Protein AF-A0A4U0XX79-F1 (afdb_monomer_lite)

Radius of gyration: 30.81 Å; chains: 1; bounding box: 113×76×66 Å

InterPro domains:
  IPR000383 Xaa-Pro dipeptidyl-peptidase-like domain [PF02129] (170-433)
  IPR029058 Alpha/Beta hydrolase fold [G3DSA:3.40.50.1820] (163-440)
  IPR029058 Alpha/Beta hydrolase fold [SSF53474] (156-456)
  IPR050261 FrsA esterase [PTHR22946] (62-454)

Foldseek 3Di:
DPDDDPPVVVVVVVVVVVLVVVLVVLVVVLVVLVVVLVVLVVVLVVLVVVLVVLVVCCVPDPPDRPVVNVVSVVVNVVSVVVNVVSVVVSVVSVVVSVVSDPDDCVVVVVVVVVVVVVVVVVCVVVVVVVVVDDDDDDDPDPQDPDPLSNLCVLQPPFPFCWDWFAFPVGWIWIWGKGAGPPLPPDAFQEEEEEEAQLDAQVLQVVVLQSLQRSQFRHMYTYIYFDLHDPTHHPPHQAAALVVSLSVSVRSLVVQLPDPNHPQQQYAYAYAEDVLLSQLQNLLPPPSHFAGEREAYQQALQVLVPLLDDPVCVVVLVVVLVVQVVCVVVVDDFDKDFCEDCQLVDDHLQRDNVVVVSVVVCVVPGPRDRIHGSNRSVNSSHDRSLPRNQSSPPREYEYEHEPCESNRDPVSVVVSLVNHDPPYHYHYFYDYRCQCSDDPNVVVNSVVVSVVCVVTRRD

Organism: NCBI:txid329884

Structure (mmCIF, N/CA/C/O backbone):
data_AF-A0A4U0XX79-F1
#
_entry.id   AF-A0A4U0XX79-F1
#
loop_
_atom_site.group_PDB
_atom_site.id
_atom_site.type_symbol
_atom_site.label_atom_id
_atom_site.label_alt_id
_atom_site.label_comp_id
_atom_site.label_asym_id
_atom_site.label_entity_id
_atom_site.label_seq_id
_atom_site.pdbx_PDB_ins_code
_atom_site.Cartn_x
_atom_site.Cartn_y
_atom_site.Cartn_z
_atom_site.occupancy
_atom_site.B_iso_or_equiv
_atom_site.auth_seq_id
_atom_site.auth_comp_id
_atom_site.auth_asym_id
_atom_site.auth_atom_id
_atom_site.pdbx_PDB_model_num
ATOM 1 N N . MET A 1 1 ? 89.637 -1.857 27.196 1.00 42.72 1 MET A N 1
ATOM 2 C CA . MET A 1 1 ? 89.325 -0.663 26.389 1.00 42.72 1 MET A CA 1
ATOM 3 C C . MET A 1 1 ? 87.896 -0.270 26.715 1.00 42.72 1 MET A C 1
ATOM 5 O O . MET A 1 1 ? 86.976 -0.623 25.997 1.00 42.72 1 MET A O 1
ATOM 9 N N . GLU A 1 2 ? 87.724 0.367 27.872 1.00 45.16 2 GLU A N 1
ATOM 10 C CA . GLU A 1 2 ? 86.622 1.298 28.105 1.00 45.16 2 GLU A CA 1
ATOM 11 C C . GLU A 1 2 ? 87.071 2.633 27.515 1.00 45.16 2 GLU A C 1
ATOM 13 O O . GLU A 1 2 ? 88.152 3.092 27.875 1.00 45.16 2 GLU A O 1
ATOM 18 N N . HIS A 1 3 ? 86.287 3.177 26.586 1.00 44.75 3 HIS A N 1
ATOM 19 C CA . HIS A 1 3 ? 86.171 4.586 26.185 1.00 44.75 3 HIS A CA 1
ATOM 20 C C . HIS A 1 3 ? 85.733 4.615 24.721 1.00 44.75 3 HIS A C 1
ATOM 22 O O . HIS A 1 3 ? 86.596 4.566 23.856 1.00 44.75 3 HIS A O 1
ATOM 28 N N . ASP A 1 4 ? 84.420 4.626 24.462 1.00 46.06 4 ASP A N 1
ATOM 29 C CA . ASP A 1 4 ? 83.775 5.598 23.559 1.00 46.06 4 ASP A CA 1
ATOM 30 C C . ASP A 1 4 ? 82.254 5.338 23.500 1.00 46.06 4 ASP A C 1
ATOM 32 O O . ASP A 1 4 ? 81.765 4.585 22.664 1.00 46.06 4 ASP A O 1
ATOM 36 N N . SER A 1 5 ? 81.474 5.875 24.443 1.00 47.12 5 SER A N 1
ATOM 37 C CA . SER A 1 5 ? 80.000 5.857 24.320 1.00 47.12 5 SER A CA 1
ATOM 38 C C . SER A 1 5 ? 79.300 7.040 24.994 1.00 47.12 5 SER A C 1
ATOM 40 O O . SER A 1 5 ? 78.092 7.004 25.186 1.00 47.12 5 SER A O 1
ATOM 42 N N . ARG A 1 6 ? 80.039 8.087 25.390 1.00 46.75 6 ARG A N 1
ATOM 43 C CA . ARG A 1 6 ? 79.469 9.273 26.063 1.00 46.75 6 ARG A CA 1
ATOM 44 C C . ARG A 1 6 ? 79.328 10.499 25.156 1.00 46.75 6 ARG A C 1
ATOM 46 O O . ARG A 1 6 ? 79.044 11.572 25.659 1.00 46.75 6 ARG A O 1
ATOM 53 N N . LEU A 1 7 ? 79.542 10.361 23.846 1.00 46.12 7 LEU A N 1
ATOM 54 C CA . LEU A 1 7 ? 79.434 11.478 22.891 1.00 46.12 7 LEU A CA 1
ATOM 55 C C . LEU A 1 7 ? 78.238 11.367 21.930 1.00 46.12 7 LEU A C 1
ATOM 57 O O . LEU A 1 7 ? 78.037 12.264 21.118 1.00 46.12 7 LEU A O 1
ATOM 61 N N . THR A 1 8 ? 77.429 10.308 22.021 1.00 48.78 8 THR A N 1
ATOM 62 C CA . THR A 1 8 ? 76.193 10.154 21.229 1.00 48.78 8 THR A CA 1
ATOM 63 C C . THR A 1 8 ? 74.926 10.508 22.011 1.00 48.78 8 THR A C 1
ATOM 65 O O . THR A 1 8 ? 73.933 10.881 21.399 1.00 48.78 8 THR A O 1
ATOM 68 N N . ASP A 1 9 ? 74.975 10.453 23.345 1.00 49.53 9 ASP A N 1
ATOM 69 C CA . ASP A 1 9 ? 73.795 10.598 24.214 1.00 49.53 9 ASP A CA 1
ATOM 70 C C . ASP A 1 9 ? 73.337 12.067 24.345 1.00 49.53 9 ASP A C 1
ATOM 72 O O . ASP A 1 9 ? 72.148 12.366 24.269 1.00 49.53 9 ASP A O 1
ATOM 76 N N . ASP A 1 10 ? 74.280 13.019 24.419 1.00 50.06 10 ASP A N 1
ATOM 77 C CA . ASP A 1 10 ? 73.950 14.452 24.523 1.00 50.06 10 ASP A CA 1
ATOM 78 C C . ASP A 1 10 ? 73.308 15.002 23.230 1.00 50.06 10 ASP A C 1
ATOM 80 O O . ASP A 1 10 ? 72.409 15.842 23.283 1.00 50.06 10 ASP A O 1
ATOM 84 N N . GLY A 1 11 ? 73.707 14.489 22.058 1.00 49.06 11 GLY A N 1
ATOM 85 C CA . GLY A 1 11 ? 73.143 14.893 20.762 1.00 49.06 11 GLY A CA 1
ATOM 86 C C . GLY A 1 11 ? 71.767 14.284 20.460 1.00 49.06 11 GLY A C 1
ATOM 87 O O . GLY A 1 11 ? 70.966 14.894 19.747 1.00 49.06 11 GLY A O 1
ATOM 88 N N . GLU A 1 12 ? 71.471 13.101 21.006 1.00 51.56 12 GLU A N 1
ATOM 89 C CA . GLU A 1 12 ? 70.141 12.480 20.936 1.00 51.56 12 GLU A CA 1
ATOM 90 C C . GLU A 1 12 ? 69.171 13.119 21.938 1.00 51.56 12 GLU A C 1
ATOM 92 O O . GLU A 1 12 ? 68.012 13.367 21.592 1.00 51.56 12 GLU A O 1
ATOM 97 N N . ALA A 1 13 ? 69.651 13.494 23.128 1.00 53.81 13 ALA A N 1
ATOM 98 C CA . ALA A 1 13 ? 68.869 14.237 24.110 1.00 53.81 13 ALA A CA 1
ATOM 99 C C . ALA A 1 13 ? 68.494 15.645 23.610 1.00 53.81 13 ALA A C 1
ATOM 101 O O . ALA A 1 13 ? 67.325 16.028 23.694 1.00 53.81 13 ALA A O 1
ATOM 102 N N . GLU A 1 14 ? 69.425 16.404 23.015 1.00 53.22 14 GLU A N 1
ATOM 103 C CA . GLU A 1 14 ? 69.106 17.713 22.416 1.00 53.22 14 GLU A CA 1
ATOM 104 C C . GLU A 1 14 ? 68.103 17.593 21.256 1.00 53.22 14 GLU A C 1
ATOM 106 O O . GLU A 1 14 ? 67.136 18.356 21.208 1.00 53.22 14 GLU A O 1
ATOM 111 N N . ARG A 1 15 ? 68.253 16.602 20.362 1.00 53.62 15 ARG A N 1
ATOM 112 C CA . ARG A 1 15 ? 67.290 16.366 19.265 1.00 53.62 15 ARG A CA 1
ATOM 113 C C . ARG A 1 15 ? 65.903 15.971 19.764 1.00 53.62 15 ARG A C 1
ATOM 115 O O . ARG A 1 15 ? 64.919 16.520 19.279 1.00 53.62 15 ARG A O 1
ATOM 122 N N . SER A 1 16 ? 65.822 15.088 20.759 1.00 57.09 16 SER A N 1
ATOM 123 C CA . SER A 1 16 ? 64.556 14.689 21.387 1.00 57.09 16 SER A CA 1
ATOM 124 C C . SER A 1 16 ? 63.842 15.878 22.034 1.00 57.09 16 SER A C 1
ATOM 126 O O . SER A 1 16 ? 62.617 15.972 21.989 1.00 57.09 16 SER A O 1
ATOM 128 N N . THR A 1 17 ? 64.597 16.792 22.645 1.00 57.66 17 THR A N 1
ATOM 129 C CA . THR A 1 17 ? 64.024 17.971 23.309 1.00 57.66 17 THR A CA 1
ATOM 130 C C . THR A 1 17 ? 63.487 18.973 22.279 1.00 57.66 17 THR A C 1
ATOM 132 O O . THR A 1 17 ? 62.382 19.487 22.439 1.00 57.66 17 THR A O 1
ATOM 135 N N . ILE A 1 18 ? 64.214 19.177 21.173 1.00 57.94 18 ILE A N 1
ATOM 136 C CA . ILE A 1 18 ? 63.794 20.041 20.058 1.00 57.94 18 ILE A CA 1
ATOM 137 C C . ILE A 1 18 ? 62.544 19.480 19.354 1.00 57.94 18 ILE A C 1
ATOM 139 O O . ILE A 1 18 ? 61.601 20.228 19.103 1.00 57.94 18 ILE A O 1
ATOM 143 N N . GLU A 1 19 ? 62.480 18.170 19.091 1.00 58.22 19 GLU A N 1
ATOM 144 C CA . GLU A 1 19 ? 61.308 17.534 18.463 1.00 58.22 19 GLU A CA 1
ATOM 145 C C . GLU A 1 19 ? 60.054 17.583 19.357 1.00 58.22 19 GLU A C 1
ATOM 147 O O . GLU A 1 19 ? 58.933 17.764 18.865 1.00 58.22 19 GLU A O 1
ATOM 152 N N . GLN A 1 20 ? 60.222 17.473 20.680 1.00 59.50 20 GLN A N 1
ATOM 153 C CA . GLN A 1 20 ? 59.120 17.620 21.636 1.00 59.50 20 GLN A CA 1
ATOM 154 C C . GLN A 1 20 ? 58.596 19.062 21.706 1.00 59.50 20 GLN A C 1
ATOM 156 O O . GLN A 1 20 ? 57.375 19.260 21.718 1.00 59.50 20 GLN A O 1
ATOM 161 N N . ASP A 1 21 ? 59.483 20.060 21.694 1.00 62.47 21 ASP A N 1
ATOM 162 C CA . ASP A 1 21 ? 59.095 21.475 21.675 1.00 62.47 21 ASP A CA 1
ATOM 163 C C . ASP A 1 21 ? 58.414 21.867 20.353 1.00 62.47 21 ASP A C 1
ATOM 165 O O . ASP A 1 21 ? 57.392 22.562 20.367 1.00 62.47 21 ASP A O 1
ATOM 169 N N . GLU A 1 22 ? 58.882 21.354 19.209 1.00 65.06 22 GLU A N 1
ATOM 170 C CA . GLU A 1 22 ? 58.216 21.556 17.916 1.00 65.06 22 GLU A CA 1
ATOM 171 C C . GLU A 1 22 ? 56.828 20.897 17.869 1.00 65.06 22 GLU A C 1
ATOM 173 O O . GLU A 1 22 ? 55.858 21.519 17.421 1.00 65.06 22 GLU A O 1
ATOM 178 N N . SER A 1 23 ? 56.684 19.670 18.385 1.00 67.19 23 SER A N 1
ATOM 179 C CA . SER A 1 23 ? 55.386 18.985 18.459 1.00 67.19 23 SER A CA 1
ATOM 180 C C . SER A 1 23 ? 54.396 19.724 19.366 1.00 67.19 23 SER A C 1
ATOM 182 O O . SER A 1 23 ? 53.194 19.757 19.072 1.00 67.19 23 SER A O 1
ATOM 184 N N . LYS A 1 24 ? 54.868 20.310 20.471 1.00 70.62 24 LYS A N 1
ATOM 185 C CA . LYS A 1 24 ? 54.036 21.114 21.374 1.00 70.62 24 LYS A CA 1
ATOM 186 C C . LYS A 1 24 ? 53.617 22.427 20.714 1.00 70.62 24 LYS A C 1
ATOM 188 O O . LYS A 1 24 ? 52.435 22.768 20.733 1.00 70.62 24 LYS A O 1
ATOM 193 N N . HIS A 1 25 ? 54.547 23.101 20.042 1.00 71.88 25 HIS A N 1
ATOM 194 C CA . HIS A 1 25 ? 54.269 24.330 19.305 1.00 71.88 25 HIS A CA 1
ATOM 195 C C . HIS A 1 25 ? 53.250 24.116 18.168 1.00 71.88 25 HIS A C 1
ATOM 197 O O . HIS A 1 25 ? 52.348 24.933 17.967 1.00 71.88 25 HIS A O 1
ATOM 203 N N . LEU A 1 26 ? 53.333 22.991 17.448 1.00 69.88 26 LEU A N 1
ATOM 204 C CA . LEU A 1 26 ? 52.363 22.626 16.408 1.00 69.88 26 LEU A CA 1
ATOM 205 C C . LEU A 1 26 ? 50.966 22.336 16.979 1.00 69.88 26 LEU A C 1
ATOM 207 O O . LEU A 1 26 ? 49.972 22.724 16.365 1.00 69.88 26 LEU A O 1
ATOM 211 N N . ALA A 1 27 ? 50.880 21.701 18.152 1.00 70.50 27 ALA A N 1
ATOM 212 C CA . ALA A 1 27 ? 49.609 21.438 18.827 1.00 70.50 27 ALA A CA 1
ATOM 213 C C . ALA A 1 27 ? 48.922 22.732 19.302 1.00 70.50 27 ALA A C 1
ATOM 215 O O . ALA A 1 27 ? 47.723 22.907 19.088 1.00 70.50 27 ALA A O 1
ATOM 216 N N . GLU A 1 28 ? 49.681 23.669 19.878 1.00 74.62 28 GLU A N 1
ATOM 217 C CA . GLU A 1 28 ? 49.169 24.988 20.278 1.00 74.62 28 GLU A CA 1
ATOM 218 C C . GLU A 1 28 ? 48.695 25.800 19.063 1.00 74.62 28 GLU A C 1
ATOM 220 O O . GLU A 1 28 ? 47.636 26.432 19.093 1.00 74.62 28 GLU A O 1
ATOM 225 N N . LYS A 1 29 ? 49.433 25.727 17.948 1.00 75.25 29 LYS A N 1
ATOM 226 C CA . LYS A 1 29 ? 49.058 26.391 16.695 1.00 75.25 29 LYS A CA 1
ATOM 227 C C . LYS A 1 29 ? 47.794 25.800 16.064 1.00 75.25 29 LYS A C 1
ATOM 229 O O . LYS A 1 29 ? 47.001 26.557 15.507 1.00 75.25 29 LYS A O 1
ATOM 234 N N . LEU A 1 30 ? 47.587 24.483 16.160 1.00 72.06 30 LEU A N 1
ATOM 235 C CA . LEU A 1 30 ? 46.347 23.829 15.723 1.00 72.06 30 LEU A CA 1
ATOM 236 C C . LEU A 1 30 ? 45.150 24.297 16.542 1.00 72.06 30 LEU A C 1
ATOM 238 O O . LEU A 1 30 ? 44.179 24.761 15.954 1.00 72.06 30 LEU A O 1
ATOM 242 N N . ALA A 1 31 ? 45.256 24.275 17.872 1.00 73.50 31 ALA A N 1
ATOM 243 C CA . ALA A 1 31 ? 44.182 24.737 18.750 1.00 73.50 31 ALA A CA 1
ATOM 244 C C . ALA A 1 31 ? 43.800 26.202 18.467 1.00 73.50 31 ALA A C 1
ATOM 246 O O . ALA A 1 31 ? 42.620 26.550 18.414 1.00 73.50 31 ALA A O 1
ATOM 247 N N . MET A 1 32 ? 44.792 27.064 18.209 1.00 78.69 32 MET A N 1
ATOM 248 C CA . MET A 1 32 ? 44.542 28.460 17.845 1.00 78.69 32 MET A CA 1
ATOM 249 C C . MET A 1 32 ? 43.825 28.596 16.490 1.00 78.69 32 MET A C 1
ATOM 251 O O . MET A 1 32 ? 42.912 29.410 16.362 1.00 78.69 32 MET A O 1
ATOM 255 N N . LEU A 1 33 ? 44.213 27.810 15.478 1.00 71.06 33 LEU A N 1
ATOM 256 C CA . LEU A 1 33 ? 43.571 27.823 14.157 1.00 71.06 33 LEU A CA 1
ATOM 257 C C . LEU A 1 33 ? 42.140 27.270 14.201 1.00 71.06 33 LEU A C 1
ATOM 259 O O . LEU A 1 33 ? 41.263 27.818 13.535 1.00 71.06 33 LEU A O 1
ATOM 263 N N . GLU A 1 34 ? 41.877 26.238 15.006 1.00 71.56 34 GLU A N 1
ATOM 264 C CA . GLU A 1 34 ? 40.524 25.710 15.233 1.00 71.56 34 GLU A CA 1
ATOM 265 C C . GLU A 1 34 ? 39.624 26.761 15.889 1.00 71.56 34 GLU A C 1
ATOM 267 O O . GLU A 1 34 ? 38.515 27.009 15.415 1.00 71.56 34 GLU A O 1
ATOM 272 N N . GLN A 1 35 ? 40.134 27.466 16.904 1.00 79.88 35 GLN A N 1
ATOM 273 C CA . GLN A 1 35 ? 39.406 28.554 17.557 1.00 79.88 35 GLN A CA 1
ATOM 274 C C . GLN A 1 35 ? 39.123 29.724 16.595 1.00 79.88 35 GLN A C 1
ATOM 276 O O . GLN A 1 35 ? 38.047 30.327 16.626 1.00 79.88 35 GLN A O 1
ATOM 281 N N . GLN A 1 36 ? 40.072 30.053 15.714 1.00 75.94 36 GLN A N 1
ATOM 282 C CA . GLN A 1 36 ? 39.880 31.078 14.684 1.00 75.94 36 GLN A CA 1
ATOM 283 C C . GLN A 1 36 ? 38.848 30.656 13.632 1.00 75.94 36 GLN A C 1
ATOM 285 O O . GLN A 1 36 ? 38.045 31.490 13.206 1.00 75.94 36 GLN A O 1
ATOM 290 N N . LEU A 1 37 ? 38.836 29.379 13.243 1.00 70.12 37 LEU A N 1
ATOM 291 C CA . LEU A 1 37 ? 37.857 28.824 12.311 1.00 70.12 37 LEU A CA 1
ATOM 292 C C . LEU A 1 37 ? 36.443 28.860 12.904 1.00 70.12 37 LEU A C 1
ATOM 294 O O . LEU A 1 37 ? 35.517 29.322 12.242 1.00 70.12 37 LEU A O 1
ATOM 298 N N . GLU A 1 38 ? 36.286 28.473 14.169 1.00 76.44 38 GLU A N 1
ATOM 299 C CA . GLU A 1 38 ? 34.999 28.521 14.871 1.00 76.44 38 GLU A CA 1
ATOM 300 C C . GLU A 1 38 ? 34.467 29.961 15.002 1.00 76.44 38 GLU A C 1
ATOM 302 O O . GLU A 1 38 ? 33.285 30.240 14.758 1.00 76.44 38 GLU A O 1
ATOM 307 N N . ALA A 1 39 ? 35.351 30.915 15.308 1.00 79.25 39 ALA A N 1
ATOM 308 C CA . ALA A 1 39 ? 34.998 32.331 15.345 1.00 79.25 39 ALA A CA 1
ATOM 309 C C . ALA A 1 39 ? 34.596 32.872 13.957 1.00 79.25 39 ALA A C 1
ATOM 311 O O . ALA A 1 39 ? 33.679 33.694 13.859 1.00 79.25 39 ALA A O 1
ATOM 312 N N . ALA A 1 40 ? 35.252 32.419 12.883 1.00 72.56 40 ALA A N 1
ATOM 313 C CA . ALA A 1 40 ? 34.928 32.806 11.511 1.00 72.56 40 ALA A CA 1
ATOM 314 C C . ALA A 1 40 ? 33.586 32.214 11.040 1.00 72.56 40 ALA A C 1
ATOM 316 O O . ALA A 1 40 ? 32.755 32.954 10.507 1.00 72.56 40 ALA A O 1
ATOM 317 N N . ASP A 1 41 ? 33.323 30.934 11.320 1.00 67.75 41 ASP A N 1
ATOM 318 C CA . ASP A 1 41 ? 32.043 30.271 11.029 1.00 67.75 41 ASP A CA 1
ATOM 319 C C . ASP A 1 41 ? 30.880 30.954 11.772 1.00 67.75 41 ASP A C 1
ATOM 321 O O . ASP A 1 41 ? 29.798 31.157 11.212 1.00 67.75 41 ASP A O 1
ATOM 325 N N . THR A 1 42 ? 31.109 31.397 13.012 1.00 79.25 42 THR A N 1
ATOM 326 C CA . THR A 1 42 ? 30.118 32.157 13.791 1.00 79.25 42 THR A CA 1
ATOM 327 C C . THR A 1 42 ? 29.782 33.501 13.133 1.00 79.25 42 THR A C 1
ATOM 329 O O . THR A 1 42 ? 28.609 33.862 13.017 1.00 79.25 42 THR A O 1
ATOM 332 N N . ARG A 1 43 ? 30.790 34.237 12.643 1.00 79.50 43 ARG A N 1
ATOM 333 C CA . ARG A 1 43 ? 30.586 35.515 11.932 1.00 79.50 43 ARG A CA 1
ATOM 334 C C . ARG A 1 43 ? 29.875 35.335 10.591 1.00 79.50 43 ARG A C 1
ATOM 336 O O . ARG A 1 43 ? 29.053 36.178 10.225 1.00 79.50 43 ARG A O 1
ATOM 343 N N . LEU A 1 44 ? 30.147 34.239 9.878 1.00 73.19 44 LEU A N 1
ATOM 344 C CA . LEU A 1 44 ? 29.445 33.903 8.639 1.00 73.19 44 LEU A CA 1
ATOM 345 C C . LEU A 1 44 ? 27.955 33.655 8.907 1.00 73.19 44 LEU A C 1
ATOM 347 O O . LEU A 1 44 ? 27.113 34.224 8.214 1.00 73.19 44 LEU A O 1
ATOM 351 N N . ARG A 1 45 ? 27.621 32.885 9.954 1.00 75.69 45 ARG A N 1
ATOM 352 C CA . ARG A 1 45 ? 26.226 32.624 10.352 1.00 75.69 45 ARG A CA 1
ATOM 353 C C . ARG A 1 45 ? 25.477 33.906 10.708 1.00 75.69 45 ARG A C 1
ATOM 355 O O . ARG A 1 45 ? 24.405 34.143 10.164 1.00 75.69 45 ARG A O 1
ATOM 362 N N . GLN A 1 46 ? 26.072 34.773 11.527 1.00 79.25 46 GLN A N 1
ATOM 363 C CA . GLN A 1 46 ? 25.469 36.062 11.895 1.00 79.25 46 GLN A CA 1
ATOM 364 C C . GLN A 1 46 ? 25.239 36.970 10.674 1.00 79.25 46 GLN A C 1
ATOM 366 O O . GLN A 1 46 ? 24.211 37.639 10.564 1.00 79.25 46 GLN A O 1
ATOM 371 N N . THR A 1 47 ? 26.181 36.984 9.725 1.00 74.12 47 THR A N 1
ATOM 372 C CA . THR A 1 47 ? 26.051 37.763 8.483 1.00 74.12 47 THR A CA 1
ATOM 373 C C . THR A 1 47 ? 24.986 37.168 7.547 1.00 74.12 47 THR A C 1
ATOM 375 O O . THR A 1 47 ? 24.234 37.919 6.924 1.00 74.12 47 THR A O 1
ATOM 378 N N . ALA A 1 48 ? 24.856 35.839 7.486 1.00 70.94 48 ALA A N 1
ATOM 379 C CA . ALA A 1 48 ? 23.822 35.148 6.712 1.00 70.94 48 ALA A CA 1
ATOM 380 C C . ALA A 1 48 ? 22.412 35.355 7.295 1.00 70.94 48 ALA A C 1
ATOM 382 O O . ALA A 1 48 ? 21.472 35.615 6.545 1.00 70.94 48 ALA A O 1
ATOM 383 N N . GLU A 1 49 ? 22.267 35.331 8.621 1.00 74.38 49 GLU A N 1
ATOM 384 C CA . GLU A 1 49 ? 21.017 35.686 9.307 1.00 74.38 49 GLU A CA 1
ATOM 385 C C . GLU A 1 49 ? 20.617 37.133 9.002 1.00 74.38 49 GLU A C 1
ATOM 387 O O . GLU A 1 49 ? 19.469 37.399 8.648 1.00 74.38 49 GLU A O 1
ATOM 392 N N . ARG A 1 50 ? 21.582 38.062 9.025 1.00 75.19 50 ARG A N 1
ATOM 393 C CA . ARG A 1 50 ? 21.352 39.464 8.651 1.00 75.19 50 ARG A CA 1
ATOM 394 C C . ARG A 1 50 ? 20.960 39.634 7.176 1.00 75.19 50 ARG A C 1
ATOM 396 O O . ARG A 1 50 ? 20.159 40.513 6.856 1.00 75.19 50 ARG A O 1
ATOM 403 N N . LYS A 1 51 ? 21.485 38.795 6.273 1.00 74.38 51 LYS A N 1
ATOM 404 C CA . LYS A 1 51 ? 21.051 38.736 4.864 1.00 74.38 51 LYS A CA 1
ATOM 405 C C . LYS A 1 51 ? 19.595 38.275 4.761 1.00 74.38 51 LYS A C 1
ATOM 407 O O . LYS A 1 51 ? 18.815 38.919 4.067 1.00 74.38 51 LYS A O 1
ATOM 412 N N . ALA A 1 52 ? 19.220 37.221 5.486 1.00 72.56 52 ALA A N 1
ATOM 413 C CA . ALA A 1 52 ? 17.860 36.685 5.483 1.00 72.56 52 ALA A CA 1
ATOM 414 C C . ALA A 1 52 ? 16.833 37.706 6.005 1.00 72.56 52 ALA A C 1
ATOM 416 O O . ALA A 1 52 ? 15.785 37.886 5.387 1.00 72.56 52 ALA A O 1
ATOM 417 N N . THR A 1 53 ? 17.158 38.449 7.070 1.00 74.81 53 THR A N 1
ATOM 418 C CA . THR A 1 53 ? 16.283 39.519 7.583 1.00 74.81 53 THR A CA 1
ATOM 419 C C . THR A 1 53 ? 16.090 40.656 6.575 1.00 74.81 53 THR A C 1
ATOM 421 O O . THR A 1 53 ? 14.967 41.112 6.382 1.00 74.81 53 THR A O 1
ATOM 424 N N . LEU A 1 54 ? 17.149 41.063 5.861 1.00 66.44 54 LEU A N 1
ATOM 425 C CA . LEU A 1 54 ? 17.058 42.085 4.804 1.00 66.44 54 LEU A CA 1
ATOM 426 C C . LEU A 1 54 ? 16.264 41.590 3.577 1.00 66.44 54 LEU A C 1
ATOM 428 O O . LEU A 1 54 ? 15.605 42.370 2.886 1.00 66.44 54 LEU A O 1
ATOM 432 N N . GLU A 1 55 ? 16.304 40.287 3.283 1.00 65.81 55 GLU A N 1
ATOM 433 C CA . GLU A 1 55 ? 15.476 39.669 2.239 1.00 65.81 55 GLU A CA 1
ATOM 434 C C . GLU A 1 55 ? 14.000 39.539 2.636 1.00 65.81 55 GLU A C 1
ATOM 436 O O . GLU A 1 55 ? 13.134 39.569 1.761 1.00 65.81 55 GLU A O 1
ATOM 441 N N . GLU A 1 56 ? 13.689 39.439 3.926 1.00 64.00 56 GLU A N 1
ATOM 442 C CA . GLU A 1 56 ? 12.313 39.429 4.426 1.00 64.00 56 GLU A CA 1
ATOM 443 C C . GLU A 1 56 ? 11.712 40.849 4.449 1.00 64.00 56 GLU A C 1
ATOM 445 O O . GLU A 1 56 ? 10.581 41.048 3.997 1.00 64.00 56 GLU A O 1
ATOM 450 N N . GLU A 1 57 ? 12.505 41.866 4.810 1.00 63.00 57 GLU A N 1
ATOM 451 C CA . GLU A 1 57 ? 12.147 43.296 4.708 1.00 63.00 57 GLU A CA 1
ATOM 452 C C . GLU A 1 57 ? 11.925 43.763 3.249 1.00 63.00 57 GLU A C 1
ATOM 454 O O . GLU A 1 57 ? 11.123 44.661 2.980 1.00 63.00 57 GLU A O 1
ATOM 459 N N . LYS A 1 58 ? 12.525 43.084 2.257 1.00 61.69 58 LYS A N 1
ATOM 460 C CA . LYS A 1 58 ? 12.262 43.271 0.809 1.00 61.69 58 LYS A CA 1
ATOM 461 C C . LYS A 1 58 ? 10.789 43.106 0.433 1.00 61.69 58 LYS A C 1
ATOM 463 O O . LYS A 1 58 ? 10.358 43.663 -0.577 1.00 61.69 58 LYS A O 1
ATOM 468 N N . ARG A 1 59 ? 10.020 42.326 1.200 1.00 57.56 59 ARG A N 1
ATOM 469 C CA . ARG A 1 59 ? 8.588 42.124 0.945 1.00 57.56 59 ARG A CA 1
ATOM 470 C C . ARG A 1 59 ? 7.736 43.331 1.366 1.00 57.56 59 ARG A C 1
ATOM 472 O O . ARG A 1 59 ? 6.544 43.315 1.075 1.00 57.56 59 ARG A O 1
ATOM 479 N N . SER A 1 60 ? 8.316 44.375 1.983 1.00 58.53 60 SER A N 1
ATOM 480 C CA . SER A 1 60 ? 7.567 45.528 2.510 1.00 58.53 60 SER A CA 1
ATOM 481 C C . SER A 1 60 ? 8.007 46.937 2.048 1.00 58.53 60 SER A C 1
ATOM 483 O O . SER A 1 60 ? 7.203 47.855 2.189 1.00 58.53 60 SER A O 1
ATOM 485 N N . SER A 1 61 ? 9.189 47.169 1.445 1.00 56.91 61 SER A N 1
ATOM 486 C CA . SER A 1 61 ? 9.560 48.491 0.871 1.00 56.91 61 SER A CA 1
ATOM 487 C C . SER A 1 61 ? 10.715 48.424 -0.148 1.00 56.91 61 SER A C 1
ATOM 489 O O . SER A 1 61 ? 11.678 47.686 0.045 1.00 56.91 61 SER A O 1
ATOM 491 N N . ALA A 1 62 ? 10.639 49.182 -1.255 1.00 59.41 62 ALA A N 1
ATOM 492 C CA . ALA A 1 62 ? 11.385 48.878 -2.488 1.00 59.41 62 ALA A CA 1
ATOM 493 C C . ALA A 1 62 ? 12.596 49.769 -2.852 1.00 59.41 62 ALA A C 1
ATOM 495 O O . ALA A 1 62 ? 13.214 49.498 -3.877 1.00 59.41 62 ALA A O 1
ATOM 496 N N . ALA A 1 63 ? 12.983 50.799 -2.087 1.00 55.00 63 ALA A N 1
ATOM 497 C CA . ALA A 1 63 ? 13.938 51.792 -2.626 1.00 55.00 63 ALA A CA 1
ATOM 498 C C . ALA A 1 63 ? 15.215 52.097 -1.814 1.00 55.00 63 ALA A C 1
ATOM 500 O O . ALA A 1 63 ? 16.121 52.704 -2.376 1.00 55.00 63 ALA A O 1
ATOM 501 N N . ALA A 1 64 ? 15.367 51.662 -0.557 1.00 54.59 64 ALA A N 1
ATOM 502 C CA . ALA A 1 64 ? 16.544 52.034 0.257 1.00 54.59 64 ALA A CA 1
ATOM 503 C C . ALA A 1 64 ? 17.677 50.981 0.315 1.00 54.59 64 ALA A C 1
ATOM 505 O O . ALA A 1 64 ? 18.699 51.211 0.953 1.00 54.59 64 ALA A O 1
ATOM 506 N N . ASP A 1 65 ? 17.533 49.831 -0.349 1.00 62.84 65 ASP A N 1
ATOM 507 C CA . ASP A 1 65 ? 18.111 48.596 0.203 1.00 62.84 65 ASP A CA 1
ATOM 508 C C . ASP A 1 65 ? 19.112 47.849 -0.703 1.00 62.84 65 ASP A C 1
ATOM 510 O O . ASP A 1 65 ? 19.635 46.795 -0.350 1.00 62.84 65 ASP A O 1
ATOM 514 N N . ALA A 1 66 ? 19.430 48.379 -1.888 1.00 63.97 66 ALA A N 1
ATOM 515 C CA . ALA A 1 66 ? 20.325 47.700 -2.834 1.00 63.97 66 ALA A CA 1
ATOM 516 C C . ALA A 1 66 ? 21.816 47.774 -2.437 1.00 63.97 66 ALA A C 1
ATOM 518 O O . ALA A 1 66 ? 22.562 46.816 -2.647 1.00 63.97 66 ALA A O 1
ATOM 519 N N . GLU A 1 67 ? 22.264 48.889 -1.850 1.00 68.12 67 GLU A N 1
ATOM 520 C CA . GLU A 1 67 ? 23.673 49.071 -1.471 1.00 68.12 67 GLU A CA 1
ATOM 521 C C . GLU A 1 67 ? 24.038 48.298 -0.194 1.00 68.12 67 GLU A C 1
ATOM 523 O O . GLU A 1 67 ? 25.100 47.677 -0.131 1.00 68.12 67 GLU A O 1
ATOM 528 N N . ALA A 1 68 ? 23.139 48.262 0.796 1.00 67.25 68 ALA A N 1
ATOM 529 C CA . ALA A 1 68 ? 23.321 47.472 2.014 1.00 67.25 68 ALA A CA 1
ATOM 530 C C . ALA A 1 68 ? 23.445 45.971 1.700 1.00 67.25 68 ALA A C 1
ATOM 532 O O . ALA A 1 68 ? 24.322 45.295 2.236 1.00 67.25 68 ALA A O 1
ATOM 533 N N . ARG A 1 69 ? 22.645 45.468 0.752 1.00 68.44 69 ARG A N 1
ATOM 534 C CA . ARG A 1 69 ? 22.693 44.070 0.296 1.00 68.44 69 ARG A CA 1
ATOM 535 C C . ARG A 1 69 ? 23.995 43.727 -0.414 1.00 68.44 69 ARG A C 1
ATOM 537 O O . ARG A 1 69 ? 24.592 42.704 -0.099 1.00 68.44 69 ARG A O 1
ATOM 544 N N . ARG A 1 70 ? 24.483 44.603 -1.301 1.00 77.31 70 ARG A N 1
ATOM 545 C CA . ARG A 1 70 ? 25.795 44.413 -1.947 1.00 77.31 70 ARG A CA 1
ATOM 546 C C . ARG A 1 70 ? 26.929 44.354 -0.923 1.00 77.31 70 ARG A C 1
ATOM 548 O O . ARG A 1 70 ? 27.819 43.525 -1.071 1.00 77.31 70 ARG A O 1
ATOM 555 N N . LYS A 1 71 ? 26.875 45.174 0.133 1.00 77.75 71 LYS A N 1
ATOM 556 C CA . LYS A 1 71 ? 27.868 45.140 1.222 1.00 77.75 71 LYS A CA 1
ATOM 557 C C . LYS A 1 71 ? 27.802 43.839 2.027 1.00 77.75 71 LYS A C 1
ATOM 559 O O . LYS A 1 71 ? 28.845 43.257 2.299 1.00 77.75 71 LYS A O 1
ATOM 564 N N . VAL A 1 72 ? 26.604 43.353 2.358 1.00 77.00 72 VAL A N 1
ATOM 565 C CA . VAL A 1 72 ? 26.430 42.077 3.079 1.00 77.00 72 VAL A CA 1
ATOM 566 C C . VAL A 1 72 ? 26.868 40.887 2.220 1.00 77.00 72 VAL A C 1
ATOM 568 O O . VAL A 1 72 ? 27.535 39.987 2.713 1.00 77.00 72 VAL A O 1
ATOM 571 N N . GLU A 1 73 ? 26.572 40.893 0.922 1.00 75.50 73 GLU A N 1
ATOM 572 C CA . GLU A 1 73 ? 26.978 39.822 0.005 1.00 75.50 73 GLU A CA 1
ATOM 573 C C . GLU A 1 73 ? 28.499 39.785 -0.215 1.00 75.50 73 GLU A C 1
ATOM 575 O O . GLU A 1 73 ? 29.100 38.712 -0.207 1.00 75.50 73 GLU A O 1
ATOM 580 N N . GLN A 1 74 ? 29.145 40.954 -0.289 1.00 78.75 74 GLN A N 1
ATOM 581 C CA . GLN A 1 74 ? 30.607 41.058 -0.270 1.00 78.75 74 GLN A CA 1
ATOM 582 C C . GLN A 1 74 ? 31.209 40.558 1.054 1.00 78.75 74 GLN A C 1
ATOM 584 O O . GLN A 1 74 ? 32.255 39.914 1.034 1.00 78.75 74 GLN A O 1
ATOM 589 N N . GLN A 1 75 ? 30.554 40.803 2.195 1.00 73.94 75 GLN A N 1
ATOM 590 C CA . GLN A 1 75 ? 30.999 40.297 3.501 1.00 73.94 75 GLN A CA 1
ATOM 591 C C . GLN A 1 75 ? 30.868 38.774 3.618 1.00 73.94 75 GLN A C 1
ATOM 593 O O . GLN A 1 75 ? 31.793 38.133 4.110 1.00 73.94 75 GLN A O 1
ATOM 598 N N . VAL A 1 76 ? 29.772 38.187 3.125 1.00 72.06 76 VAL A N 1
ATOM 599 C CA . VAL A 1 76 ? 29.594 36.724 3.070 1.00 72.06 76 VAL A CA 1
ATOM 600 C C . VAL A 1 76 ? 30.702 36.091 2.230 1.00 72.06 76 VAL A C 1
ATOM 602 O O . VAL A 1 76 ? 31.407 35.213 2.720 1.00 72.06 76 VAL A O 1
ATOM 605 N N . SER A 1 77 ? 30.933 36.606 1.019 1.00 77.19 77 SER A N 1
ATOM 606 C CA . SER A 1 77 ? 31.979 36.089 0.130 1.00 77.19 77 SER A CA 1
ATOM 607 C C . SER A 1 77 ? 33.390 36.232 0.730 1.00 77.19 77 SER A C 1
ATOM 609 O O . SER A 1 77 ? 34.200 35.308 0.642 1.00 77.19 77 SER A O 1
ATOM 611 N N . ALA A 1 78 ? 33.683 37.344 1.416 1.00 78.75 78 ALA A N 1
ATOM 612 C CA . ALA A 1 78 ? 34.960 37.537 2.107 1.00 78.75 78 ALA A CA 1
ATOM 613 C C . ALA A 1 78 ? 35.154 36.565 3.291 1.00 78.75 78 ALA A C 1
ATOM 615 O O . ALA A 1 78 ? 36.258 36.057 3.512 1.00 78.75 78 ALA A O 1
ATOM 616 N N . HIS A 1 79 ? 34.092 36.284 4.053 1.00 72.19 79 HIS A N 1
ATOM 617 C CA . HIS A 1 79 ? 34.133 35.334 5.168 1.00 72.19 79 HIS A CA 1
ATOM 618 C C . HIS A 1 79 ? 34.286 33.886 4.696 1.00 72.19 79 HIS A C 1
ATOM 620 O O . HIS A 1 79 ? 35.093 33.156 5.269 1.00 72.19 79 HIS A O 1
ATOM 626 N N . GLU A 1 80 ? 33.609 33.492 3.617 1.00 70.12 80 GLU A N 1
ATOM 627 C CA . GLU A 1 80 ? 33.800 32.182 2.984 1.00 70.12 80 GLU A CA 1
ATOM 628 C C . GLU A 1 80 ? 35.246 31.989 2.499 1.00 70.12 80 GLU A C 1
ATOM 630 O O . GLU A 1 80 ? 35.833 30.930 2.728 1.00 70.12 80 GLU A O 1
ATOM 635 N N . GLY A 1 81 ? 35.858 33.031 1.921 1.00 78.25 81 GLY A N 1
ATOM 636 C CA . GLY A 1 81 ? 37.276 33.020 1.542 1.00 78.25 81 GLY A CA 1
ATOM 637 C C . GLY A 1 81 ? 38.216 32.823 2.736 1.00 78.25 81 GLY A C 1
ATOM 638 O O . GLY A 1 81 ? 39.124 31.995 2.683 1.00 78.25 81 GLY A O 1
ATOM 639 N N . THR A 1 82 ? 37.952 33.514 3.850 1.00 75.38 82 THR A N 1
ATOM 640 C CA . THR A 1 82 ? 38.748 33.385 5.086 1.00 75.38 82 THR A CA 1
ATOM 641 C C . THR A 1 82 ? 38.626 31.979 5.688 1.00 75.38 82 THR A C 1
ATOM 643 O O . THR A 1 82 ? 39.616 31.399 6.128 1.00 75.38 82 THR A O 1
ATOM 646 N N . ILE A 1 83 ? 37.423 31.393 5.677 1.00 68.25 83 ILE A N 1
ATOM 647 C CA . ILE A 1 83 ? 37.174 30.022 6.151 1.00 68.25 83 ILE A CA 1
ATOM 648 C C . ILE A 1 83 ? 37.908 28.998 5.278 1.00 68.25 83 ILE A C 1
ATOM 650 O O . ILE A 1 83 ? 38.496 28.050 5.802 1.00 68.25 83 ILE A O 1
ATOM 654 N N . ALA A 1 84 ? 37.912 29.185 3.956 1.00 75.31 84 ALA A N 1
ATOM 655 C CA . ALA A 1 84 ? 38.646 28.315 3.043 1.00 75.31 84 ALA A CA 1
ATOM 656 C C . ALA A 1 84 ? 40.163 28.361 3.303 1.00 75.31 84 ALA A C 1
ATOM 658 O O . ALA A 1 84 ? 40.806 27.311 3.374 1.00 75.31 84 ALA A O 1
ATOM 659 N N . GLU A 1 85 ? 40.720 29.555 3.521 1.00 80.06 85 GLU A N 1
ATOM 660 C CA . GLU A 1 85 ? 42.143 29.742 3.818 1.00 80.06 85 GLU A CA 1
ATOM 661 C C . GLU A 1 85 ? 42.534 29.135 5.176 1.00 80.06 85 GLU A C 1
ATOM 663 O O . GLU A 1 85 ? 43.520 28.398 5.268 1.00 80.06 85 GLU A O 1
ATOM 668 N N . LEU A 1 86 ? 41.718 29.339 6.217 1.00 72.12 86 LEU A N 1
ATOM 669 C CA . LEU A 1 86 ? 41.930 28.731 7.535 1.00 72.12 86 LEU A CA 1
ATOM 670 C C . LEU A 1 86 ? 41.864 27.200 7.481 1.00 72.12 86 LEU A C 1
ATOM 672 O O . LEU A 1 86 ? 42.702 26.532 8.084 1.00 72.12 86 LEU A O 1
ATOM 676 N N . ARG A 1 87 ? 40.934 26.619 6.710 1.00 70.75 87 ARG A N 1
ATOM 677 C CA . ARG A 1 87 ? 40.862 25.159 6.503 1.00 70.75 87 ARG A CA 1
ATOM 678 C C . ARG A 1 87 ? 42.089 24.617 5.775 1.00 70.75 87 ARG A C 1
ATOM 680 O O . ARG A 1 87 ? 42.578 23.542 6.123 1.00 70.75 87 ARG A O 1
ATOM 687 N N . GLN A 1 88 ? 42.614 25.356 4.797 1.00 80.06 88 GLN A N 1
ATOM 688 C CA . GLN A 1 88 ? 43.845 24.977 4.106 1.00 80.06 88 GLN A CA 1
ATOM 689 C C . GLN A 1 88 ? 45.047 25.002 5.061 1.00 80.06 88 GLN A C 1
ATOM 691 O O . GLN A 1 88 ? 45.830 24.051 5.084 1.00 80.06 88 GLN A O 1
ATOM 696 N N . GLN A 1 89 ? 45.170 26.044 5.888 1.00 74.38 89 GLN A N 1
ATOM 697 C CA . GLN A 1 89 ? 46.229 26.144 6.895 1.00 74.38 89 GLN A CA 1
ATOM 698 C C . GLN A 1 89 ? 46.117 25.036 7.950 1.00 74.38 89 GLN A C 1
ATOM 700 O O . GLN A 1 89 ? 47.122 24.391 8.257 1.00 74.38 89 GLN A O 1
ATOM 705 N N . LEU A 1 90 ? 44.904 24.744 8.433 1.00 70.25 90 LEU A N 1
ATOM 706 C CA . LEU A 1 90 ? 44.639 23.649 9.368 1.00 70.25 90 LEU A CA 1
ATOM 707 C C . LEU A 1 90 ? 45.082 22.299 8.787 1.00 70.25 90 LEU A C 1
ATOM 709 O O . LEU A 1 90 ? 45.784 21.538 9.448 1.00 70.25 90 LEU A O 1
ATOM 713 N N . GLY A 1 91 ? 44.753 22.032 7.519 1.00 69.06 91 GLY A N 1
ATOM 714 C CA . GLY A 1 91 ? 45.151 20.802 6.833 1.00 69.06 91 GLY A CA 1
ATOM 715 C C . GLY A 1 91 ? 46.669 20.647 6.683 1.00 69.06 91 GLY A C 1
ATOM 716 O O . GLY A 1 91 ? 47.188 19.537 6.796 1.00 69.06 91 GLY A O 1
ATOM 717 N N . VAL A 1 92 ? 47.405 21.742 6.466 1.00 76.06 92 VAL A N 1
ATOM 718 C CA . VAL A 1 92 ? 48.876 21.713 6.371 1.00 76.06 92 VAL A CA 1
ATOM 719 C C . VAL A 1 92 ? 49.519 21.458 7.736 1.00 76.06 92 VAL A C 1
ATOM 721 O O . VAL A 1 92 ? 50.458 20.665 7.824 1.00 76.06 92 VAL A O 1
ATOM 724 N N . VAL A 1 93 ? 49.029 22.101 8.801 1.00 71.31 93 VAL A N 1
ATOM 725 C CA . VAL A 1 93 ? 49.585 21.934 10.155 1.00 71.31 93 VAL A CA 1
ATOM 726 C C . VAL A 1 93 ? 49.222 20.562 10.734 1.00 71.31 93 VAL A C 1
ATOM 728 O O . VAL A 1 93 ? 50.082 19.914 11.324 1.00 71.31 93 VAL A O 1
ATOM 731 N N . SER A 1 94 ? 48.009 20.068 10.477 1.00 67.62 94 SER A N 1
ATOM 732 C CA . SER A 1 94 ? 47.561 18.732 10.890 1.00 67.62 94 SER A CA 1
ATOM 733 C C . SER A 1 94 ? 48.402 17.629 10.237 1.00 67.62 94 SER A C 1
ATOM 735 O O . SER A 1 94 ? 48.939 16.775 10.939 1.00 67.62 94 SER A O 1
ATOM 737 N N . LYS A 1 95 ? 48.666 17.721 8.925 1.00 70.19 95 LYS A N 1
ATOM 738 C CA . LYS A 1 95 ? 49.564 16.778 8.234 1.00 70.19 95 LYS A CA 1
ATOM 739 C C . LYS A 1 95 ? 50.997 16.814 8.766 1.00 70.19 95 LYS A C 1
ATOM 741 O O . LYS A 1 95 ? 51.645 15.773 8.825 1.00 70.19 95 LYS A O 1
ATOM 746 N N . ARG A 1 96 ? 51.513 17.988 9.152 1.00 66.00 96 ARG A N 1
ATOM 747 C CA . ARG A 1 96 ? 52.850 18.110 9.765 1.00 66.00 96 ARG A CA 1
ATOM 748 C C . ARG A 1 96 ? 52.905 17.508 11.170 1.00 66.00 96 ARG A C 1
ATOM 750 O O . ARG A 1 96 ? 53.913 16.900 11.505 1.00 66.00 96 ARG A O 1
ATOM 757 N N . GLN A 1 97 ? 51.829 17.623 11.949 1.00 63.16 97 GLN A N 1
ATOM 758 C CA . GLN A 1 97 ? 51.718 16.986 13.265 1.00 63.16 97 GLN A CA 1
ATOM 759 C C . GLN A 1 97 ? 51.656 15.452 13.162 1.00 63.16 97 GLN A C 1
ATOM 761 O O . GLN A 1 97 ? 52.236 14.756 13.989 1.00 63.16 97 GLN A O 1
ATOM 766 N N . GLU A 1 98 ? 50.996 14.914 12.133 1.00 57.19 98 GLU A N 1
ATOM 767 C CA . GLU A 1 98 ? 50.968 13.467 11.871 1.00 57.19 98 GLU A CA 1
ATOM 768 C C . GLU A 1 98 ? 52.350 12.921 11.477 1.00 57.19 98 GLU A C 1
ATOM 770 O O . GLU A 1 98 ? 52.738 11.847 11.929 1.00 57.19 98 GLU A O 1
ATOM 775 N N . HIS A 1 99 ? 53.134 13.678 10.699 1.00 55.25 99 HIS A N 1
ATOM 776 C CA . HIS A 1 99 ? 54.490 13.272 10.307 1.00 55.25 99 HIS A CA 1
ATOM 777 C C . HIS A 1 99 ? 55.507 13.317 11.462 1.00 55.25 99 HIS A C 1
ATOM 779 O O . HIS A 1 99 ? 56.527 12.641 11.372 1.00 55.25 99 HIS A O 1
ATOM 785 N N . SER A 1 100 ? 55.244 14.060 12.549 1.00 53.81 100 SER A N 1
ATOM 786 C CA . SER A 1 100 ? 56.131 14.104 13.726 1.00 53.81 100 SER A CA 1
ATOM 787 C C . SER A 1 100 ? 55.868 12.979 14.741 1.00 53.81 100 SER A C 1
ATOM 789 O O . SER A 1 100 ? 56.576 12.881 15.739 1.00 53.81 100 SER A O 1
ATOM 791 N N . LYS A 1 101 ? 54.856 12.126 14.522 1.00 49.53 101 LYS A N 1
ATOM 792 C CA . LYS A 1 101 ? 54.485 11.014 15.417 1.00 49.53 101 LYS A CA 1
ATOM 793 C C . LYS A 1 101 ? 54.583 9.659 14.708 1.00 49.53 101 LYS A C 1
ATOM 795 O O . LYS A 1 101 ? 53.589 8.965 14.524 1.00 49.53 101 LYS A O 1
ATOM 800 N N . GLY A 1 102 ? 55.788 9.259 14.309 1.00 46.69 102 GLY A N 1
ATOM 801 C CA . GLY A 1 102 ? 56.042 7.906 13.805 1.00 46.69 102 GLY A CA 1
ATOM 802 C C . GLY A 1 102 ? 56.204 6.886 14.940 1.00 46.69 102 GLY A C 1
ATOM 803 O O . GLY A 1 102 ? 57.293 6.756 15.485 1.00 46.69 102 GLY A O 1
ATOM 804 N N . GLY A 1 103 ? 55.144 6.148 15.290 1.00 44.47 103 GLY A N 1
ATOM 805 C CA . GLY A 1 103 ? 55.186 5.009 16.225 1.00 44.47 103 GLY A CA 1
ATOM 806 C C . GLY A 1 103 ? 53.790 4.431 16.534 1.00 44.47 103 GLY A C 1
ATOM 807 O O . GLY A 1 103 ? 52.803 5.144 16.360 1.00 44.47 103 GLY A O 1
ATOM 808 N N . PRO A 1 104 ? 53.670 3.167 17.000 1.00 44.47 104 PRO A N 1
ATOM 809 C CA . PRO A 1 104 ? 52.446 2.340 16.971 1.00 44.47 104 PRO A CA 1
ATOM 810 C C . PRO A 1 104 ? 51.313 2.773 17.930 1.00 44.47 104 PRO A C 1
ATOM 812 O O . PRO A 1 104 ? 50.403 2.003 18.202 1.00 44.47 104 PRO A O 1
ATOM 815 N N . ALA A 1 105 ? 51.328 4.014 18.419 1.00 50.59 105 ALA A N 1
ATOM 816 C CA . ALA A 1 105 ? 50.287 4.604 19.264 1.00 50.59 105 ALA A CA 1
ATOM 817 C C . ALA A 1 105 ? 49.153 5.291 18.466 1.00 50.59 105 ALA A C 1
ATOM 819 O O . ALA A 1 105 ? 48.192 5.791 19.053 1.00 50.59 105 ALA A O 1
ATOM 820 N N . ALA A 1 106 ? 49.254 5.357 17.132 1.00 50.00 106 ALA A N 1
ATOM 821 C CA . ALA A 1 106 ? 48.292 6.070 16.286 1.00 50.00 106 ALA A CA 1
ATOM 822 C C . ALA A 1 106 ? 46.943 5.339 16.128 1.00 50.00 106 ALA A C 1
ATOM 824 O O . ALA A 1 106 ? 45.902 5.994 16.052 1.00 50.00 106 ALA A O 1
ATOM 825 N N . GLU A 1 107 ? 46.929 4.001 16.123 1.00 47.31 107 GLU A N 1
ATOM 826 C CA . GLU A 1 107 ? 45.684 3.225 16.004 1.00 47.31 107 GLU A CA 1
ATOM 827 C C . GLU A 1 107 ? 44.855 3.260 17.295 1.00 47.31 107 GLU A C 1
ATOM 829 O O . GLU A 1 107 ? 43.640 3.476 17.232 1.00 47.31 107 GLU A O 1
ATOM 834 N N . ASP A 1 108 ? 45.508 3.185 18.458 1.00 48.28 108 ASP A N 1
ATOM 835 C CA . ASP A 1 108 ? 44.849 3.283 19.766 1.00 48.28 108 ASP A CA 1
ATOM 836 C C . ASP A 1 108 ? 44.342 4.701 20.051 1.00 48.28 108 ASP A C 1
ATOM 838 O O . ASP A 1 108 ? 43.248 4.878 20.591 1.00 48.28 108 ASP A O 1
ATOM 842 N N . LEU A 1 109 ? 45.069 5.738 19.618 1.00 49.38 109 LEU A N 1
ATOM 843 C CA . LEU A 1 109 ? 44.601 7.119 19.740 1.00 49.38 109 LEU A CA 1
ATOM 844 C C . LEU A 1 109 ? 43.402 7.393 18.820 1.00 49.38 109 LEU A C 1
ATOM 846 O O . LEU A 1 109 ? 42.463 8.070 19.232 1.00 49.38 109 LEU A O 1
ATOM 850 N N . ALA A 1 110 ? 43.383 6.833 17.606 1.00 50.84 110 ALA A N 1
ATOM 851 C CA . ALA A 1 110 ? 42.239 6.936 16.701 1.00 50.84 110 ALA A CA 1
ATOM 852 C C . ALA A 1 110 ? 41.015 6.158 17.220 1.00 50.84 110 ALA A C 1
ATOM 854 O O . ALA A 1 110 ? 39.877 6.594 17.027 1.00 50.84 110 ALA A O 1
ATOM 855 N N . ALA A 1 111 ? 41.225 5.028 17.901 1.00 48.66 111 ALA A N 1
ATOM 856 C CA . ALA A 1 111 ? 40.169 4.289 18.588 1.00 48.66 111 ALA A CA 1
ATOM 857 C C . ALA A 1 111 ? 39.612 5.077 19.787 1.00 48.66 111 ALA A C 1
ATOM 859 O O . ALA A 1 111 ? 38.405 5.302 19.849 1.00 48.66 111 ALA A O 1
ATOM 860 N N . LEU A 1 112 ? 40.479 5.618 20.648 1.00 48.78 112 LEU A N 1
ATOM 861 C CA . LEU A 1 112 ? 40.091 6.448 21.795 1.00 48.78 112 LEU A CA 1
ATOM 862 C C . LEU A 1 112 ? 39.457 7.785 21.386 1.00 48.78 112 LEU A C 1
ATOM 864 O O . LEU A 1 112 ? 38.593 8.297 22.092 1.00 48.78 112 LEU A O 1
ATOM 868 N N . GLN A 1 113 ? 39.834 8.361 20.242 1.00 51.97 113 GLN A N 1
ATOM 869 C CA . GLN A 1 113 ? 39.187 9.553 19.682 1.00 51.97 113 GLN A CA 1
ATOM 870 C C . GLN A 1 113 ? 37.827 9.232 19.051 1.00 51.97 113 GLN A C 1
ATOM 872 O O . GLN A 1 113 ? 36.921 10.064 19.120 1.00 51.97 113 GLN A O 1
ATOM 877 N N . ARG A 1 114 ? 37.647 8.037 18.470 1.00 54.38 114 ARG A N 1
ATOM 878 C CA . ARG A 1 114 ? 36.330 7.553 18.021 1.00 54.38 114 ARG A CA 1
ATOM 879 C C . ARG A 1 114 ? 35.409 7.283 19.204 1.00 54.38 114 ARG A C 1
ATOM 881 O O . ARG A 1 114 ? 34.278 7.755 19.179 1.00 54.38 114 ARG A O 1
ATOM 888 N N . GLU A 1 115 ? 35.897 6.629 20.255 1.00 49.97 115 GLU A N 1
ATOM 889 C CA . GLU A 1 115 ? 35.135 6.433 21.492 1.00 49.97 115 GLU A CA 1
ATOM 890 C C . GLU A 1 115 ? 34.840 7.756 22.201 1.00 49.97 115 GLU A C 1
ATOM 892 O O . GLU A 1 115 ? 33.706 7.965 22.609 1.00 49.97 115 GLU A O 1
ATOM 897 N N . ASN A 1 116 ? 35.781 8.705 22.272 1.00 46.53 116 ASN A N 1
ATOM 898 C CA . ASN A 1 116 ? 35.493 10.030 22.832 1.00 46.53 116 ASN A CA 1
ATOM 899 C C . ASN A 1 116 ? 34.509 10.833 21.979 1.00 46.53 116 ASN A C 1
ATOM 901 O O . ASN A 1 116 ? 33.678 11.543 22.537 1.00 46.53 116 ASN A O 1
ATOM 905 N N . ARG A 1 117 ? 34.540 10.730 20.644 1.00 47.44 117 ARG A N 1
ATOM 906 C CA . ARG A 1 117 ? 33.510 11.344 19.784 1.00 47.44 117 ARG A CA 1
ATOM 907 C C . ARG A 1 117 ? 32.152 10.685 19.984 1.00 47.44 117 ARG A C 1
ATOM 909 O O . ARG A 1 117 ? 31.161 11.402 20.067 1.00 47.44 117 ARG A O 1
ATOM 916 N N . LEU A 1 118 ? 32.109 9.362 20.133 1.00 46.88 118 LEU A N 1
ATOM 917 C CA . LEU A 1 118 ? 30.884 8.628 20.444 1.00 46.88 118 LEU A CA 1
ATOM 918 C C . LEU A 1 118 ? 30.352 9.014 21.826 1.00 46.88 118 LEU A C 1
ATOM 920 O O . LEU A 1 118 ? 29.187 9.374 21.927 1.00 46.88 118 LEU A O 1
ATOM 924 N N . MET A 1 119 ? 31.204 9.087 22.849 1.00 43.69 119 MET A N 1
ATOM 925 C CA . MET A 1 119 ? 30.851 9.533 24.199 1.00 43.69 119 MET A CA 1
ATOM 926 C C . MET A 1 119 ? 30.455 11.007 24.245 1.00 43.69 119 MET A C 1
ATOM 928 O O . MET A 1 119 ? 29.528 11.352 24.961 1.00 43.69 119 MET A O 1
ATOM 932 N N . THR A 1 120 ? 31.079 11.880 23.451 1.00 40.34 120 THR A N 1
ATOM 933 C CA . THR A 1 120 ? 30.701 13.300 23.360 1.00 40.34 120 THR A CA 1
ATOM 934 C C . THR A 1 120 ? 29.378 13.459 22.619 1.00 40.34 120 THR A C 1
ATOM 936 O O . THR A 1 120 ? 28.556 14.263 23.033 1.00 40.34 120 THR A O 1
ATOM 939 N N . SER A 1 121 ? 29.118 12.663 21.576 1.00 43.97 121 SER A N 1
ATOM 940 C CA . SER A 1 121 ? 27.833 12.656 20.863 1.00 43.97 121 SER A CA 1
ATOM 941 C C . SER A 1 121 ? 26.708 12.043 21.698 1.00 43.97 121 SER A C 1
ATOM 943 O O . SER A 1 121 ? 25.626 12.615 21.757 1.00 43.97 121 SER A O 1
ATOM 945 N N . ALA A 1 122 ? 26.988 10.964 22.435 1.00 42.88 122 ALA A N 1
ATOM 946 C CA . ALA A 1 122 ? 26.067 10.337 23.372 1.00 42.88 122 ALA A CA 1
ATOM 947 C C . ALA A 1 122 ? 25.836 11.233 24.589 1.00 42.88 122 ALA A C 1
ATOM 949 O O . ALA A 1 122 ? 24.721 11.298 25.090 1.00 42.88 122 ALA A O 1
ATOM 950 N N . TRP A 1 123 ? 26.846 11.986 25.036 1.00 38.12 123 TRP A N 1
ATOM 951 C CA . TRP A 1 123 ? 26.685 12.974 26.096 1.00 38.12 123 TRP A CA 1
ATOM 952 C C . TRP A 1 123 ? 25.960 14.225 25.585 1.00 38.12 123 TRP A C 1
ATOM 954 O O . TRP A 1 123 ? 25.156 14.792 26.308 1.00 38.12 123 TRP A O 1
ATOM 964 N N . TYR A 1 124 ? 26.126 14.628 24.325 1.00 40.75 124 TYR A N 1
ATOM 965 C CA . TYR A 1 124 ? 25.329 15.701 23.725 1.00 40.75 124 TYR A CA 1
ATOM 966 C C . TYR A 1 124 ? 23.870 15.267 23.525 1.00 40.75 124 TYR A C 1
ATOM 968 O O . TYR A 1 124 ? 22.958 16.032 23.824 1.00 40.75 124 TYR A O 1
ATOM 976 N N . GLU A 1 125 ? 23.623 14.019 23.115 1.00 44.44 125 GLU A N 1
ATOM 977 C CA . GLU A 1 125 ? 22.282 13.431 23.037 1.00 44.44 125 GLU A CA 1
ATOM 978 C C . GLU A 1 125 ? 21.650 13.260 24.416 1.00 44.44 125 GLU A C 1
ATOM 980 O O . GLU A 1 125 ? 20.492 13.617 24.598 1.00 44.44 125 GLU A O 1
ATOM 985 N N . LEU A 1 126 ? 22.387 12.752 25.403 1.00 38.41 126 LEU A N 1
ATOM 986 C CA . LEU A 1 126 ? 21.887 12.536 26.757 1.00 38.41 126 LEU A CA 1
ATOM 987 C C . LEU A 1 126 ? 21.730 13.869 27.504 1.00 38.41 126 LEU A C 1
ATOM 989 O O . LEU A 1 126 ? 20.747 14.029 28.214 1.00 38.41 126 LEU A O 1
ATOM 993 N N . SER A 1 127 ? 22.608 14.857 27.286 1.00 39.31 127 SER A N 1
ATOM 994 C CA . SER A 1 127 ? 22.449 16.241 27.764 1.00 39.31 127 SER A CA 1
ATOM 995 C C . SER A 1 127 ? 21.256 16.910 27.104 1.00 39.31 127 SER A C 1
ATOM 997 O O . SER A 1 127 ? 20.482 17.565 27.788 1.00 39.31 127 SER A O 1
ATOM 999 N N . SER A 1 128 ? 21.063 16.719 25.796 1.00 41.91 128 SER A N 1
ATOM 1000 C CA . SER A 1 128 ? 19.889 17.218 25.083 1.00 41.91 128 SER A CA 1
ATOM 1001 C C . SER A 1 128 ? 18.618 16.552 25.620 1.00 41.91 128 SER A C 1
ATOM 1003 O O . SER A 1 128 ? 17.664 17.244 25.957 1.00 41.91 128 SER A O 1
ATOM 1005 N N . ARG A 1 129 ? 18.615 15.233 25.846 1.00 44.16 129 ARG A N 1
ATOM 1006 C CA . ARG A 1 129 ? 17.482 14.491 26.431 1.00 44.16 129 ARG A CA 1
ATOM 1007 C C . ARG A 1 129 ? 17.221 14.857 27.901 1.00 44.16 129 ARG A C 1
ATOM 1009 O O . ARG A 1 129 ? 16.061 14.962 28.286 1.00 44.16 129 ARG A O 1
ATOM 1016 N N . LEU A 1 130 ? 18.259 15.122 28.700 1.00 37.47 130 LEU A N 1
ATOM 1017 C CA . LEU A 1 130 ? 18.153 15.592 30.091 1.00 37.47 130 LEU A CA 1
ATOM 1018 C C . LEU A 1 130 ? 17.717 17.063 30.175 1.00 37.47 130 LEU A C 1
ATOM 1020 O O . LEU A 1 130 ? 16.941 17.412 31.057 1.00 37.47 130 LEU A O 1
ATOM 1024 N N . GLN A 1 131 ? 18.128 17.916 29.232 1.00 44.19 131 GLN A N 1
ATOM 1025 C CA . GLN A 1 131 ? 17.630 19.294 29.112 1.00 44.19 131 GLN A CA 1
ATOM 1026 C C . GLN A 1 131 ? 16.182 19.355 28.602 1.00 44.19 131 GLN A C 1
ATOM 1028 O O . GLN A 1 131 ? 15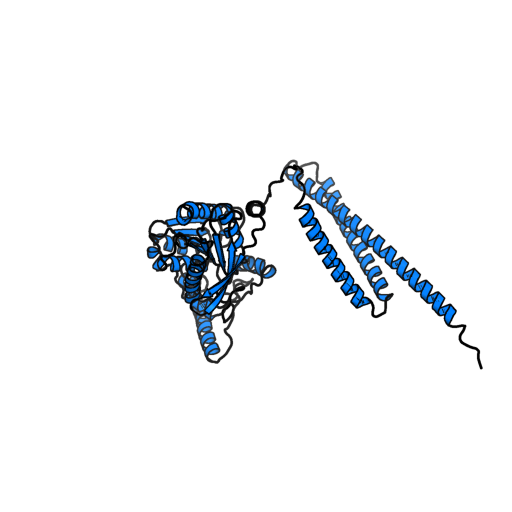.476 20.317 28.901 1.00 44.19 131 GLN A O 1
ATOM 1033 N N . HIS A 1 132 ? 15.716 18.334 27.877 1.00 43.62 132 HIS A N 1
ATOM 1034 C CA . HIS A 1 132 ? 14.322 18.225 27.441 1.00 43.62 132 HIS A CA 1
ATOM 1035 C C . HIS A 1 132 ? 13.399 17.571 28.484 1.00 43.62 132 HIS A C 1
ATOM 1037 O O . HIS A 1 132 ? 12.191 17.782 28.415 1.00 43.62 132 HIS A O 1
ATOM 1043 N N . ASN A 1 133 ? 13.934 16.865 29.487 1.00 44.41 133 ASN A N 1
ATOM 1044 C CA . ASN A 1 133 ? 13.155 16.238 30.557 1.00 44.41 133 ASN A CA 1
ATOM 1045 C C . ASN A 1 133 ? 13.744 16.543 31.947 1.00 44.41 133 ASN A C 1
ATOM 1047 O O . ASN A 1 133 ? 14.430 15.712 32.536 1.00 44.41 133 ASN A O 1
ATOM 1051 N N . GLY A 1 134 ? 13.413 17.715 32.503 1.00 34.91 134 GLY A N 1
ATOM 1052 C CA . GLY A 1 134 ? 13.564 17.962 33.942 1.00 34.91 134 GLY A CA 1
ATOM 1053 C C . GLY A 1 134 ? 13.835 19.409 34.348 1.00 34.91 134 GLY A C 1
ATOM 1054 O O . GLY A 1 134 ? 14.966 19.746 34.657 1.00 34.91 134 GLY A O 1
ATOM 1055 N N . VAL A 1 135 ? 12.793 20.249 34.366 1.00 31.81 135 VAL A N 1
ATOM 1056 C CA . VAL A 1 135 ? 12.384 21.163 35.463 1.00 31.81 135 VAL A CA 1
ATOM 1057 C C . VAL A 1 135 ? 11.300 22.098 34.916 1.00 31.81 135 VAL A C 1
ATOM 1059 O O . VAL A 1 135 ? 11.478 22.811 33.930 1.00 31.81 135 VAL A O 1
ATOM 1062 N N . SER A 1 136 ? 10.151 22.094 35.588 1.00 45.97 136 SER A N 1
ATOM 1063 C CA . SER A 1 136 ? 9.025 22.995 35.373 1.00 45.97 136 SER A CA 1
ATOM 1064 C C . SER A 1 136 ? 9.424 24.458 35.605 1.00 45.97 136 SER A C 1
ATOM 1066 O O . SER A 1 136 ? 9.417 24.941 36.736 1.00 45.97 136 SER A O 1
ATOM 1068 N N . LEU A 1 137 ? 9.717 25.187 34.532 1.00 33.25 137 LEU A N 1
ATOM 1069 C CA . LEU A 1 137 ? 9.708 26.648 34.515 1.00 33.25 137 LEU A CA 1
ATOM 1070 C C . LEU A 1 137 ? 8.910 27.094 33.294 1.00 33.25 137 LEU A C 1
ATOM 1072 O O . LEU A 1 137 ? 9.279 26.809 32.156 1.00 33.25 137 LEU A O 1
ATOM 1076 N N . GLY A 1 138 ? 7.778 27.755 33.545 1.00 38.66 138 GLY A N 1
ATOM 1077 C CA . GLY A 1 138 ? 6.855 28.223 32.518 1.00 38.66 138 GLY A CA 1
ATOM 1078 C C . GLY A 1 138 ? 7.543 29.143 31.512 1.00 38.66 138 GLY A C 1
ATOM 1079 O O . GLY A 1 138 ? 7.668 30.343 31.737 1.00 38.66 138 GLY A O 1
ATOM 1080 N N . ARG A 1 139 ? 7.965 28.586 30.376 1.00 32.16 139 ARG A N 1
ATOM 1081 C CA . ARG A 1 139 ? 8.311 29.333 29.166 1.00 32.16 139 ARG A CA 1
ATOM 1082 C C . ARG A 1 139 ? 7.232 29.059 28.129 1.00 32.16 139 ARG A C 1
ATOM 1084 O O . ARG A 1 139 ? 6.857 27.909 27.911 1.00 32.16 139 ARG A O 1
ATOM 1091 N N . ARG A 1 140 ? 6.701 30.133 27.534 1.00 32.72 140 ARG A N 1
ATOM 1092 C CA . ARG A 1 140 ? 5.701 30.086 26.456 1.00 32.72 140 ARG A CA 1
ATOM 1093 C C . ARG A 1 140 ? 6.115 29.029 25.430 1.00 32.72 140 ARG A C 1
ATOM 1095 O O . ARG A 1 140 ? 7.168 29.165 24.812 1.00 32.72 140 ARG A O 1
ATOM 1102 N N . ARG A 1 141 ? 5.296 27.983 25.277 1.00 31.48 141 ARG A N 1
ATOM 1103 C CA . ARG A 1 141 ? 5.475 26.963 24.240 1.00 31.48 141 ARG A CA 1
ATOM 1104 C C . ARG A 1 141 ? 5.450 27.670 22.888 1.00 31.48 141 ARG A C 1
ATOM 1106 O O . ARG A 1 141 ? 4.442 28.280 22.542 1.00 31.48 141 ARG A O 1
ATOM 1113 N N . HIS A 1 142 ? 6.549 27.608 22.142 1.00 33.31 142 HIS A N 1
ATOM 1114 C CA . HIS A 1 142 ? 6.481 27.880 20.715 1.00 33.31 142 HIS A CA 1
ATOM 1115 C C . HIS A 1 142 ? 5.740 26.698 20.091 1.00 33.31 142 HIS A C 1
ATOM 1117 O O . HIS A 1 142 ? 6.219 25.567 20.163 1.00 33.31 142 HIS A O 1
ATOM 1123 N N . GLU A 1 143 ? 4.546 26.940 19.554 1.00 32.78 143 GLU A N 1
ATOM 1124 C CA . GLU A 1 143 ? 3.817 25.915 18.811 1.00 32.78 143 GLU A CA 1
ATOM 1125 C C . GLU A 1 143 ? 4.691 25.399 17.656 1.00 32.78 143 GLU A C 1
ATOM 1127 O O . GLU A 1 143 ? 5.313 26.211 16.956 1.00 32.78 143 GLU A O 1
ATOM 1132 N N . PRO A 1 144 ? 4.767 24.073 17.437 1.00 40.97 144 PRO A N 1
ATOM 1133 C CA . PRO A 1 144 ? 5.466 23.532 16.282 1.00 40.97 144 PRO A CA 1
ATOM 1134 C C . PRO A 1 144 ? 4.864 24.126 15.002 1.00 40.97 144 PRO A C 1
ATOM 1136 O O . PRO A 1 144 ? 3.654 24.055 14.787 1.00 40.97 144 PRO A O 1
ATOM 1139 N N . LYS A 1 145 ? 5.697 24.742 14.155 1.00 39.38 145 LYS A N 1
ATOM 1140 C CA . LYS A 1 145 ? 5.229 25.388 12.915 1.00 39.38 145 LYS A CA 1
ATOM 1141 C C . LYS A 1 145 ? 4.876 24.376 11.820 1.00 39.38 145 LYS A C 1
ATOM 1143 O O . LYS A 1 145 ? 4.024 24.667 10.986 1.00 39.38 145 LYS A O 1
ATOM 1148 N N . SER A 1 146 ? 5.513 23.201 11.809 1.00 51.53 146 SER A N 1
ATOM 1149 C CA . SER A 1 146 ? 5.205 22.135 10.851 1.00 51.53 146 SER A CA 1
ATOM 1150 C C . SER A 1 146 ? 4.079 21.244 11.368 1.00 51.53 146 SER A C 1
ATOM 1152 O O . SER A 1 146 ? 3.993 20.937 12.558 1.00 51.53 146 SER A O 1
ATOM 1154 N N . TRP A 1 147 ? 3.215 20.801 10.457 1.00 58.97 147 TRP A N 1
ATOM 1155 C CA . TRP A 1 147 ? 2.136 19.865 10.767 1.00 58.97 147 TRP A CA 1
ATOM 1156 C C . TRP A 1 147 ? 2.654 18.568 11.412 1.00 58.97 147 TRP A C 1
ATOM 1158 O O . TRP A 1 147 ? 2.159 18.184 12.468 1.00 58.97 147 TRP A O 1
ATOM 1168 N N . ILE A 1 148 ? 3.727 17.984 10.864 1.00 56.16 148 ILE A N 1
ATOM 1169 C CA . ILE A 1 148 ? 4.385 16.779 11.403 1.00 56.16 148 ILE A CA 1
ATOM 1170 C C . ILE A 1 148 ? 4.881 17.024 12.838 1.00 56.16 148 ILE A C 1
ATOM 1172 O O . ILE A 1 148 ? 4.698 16.191 13.722 1.00 56.16 148 ILE A O 1
ATOM 1176 N N . GLY A 1 149 ? 5.456 18.202 13.106 1.00 53.56 149 GLY A N 1
ATOM 1177 C CA . GLY A 1 149 ? 5.911 18.576 14.446 1.00 53.56 149 GLY A CA 1
ATOM 1178 C C . GLY A 1 149 ? 4.762 18.726 15.447 1.00 53.56 149 GLY A C 1
ATOM 1179 O O . GLY A 1 149 ? 4.905 18.336 16.604 1.00 53.56 149 GLY A O 1
ATOM 1180 N N . ARG A 1 150 ? 3.606 19.246 15.009 1.00 59.16 150 ARG A N 1
ATOM 1181 C CA . ARG A 1 150 ? 2.390 19.312 15.842 1.00 59.16 150 ARG A CA 1
ATOM 1182 C C . ARG A 1 150 ? 1.851 17.920 16.141 1.00 59.16 150 ARG A C 1
ATOM 1184 O O . ARG A 1 150 ? 1.425 17.677 17.264 1.00 59.16 150 ARG A O 1
ATOM 1191 N N . GLN A 1 151 ? 1.917 17.017 15.169 1.00 56.62 151 GLN A N 1
ATOM 1192 C CA . GLN A 1 151 ? 1.480 15.638 15.328 1.00 56.62 151 GLN A CA 1
ATOM 1193 C C . GLN A 1 151 ? 2.328 14.878 16.346 1.00 56.62 151 GLN A C 1
ATOM 1195 O O . GLN A 1 151 ? 1.791 14.395 17.337 1.00 56.62 151 GLN A O 1
ATOM 1200 N N . ARG A 1 152 ? 3.654 14.868 16.169 1.00 58.88 152 ARG A N 1
ATOM 1201 C CA . ARG A 1 152 ? 4.591 14.183 17.076 1.00 58.88 152 ARG A CA 1
ATOM 1202 C C . ARG A 1 152 ? 4.532 14.717 18.510 1.00 58.88 152 ARG A C 1
ATOM 1204 O O . ARG A 1 152 ? 4.703 13.968 19.464 1.00 58.88 152 ARG A O 1
ATOM 1211 N N . ALA A 1 153 ? 4.228 16.005 18.685 1.00 53.00 153 ALA A N 1
ATOM 1212 C CA . ALA A 1 153 ? 4.028 16.595 20.009 1.00 53.00 153 ALA A CA 1
ATOM 1213 C C . ALA A 1 153 ? 2.734 16.127 20.712 1.00 53.00 153 ALA A C 1
ATOM 1215 O O . ALA A 1 153 ? 2.673 16.183 21.939 1.00 53.00 153 ALA A O 1
ATOM 1216 N N . LEU A 1 154 ? 1.710 15.689 19.964 1.00 52.34 154 LEU A N 1
ATOM 1217 C CA . LEU A 1 154 ? 0.434 15.204 20.511 1.00 52.34 154 LEU A CA 1
ATOM 1218 C C . LEU A 1 154 ? 0.496 13.738 20.959 1.00 52.34 154 LEU A C 1
ATOM 1220 O O . LEU A 1 154 ? -0.178 13.384 21.923 1.00 52.34 154 LEU A O 1
ATOM 1224 N N . VAL A 1 155 ? 1.293 12.904 20.284 1.00 51.34 155 VAL A N 1
ATOM 1225 C CA . VAL A 1 155 ? 1.404 11.457 20.571 1.00 51.34 155 VAL A CA 1
ATOM 1226 C C . VAL A 1 155 ? 2.568 11.090 21.496 1.00 51.34 155 VAL A C 1
ATOM 1228 O O . VAL A 1 155 ? 2.644 9.956 21.957 1.00 51.34 155 VAL A O 1
ATOM 1231 N N . GLY A 1 156 ? 3.454 12.040 21.819 1.00 45.47 156 GLY A N 1
ATOM 1232 C CA . GLY A 1 156 ? 4.726 11.727 22.477 1.00 45.47 156 GLY A CA 1
ATOM 1233 C C . GLY A 1 156 ? 5.647 10.922 21.545 1.00 45.47 156 GLY A C 1
ATOM 1234 O O . GLY A 1 156 ? 5.329 10.743 20.372 1.00 45.47 156 GLY A O 1
ATOM 1235 N N . PRO A 1 157 ? 6.811 10.441 22.010 1.00 48.12 157 PRO A N 1
ATOM 1236 C CA . PRO A 1 157 ? 7.620 9.499 21.242 1.00 48.12 157 PRO A CA 1
ATOM 1237 C C . PRO A 1 157 ? 6.912 8.133 21.196 1.00 48.12 157 PRO A C 1
ATOM 1239 O O . PRO A 1 157 ? 7.273 7.215 21.925 1.00 48.12 157 PRO A O 1
ATOM 1242 N N . SER A 1 158 ? 5.868 7.998 20.379 1.00 52.06 158 SER A N 1
ATOM 1243 C CA . SER A 1 158 ? 5.245 6.710 20.084 1.00 52.06 158 SER A CA 1
ATOM 1244 C C . SER A 1 158 ? 6.091 5.991 19.037 1.00 52.06 158 SER A C 1
ATOM 1246 O O . SER A 1 158 ? 5.814 6.057 17.842 1.00 52.06 158 SER A O 1
ATOM 1248 N N . THR A 1 159 ? 7.161 5.327 19.468 1.00 61.19 159 THR A N 1
ATOM 1249 C CA . THR A 1 159 ? 7.782 4.293 18.637 1.00 61.19 159 THR A CA 1
ATOM 1250 C C . THR A 1 159 ? 6.788 3.141 18.581 1.00 61.19 159 THR A C 1
ATOM 1252 O O . THR A 1 159 ? 6.505 2.548 19.624 1.00 61.19 159 THR A O 1
ATOM 1255 N N . GLY A 1 160 ? 6.197 2.878 17.412 1.00 72.56 160 GLY A N 1
ATOM 1256 C CA . GLY A 1 160 ? 5.335 1.710 17.230 1.00 72.56 160 GLY A CA 1
ATOM 1257 C C . GLY A 1 160 ? 6.041 0.456 17.751 1.00 72.56 160 GLY A C 1
ATOM 1258 O O . GLY A 1 160 ? 7.251 0.311 17.581 1.00 72.56 160 GLY A O 1
ATOM 1259 N N . LEU A 1 161 ? 5.310 -0.413 18.447 1.00 88.00 161 LEU A N 1
ATOM 1260 C CA . LEU A 1 161 ? 5.875 -1.656 18.966 1.00 88.00 161 LEU A CA 1
ATOM 1261 C C . LEU A 1 161 ? 6.168 -2.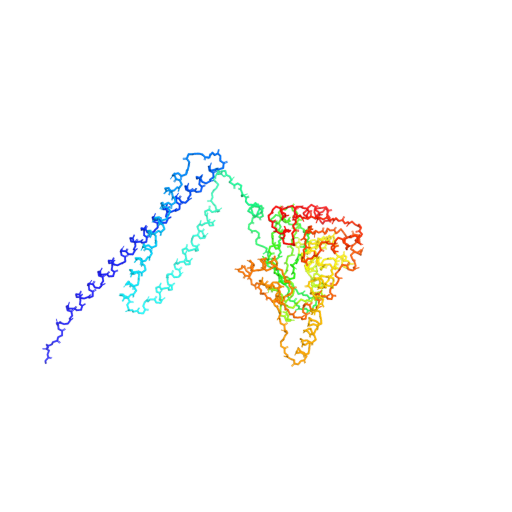586 17.793 1.00 88.00 161 LEU A C 1
ATOM 1263 O O . LEU A 1 161 ? 5.264 -2.848 16.999 1.00 88.00 161 LEU A O 1
ATOM 1267 N N . ASP A 1 162 ? 7.394 -3.095 17.695 1.00 95.25 162 ASP A N 1
ATOM 1268 C CA . ASP A 1 162 ? 7.727 -4.110 16.698 1.00 95.25 162 ASP A CA 1
ATOM 1269 C C . ASP A 1 162 ? 6.833 -5.339 16.887 1.00 95.25 162 ASP A C 1
ATOM 1271 O O . ASP A 1 162 ? 6.678 -5.867 17.993 1.00 95.25 162 ASP A O 1
ATOM 1275 N N . ILE A 1 163 ? 6.238 -5.790 15.789 1.00 96.44 163 ILE A N 1
ATOM 1276 C CA . ILE A 1 163 ? 5.422 -6.997 15.741 1.00 96.44 163 ILE A CA 1
ATOM 1277 C C . ILE A 1 163 ? 5.924 -7.935 14.656 1.00 96.44 163 ILE A C 1
ATOM 1279 O O . ILE A 1 163 ? 6.452 -7.517 13.622 1.00 96.44 163 ILE A O 1
ATOM 1283 N N . GLU A 1 164 ? 5.661 -9.216 14.864 1.00 98.25 164 GLU A N 1
ATOM 1284 C CA . GLU A 1 164 ? 5.764 -10.222 13.824 1.00 98.25 164 GLU A CA 1
ATOM 1285 C C . GLU A 1 164 ? 4.619 -11.225 13.931 1.00 98.25 164 GLU A C 1
ATOM 1287 O O . GLU A 1 164 ? 4.124 -11.522 15.021 1.00 98.25 164 GLU A O 1
ATOM 1292 N N . PHE A 1 165 ? 4.179 -11.735 12.787 1.00 98.50 165 PHE A N 1
ATOM 1293 C CA . PHE A 1 165 ? 3.143 -12.754 12.720 1.00 98.50 165 PHE A CA 1
ATOM 1294 C C . PHE A 1 165 ? 3.380 -13.691 11.547 1.00 98.50 165 PHE A C 1
ATOM 1296 O O . PHE A 1 165 ? 3.954 -13.311 10.529 1.00 98.50 165 PHE A O 1
ATOM 1303 N N . LYS A 1 166 ? 2.937 -14.936 11.702 1.00 98.25 166 LYS A N 1
ATOM 1304 C CA . LYS A 1 166 ? 3.034 -15.947 10.655 1.00 98.25 166 LYS A CA 1
ATOM 1305 C C . LYS A 1 166 ? 1.786 -15.937 9.789 1.00 98.25 166 LYS A C 1
ATOM 1307 O O . LYS A 1 166 ? 0.670 -15.894 10.308 1.00 98.25 166 LYS A O 1
ATOM 1312 N N . THR A 1 167 ? 1.987 -16.013 8.483 1.00 98.56 167 THR A N 1
ATOM 1313 C CA . THR A 1 167 ? 0.928 -16.292 7.518 1.00 98.56 167 THR A CA 1
ATOM 1314 C C . THR A 1 167 ? 0.515 -17.759 7.594 1.00 98.56 167 THR A C 1
ATOM 1316 O O . THR A 1 167 ? 1.220 -18.614 8.140 1.00 98.56 167 THR A O 1
ATOM 1319 N N . SER A 1 168 ? -0.632 -18.068 7.002 1.00 96.69 168 SER A N 1
ATOM 1320 C CA . SER A 1 168 ? -1.153 -19.433 6.868 1.00 96.69 168 SER A CA 1
ATOM 1321 C C . SER A 1 168 ? -0.213 -20.398 6.125 1.00 96.69 168 SER A C 1
ATOM 1323 O O . SER A 1 168 ? -0.308 -21.608 6.325 1.00 96.69 168 SER A O 1
ATOM 1325 N N . ASP A 1 169 ? 0.710 -19.880 5.309 1.00 97.69 169 ASP A N 1
ATOM 1326 C CA . ASP A 1 169 ? 1.767 -20.620 4.605 1.00 97.69 169 ASP A CA 1
ATOM 1327 C C . ASP A 1 169 ? 3.172 -20.459 5.231 1.00 97.69 169 ASP A C 1
ATOM 1329 O O . ASP A 1 169 ? 4.173 -20.708 4.564 1.00 97.69 169 ASP A O 1
ATOM 1333 N N . ASP A 1 170 ? 3.244 -20.093 6.517 1.00 97.62 170 ASP A N 1
ATOM 1334 C CA . ASP A 1 170 ? 4.460 -20.053 7.353 1.00 97.62 170 ASP A CA 1
ATOM 1335 C C . ASP A 1 170 ? 5.515 -18.998 6.956 1.00 97.62 170 ASP A C 1
ATOM 1337 O O . ASP A 1 170 ? 6.699 -19.128 7.269 1.00 97.62 170 ASP A O 1
ATOM 1341 N N . VAL A 1 171 ? 5.095 -17.909 6.305 1.00 98.56 171 VAL A N 1
ATOM 1342 C CA . VAL A 1 171 ? 5.932 -16.721 6.081 1.00 98.56 171 VAL A CA 1
ATOM 1343 C C . VAL A 1 171 ? 5.777 -15.767 7.264 1.00 98.56 171 VAL A C 1
ATOM 1345 O O . VAL A 1 171 ? 4.661 -15.424 7.648 1.00 98.56 171 VAL A O 1
ATOM 1348 N N . THR A 1 172 ? 6.883 -15.301 7.847 1.00 98.88 172 THR A N 1
ATOM 1349 C CA . THR A 1 172 ? 6.827 -14.293 8.917 1.00 98.88 172 THR A CA 1
ATOM 1350 C C . THR A 1 172 ? 6.751 -12.894 8.323 1.00 98.88 172 THR A C 1
ATOM 1352 O O . THR A 1 172 ? 7.664 -12.465 7.616 1.00 98.88 172 THR A O 1
ATOM 1355 N N . LEU A 1 173 ? 5.692 -12.156 8.635 1.00 98.88 173 LEU A N 1
ATOM 1356 C CA . LEU A 1 173 ? 5.555 -10.746 8.287 1.00 98.88 173 LEU A CA 1
ATOM 1357 C C . LEU A 1 173 ? 5.858 -9.878 9.497 1.00 98.88 173 LEU A C 1
ATOM 1359 O O . LEU A 1 173 ? 5.515 -10.242 10.621 1.00 98.88 173 LEU A O 1
ATOM 1363 N N . ARG A 1 174 ? 6.513 -8.741 9.264 1.00 98.69 174 ARG A N 1
ATOM 1364 C CA . ARG A 1 174 ? 7.016 -7.846 10.309 1.00 98.69 174 ARG A CA 1
ATOM 1365 C C . ARG A 1 174 ? 6.505 -6.432 10.115 1.00 98.69 174 ARG A C 1
ATOM 1367 O O . ARG A 1 174 ? 6.260 -5.982 8.993 1.00 98.69 174 ARG A O 1
ATOM 1374 N N . GLY A 1 175 ? 6.329 -5.735 11.225 1.00 97.69 175 GLY A N 1
ATOM 1375 C CA . GLY A 1 175 ? 5.635 -4.463 11.227 1.00 97.69 175 GLY A CA 1
ATOM 1376 C C . GLY A 1 175 ? 5.668 -3.752 12.565 1.00 97.69 175 GLY A C 1
ATOM 1377 O O . GLY A 1 175 ? 6.453 -4.096 13.444 1.00 97.69 175 GLY A O 1
ATOM 1378 N N . TRP A 1 176 ? 4.764 -2.792 12.709 1.00 97.38 176 TRP A N 1
ATOM 1379 C CA . TRP A 1 176 ? 4.601 -1.981 13.903 1.00 97.38 176 TRP A CA 1
ATOM 1380 C C . TRP A 1 176 ? 3.147 -1.946 14.357 1.00 97.38 176 TRP A C 1
ATOM 1382 O O . TRP A 1 176 ? 2.226 -1.844 13.543 1.00 97.38 176 TRP A O 1
ATOM 1392 N N . LEU A 1 177 ? 2.946 -1.961 15.671 1.00 95.38 177 LEU A N 1
ATOM 1393 C CA . LEU A 1 177 ? 1.670 -1.692 16.314 1.00 95.38 177 LEU A CA 1
ATOM 1394 C C . LEU A 1 177 ? 1.725 -0.335 17.022 1.00 95.38 177 LEU A C 1
ATOM 1396 O O . LEU A 1 177 ? 2.465 -0.140 17.984 1.00 95.38 177 LEU A O 1
ATOM 1400 N N . TYR A 1 178 ? 0.906 0.595 16.548 1.00 93.88 178 TYR A N 1
ATOM 1401 C CA . TYR A 1 178 ? 0.718 1.913 17.139 1.00 93.88 178 TYR A CA 1
ATOM 1402 C C . TYR A 1 178 ? -0.524 1.904 18.021 1.00 93.88 178 TYR A C 1
ATOM 1404 O O . TYR A 1 178 ? -1.621 1.595 17.548 1.00 93.88 178 TYR A O 1
ATOM 1412 N N . THR A 1 179 ? -0.366 2.291 19.284 1.00 90.94 179 THR A N 1
ATOM 1413 C CA . THR A 1 179 ? -1.462 2.446 20.246 1.00 90.94 179 THR A CA 1
ATOM 1414 C C . THR A 1 179 ? -1.415 3.831 20.904 1.00 90.94 179 THR A C 1
ATOM 1416 O O . THR A 1 179 ? -0.342 4.427 21.026 1.00 90.94 179 THR A O 1
ATOM 1419 N N . PRO A 1 180 ? -2.563 4.400 21.318 1.00 87.88 180 PRO A N 1
ATOM 1420 C CA . PRO A 1 180 ? -2.587 5.658 22.055 1.00 87.88 180 PRO A CA 1
ATOM 1421 C C . PRO A 1 180 ? -1.966 5.491 23.451 1.00 87.88 180 PRO A C 1
ATOM 1423 O O . PRO A 1 180 ? -2.240 4.509 24.137 1.00 87.88 180 PRO A O 1
ATOM 1426 N N . VAL A 1 181 ? -1.223 6.501 23.919 1.00 74.94 181 VAL A N 1
ATOM 1427 C CA . VAL A 1 181 ? -0.459 6.481 25.190 1.00 74.94 181 VAL A CA 1
ATOM 1428 C C . VAL A 1 181 ? -1.313 6.167 26.436 1.00 74.94 181 VAL A C 1
ATOM 1430 O O . VAL A 1 181 ? -0.797 5.634 27.408 1.00 74.94 181 VAL A O 1
ATOM 1433 N N . ASN A 1 182 ? -2.624 6.441 26.409 1.00 67.12 182 ASN A N 1
ATOM 1434 C CA . ASN A 1 182 ? -3.533 6.290 27.558 1.00 67.12 182 ASN A CA 1
ATOM 1435 C C . ASN A 1 182 ? -4.657 5.258 27.320 1.00 67.12 182 ASN A C 1
ATOM 1437 O O . ASN A 1 182 ? -5.809 5.492 27.690 1.00 67.12 182 ASN A O 1
ATOM 1441 N N . ALA A 1 183 ? -4.363 4.129 26.669 1.00 68.19 183 ALA A N 1
ATOM 1442 C CA . ALA A 1 183 ? -5.360 3.097 26.348 1.00 68.19 183 ALA A CA 1
ATOM 1443 C C . ALA A 1 183 ? -5.727 2.145 27.517 1.00 68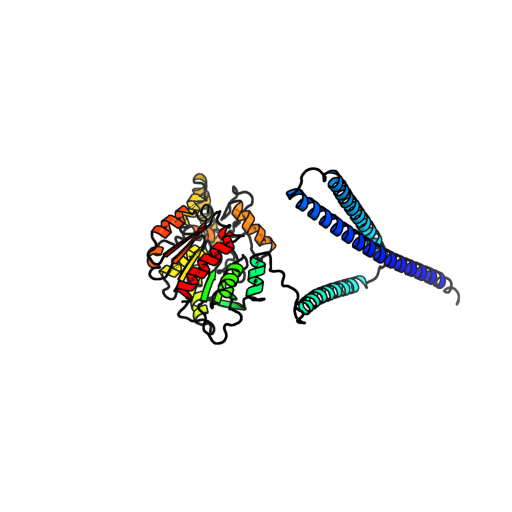.19 183 ALA A C 1
ATOM 1445 O O . ALA A 1 183 ? -6.393 1.131 27.296 1.00 68.19 183 ALA A O 1
ATOM 1446 N N . GLU A 1 184 ? -5.315 2.447 28.754 1.00 66.00 184 GLU A N 1
ATOM 1447 C CA . GLU A 1 184 ? -5.343 1.505 29.883 1.00 66.00 184 GLU A CA 1
ATOM 1448 C C . GLU A 1 184 ? -6.706 0.809 30.087 1.00 66.00 184 GLU A C 1
ATOM 1450 O O . GLU A 1 184 ? -7.748 1.433 30.312 1.00 66.00 184 GLU A O 1
ATOM 1455 N N . GLY A 1 185 ? -6.682 -0.528 30.008 1.00 66.88 185 GLY A N 1
ATOM 1456 C CA . GLY A 1 185 ? -7.802 -1.418 30.325 1.00 66.88 185 GLY A CA 1
ATOM 1457 C C . GLY A 1 185 ? -8.887 -1.565 29.251 1.00 66.88 185 GLY A C 1
ATOM 1458 O O . GLY A 1 185 ? -9.834 -2.323 29.469 1.00 66.88 185 GLY A O 1
ATOM 1459 N N . LYS A 1 186 ? -8.787 -0.885 28.098 1.00 80.69 186 LYS A N 1
ATOM 1460 C CA . LYS A 1 186 ? -9.794 -0.970 27.024 1.00 80.69 186 LYS A CA 1
ATOM 1461 C C . LYS A 1 186 ? -9.237 -1.630 25.771 1.00 80.69 186 LYS A C 1
ATOM 1463 O O . LYS A 1 186 ? -8.220 -1.210 25.238 1.00 80.69 186 LYS A O 1
ATOM 1468 N N . LYS A 1 187 ? -9.980 -2.608 25.248 1.00 92.06 187 LYS A N 1
ATOM 1469 C CA . LYS A 1 187 ? -9.721 -3.186 23.927 1.00 92.06 187 LYS A CA 1
ATOM 1470 C C . LYS A 1 187 ? -10.037 -2.170 22.825 1.00 92.06 187 LYS A C 1
ATOM 1472 O O . LYS A 1 187 ? -11.169 -1.687 22.742 1.00 92.06 187 LYS A O 1
ATOM 1477 N N . LEU A 1 188 ? -9.053 -1.866 21.985 1.00 95.62 188 LEU A N 1
ATOM 1478 C CA . LEU A 1 188 ? -9.120 -0.843 20.943 1.00 95.62 188 LEU A CA 1
ATOM 1479 C C . LEU A 1 188 ? -9.646 -1.417 19.616 1.00 95.62 188 LEU A C 1
ATOM 1481 O O . LEU A 1 188 ? -9.278 -2.533 19.251 1.00 95.62 188 LEU A O 1
ATOM 1485 N N . PRO A 1 189 ? -10.448 -0.670 18.838 1.00 97.94 189 PRO A N 1
ATOM 1486 C CA . PRO A 1 189 ? -10.557 -0.912 17.404 1.00 97.94 189 PRO A CA 1
ATOM 1487 C C . PRO A 1 189 ? -9.168 -0.911 16.756 1.00 97.94 189 PRO A C 1
ATOM 1489 O O . PRO A 1 189 ? -8.308 -0.138 17.175 1.00 97.94 189 PRO A O 1
ATOM 1492 N N . CYS A 1 190 ? -8.947 -1.727 15.729 1.00 98.50 190 CYS A N 1
ATOM 1493 C CA . CYS A 1 190 ? -7.660 -1.804 15.035 1.00 98.50 190 CYS A CA 1
ATOM 1494 C C . CYS A 1 190 ? -7.823 -1.544 13.541 1.00 98.50 190 CYS A C 1
ATOM 1496 O O . CYS A 1 190 ? -8.736 -2.082 12.918 1.00 98.50 190 CYS A O 1
ATOM 1498 N N . LEU A 1 191 ? -6.926 -0.750 12.962 1.00 98.81 191 LEU A N 1
ATOM 1499 C CA . LEU A 1 191 ? -6.807 -0.556 11.522 1.00 98.81 191 LEU A CA 1
ATOM 1500 C C . LEU A 1 191 ? -5.552 -1.262 11.010 1.00 98.81 191 LEU A C 1
ATOM 1502 O O . LEU A 1 191 ? -4.444 -0.889 11.384 1.00 98.81 191 LEU A O 1
ATOM 1506 N N . VAL A 1 192 ? -5.726 -2.268 10.154 1.00 98.88 192 VAL A N 1
ATOM 1507 C CA . VAL A 1 192 ? -4.618 -2.976 9.493 1.00 98.88 192 VAL A CA 1
ATOM 1508 C C . VAL A 1 192 ? -4.222 -2.227 8.220 1.00 98.88 192 VAL A C 1
ATOM 1510 O O . VAL A 1 192 ? -5.068 -1.993 7.358 1.00 98.88 192 VAL A O 1
ATOM 1513 N N . MET A 1 193 ? -2.950 -1.859 8.096 1.00 98.81 193 MET A N 1
ATOM 1514 C CA . MET A 1 193 ? -2.401 -0.949 7.091 1.00 98.81 193 MET A CA 1
ATOM 1515 C C . MET A 1 193 ? -1.233 -1.602 6.336 1.00 98.81 193 MET A C 1
ATOM 1517 O O . MET A 1 193 ? -0.372 -2.220 6.959 1.00 98.81 193 MET A O 1
ATOM 1521 N N . ALA A 1 194 ? -1.161 -1.427 5.013 1.00 98.62 194 ALA A N 1
ATOM 1522 C CA . ALA A 1 194 ? -0.011 -1.872 4.217 1.00 98.62 194 ALA A CA 1
ATOM 1523 C C . ALA A 1 194 ? 0.309 -0.926 3.050 1.00 98.62 194 ALA A C 1
ATOM 1525 O O . ALA A 1 194 ? -0.528 -0.135 2.596 1.00 98.62 194 ALA A O 1
ATOM 1526 N N . HIS A 1 195 ? 1.561 -0.998 2.597 1.00 98.44 195 HIS A N 1
ATOM 1527 C CA . HIS A 1 195 ? 2.184 -0.056 1.666 1.00 98.44 195 HIS A CA 1
ATOM 1528 C C . HIS A 1 195 ? 1.877 -0.354 0.187 1.00 98.44 195 HIS A C 1
ATOM 1530 O O . HIS A 1 195 ? 1.328 -1.400 -0.162 1.00 98.44 195 HIS A O 1
ATOM 1536 N N . GLY A 1 196 ? 2.250 0.573 -0.700 1.00 97.88 196 GLY A N 1
ATOM 1537 C CA . GLY A 1 196 ? 2.082 0.456 -2.152 1.00 97.88 196 GLY A CA 1
ATOM 1538 C C . GLY A 1 196 ? 3.035 -0.531 -2.837 1.00 97.88 196 GLY A C 1
ATOM 1539 O O . GLY A 1 196 ? 3.795 -1.249 -2.185 1.00 97.88 196 GLY A O 1
ATOM 1540 N N . LEU A 1 197 ? 2.997 -0.561 -4.173 1.00 98.31 197 LEU A N 1
ATOM 1541 C CA . LEU A 1 197 ? 3.830 -1.452 -4.987 1.00 98.31 197 LEU A CA 1
ATOM 1542 C C . LEU A 1 197 ? 5.312 -1.177 -4.707 1.00 98.31 197 LEU A C 1
ATOM 1544 O O . LEU A 1 197 ? 5.728 -0.028 -4.773 1.00 98.31 197 LEU A O 1
ATOM 1548 N N . THR A 1 198 ? 6.076 -2.224 -4.386 1.00 97.88 198 THR A N 1
ATOM 1549 C CA . THR A 1 198 ? 7.507 -2.199 -4.006 1.00 97.88 198 THR A CA 1
ATOM 1550 C C . THR A 1 198 ? 7.910 -1.338 -2.804 1.00 97.88 198 THR A C 1
ATOM 1552 O O . THR A 1 198 ? 9.064 -1.424 -2.391 1.00 97.88 198 THR A O 1
ATOM 1555 N N . CYS A 1 199 ? 7.008 -0.532 -2.237 1.00 97.62 199 CYS A N 1
ATOM 1556 C CA . CYS A 1 199 ? 7.276 0.313 -1.073 1.00 97.62 199 CYS A CA 1
ATOM 1557 C C . CYS A 1 199 ? 7.635 -0.503 0.180 1.00 97.62 199 CYS A C 1
ATOM 1559 O O . CYS A 1 199 ? 7.570 -1.729 0.178 1.00 97.62 199 CYS A O 1
ATOM 1561 N N . LEU A 1 200 ? 7.986 0.208 1.251 1.00 97.81 200 LEU A N 1
ATOM 1562 C CA . LEU A 1 200 ? 8.190 -0.334 2.594 1.00 97.81 200 LEU A CA 1
ATOM 1563 C C . LEU A 1 200 ? 7.283 0.393 3.597 1.00 97.81 200 LEU A C 1
ATOM 1565 O O . LEU A 1 200 ? 6.802 1.493 3.307 1.00 97.81 200 LEU A O 1
ATOM 1569 N N . LYS A 1 201 ? 7.070 -0.180 4.784 1.00 95.38 201 LYS A N 1
ATOM 1570 C CA . LYS A 1 201 ? 6.314 0.456 5.878 1.00 95.38 201 LYS A CA 1
ATOM 1571 C C . LYS A 1 201 ? 6.927 1.776 6.362 1.00 95.38 201 LYS A C 1
ATOM 1573 O O . LYS A 1 201 ? 6.182 2.659 6.772 1.00 95.38 201 LYS A O 1
ATOM 1578 N N . GLU A 1 202 ? 8.246 1.935 6.246 1.00 93.69 202 GLU A N 1
ATOM 1579 C CA . GLU A 1 202 ? 8.997 3.155 6.580 1.00 93.69 202 GLU A CA 1
ATOM 1580 C C . GLU A 1 202 ? 8.641 4.344 5.667 1.00 93.69 202 GLU A C 1
ATOM 1582 O O . GLU A 1 202 ? 8.982 5.482 5.977 1.00 93.69 202 GLU A O 1
ATOM 1587 N N . MET A 1 203 ? 7.982 4.106 4.525 1.00 93.75 203 MET A N 1
ATOM 1588 C CA . MET A 1 203 ? 7.644 5.147 3.550 1.00 93.75 203 MET A CA 1
ATOM 1589 C C . MET A 1 203 ? 6.351 5.883 3.929 1.00 93.75 203 MET A C 1
ATOM 1591 O O . MET A 1 203 ? 5.338 5.782 3.236 1.00 93.75 203 MET A O 1
ATOM 1595 N N . ASP A 1 204 ? 6.395 6.611 5.046 1.00 89.19 204 ASP A N 1
ATOM 1596 C CA . ASP A 1 204 ? 5.355 7.523 5.556 1.00 89.19 204 ASP A CA 1
ATOM 1597 C C . ASP A 1 204 ? 4.015 6.894 5.988 1.00 89.19 204 ASP A C 1
ATOM 1599 O O . ASP A 1 204 ? 3.077 7.618 6.339 1.00 89.19 204 ASP A O 1
ATOM 1603 N N . LEU A 1 205 ? 3.891 5.562 6.059 1.00 91.75 205 LEU A N 1
ATOM 1604 C CA . LEU A 1 205 ? 2.674 4.942 6.612 1.00 91.75 205 LEU A CA 1
ATOM 1605 C C . LEU A 1 205 ? 2.469 5.318 8.086 1.00 91.75 205 LEU A C 1
ATOM 1607 O O . LEU A 1 205 ? 1.335 5.536 8.524 1.00 91.75 205 LEU A O 1
ATOM 1611 N N . GLU A 1 206 ? 3.567 5.448 8.830 1.00 91.12 206 GLU A N 1
ATOM 1612 C CA . GLU A 1 206 ? 3.585 5.906 10.220 1.00 91.12 206 GLU A CA 1
ATOM 1613 C C . GLU A 1 206 ? 2.902 7.267 10.406 1.00 91.12 206 GLU A C 1
ATOM 1615 O O . GLU A 1 206 ? 2.212 7.461 11.403 1.00 91.12 206 GLU A O 1
ATOM 1620 N N . LEU A 1 207 ? 2.986 8.183 9.431 1.00 92.25 207 LEU A N 1
ATOM 1621 C CA . LEU A 1 207 ? 2.371 9.510 9.540 1.00 92.25 207 LEU A CA 1
ATOM 1622 C C . LEU A 1 207 ? 0.843 9.424 9.629 1.00 92.25 207 LEU A C 1
ATOM 1624 O O . LEU A 1 207 ? 0.223 10.183 10.381 1.00 92.25 207 LEU A O 1
ATOM 1628 N N . PHE A 1 208 ? 0.232 8.494 8.888 1.00 95.31 208 PHE A N 1
ATOM 1629 C CA . PHE A 1 208 ? -1.205 8.227 8.962 1.00 95.31 208 PHE A CA 1
ATOM 1630 C C . PHE A 1 208 ? -1.569 7.516 10.266 1.00 95.31 208 PHE A C 1
ATOM 1632 O O . PHE A 1 208 ? -2.520 7.931 10.930 1.00 95.31 208 PHE A O 1
ATOM 1639 N N . ALA A 1 209 ? -0.802 6.498 10.672 1.00 95.25 209 ALA A N 1
ATOM 1640 C CA . ALA A 1 209 ? -1.037 5.805 11.939 1.00 95.25 209 ALA A CA 1
ATOM 1641 C C . ALA A 1 209 ? -0.972 6.771 13.130 1.00 95.25 209 ALA A C 1
ATOM 1643 O O . ALA A 1 209 ? -1.936 6.854 13.892 1.00 95.25 209 ALA A O 1
ATOM 1644 N N . GLU A 1 210 ? 0.095 7.570 13.236 1.00 92.88 210 GLU A N 1
ATOM 1645 C CA . GLU A 1 210 ? 0.243 8.632 14.236 1.00 92.88 210 GLU A CA 1
ATOM 1646 C C . GLU A 1 210 ? -0.931 9.619 14.180 1.00 92.88 210 GLU A C 1
ATOM 1648 O O . GLU A 1 210 ? -1.465 9.998 15.224 1.00 92.88 210 GLU A O 1
ATOM 1653 N N . TYR A 1 211 ? -1.388 10.007 12.979 1.00 93.69 211 TYR A N 1
ATOM 1654 C CA . TYR A 1 211 ? -2.539 10.908 12.830 1.00 93.69 211 TYR A CA 1
ATOM 1655 C C . TYR A 1 211 ? -3.797 10.341 13.476 1.00 93.69 211 TYR A C 1
ATOM 1657 O O . TYR A 1 211 ? -4.514 11.066 14.178 1.00 93.69 211 TYR A O 1
ATOM 1665 N N . PHE A 1 212 ? -4.075 9.065 13.203 1.00 95.56 212 PHE A N 1
ATOM 1666 C CA . PHE A 1 212 ? -5.273 8.382 13.661 1.00 95.56 212 PHE A CA 1
ATOM 1667 C C . PHE A 1 212 ? -5.225 8.142 15.168 1.00 95.56 212 PHE A C 1
ATOM 1669 O O . PHE A 1 212 ? -6.161 8.544 15.860 1.00 95.56 212 PHE A O 1
ATOM 1676 N N . ILE A 1 213 ? -4.129 7.587 15.699 1.00 93.94 213 ILE A N 1
ATOM 1677 C CA . ILE A 1 213 ? -4.018 7.288 17.136 1.00 93.94 213 ILE A CA 1
ATOM 1678 C C . ILE A 1 213 ? -3.970 8.554 18.007 1.00 93.94 213 ILE A C 1
ATOM 1680 O O . ILE A 1 213 ? -4.388 8.522 19.162 1.00 93.94 213 ILE A O 1
ATOM 1684 N N . ALA A 1 214 ? -3.534 9.694 17.454 1.00 91.75 214 ALA A N 1
ATOM 1685 C CA . ALA A 1 214 ? -3.575 10.988 18.141 1.00 91.75 214 ALA A CA 1
ATOM 1686 C C . ALA A 1 214 ? -5.004 11.503 18.380 1.00 91.75 214 ALA A C 1
ATOM 1688 O O . ALA A 1 214 ? -5.226 12.350 19.245 1.00 91.75 214 ALA A O 1
ATOM 1689 N N . ARG A 1 215 ? -5.966 11.069 17.557 1.00 92.56 215 ARG A N 1
ATOM 1690 C CA . ARG A 1 215 ? -7.314 11.663 17.475 1.00 92.56 215 ARG A CA 1
ATOM 1691 C C . ARG A 1 215 ? -8.428 10.690 17.816 1.00 92.56 215 ARG A C 1
ATOM 1693 O O . ARG A 1 215 ? -9.531 11.126 18.141 1.00 92.56 215 ARG A O 1
ATOM 1700 N N . LEU A 1 216 ? -8.161 9.394 17.721 1.00 94.06 216 LEU A N 1
ATOM 1701 C CA . LEU A 1 216 ? -9.144 8.337 17.873 1.00 94.06 216 LEU A CA 1
ATOM 1702 C C . LEU A 1 216 ? -8.634 7.294 18.874 1.00 94.06 216 LEU A C 1
ATOM 1704 O O . LEU A 1 216 ? -7.449 6.964 18.863 1.00 94.06 216 LEU A O 1
ATOM 1708 N N . PRO A 1 217 ? -9.517 6.727 19.716 1.00 93.50 217 PRO A N 1
ATOM 1709 C CA . PRO A 1 217 ? -9.158 5.655 20.636 1.00 93.50 217 PRO A CA 1
ATOM 1710 C C . PRO A 1 217 ? -9.068 4.325 19.875 1.00 93.50 217 PRO A C 1
ATOM 1712 O O . PRO A 1 217 ? -9.910 3.450 20.055 1.00 93.50 217 PRO A O 1
ATOM 1715 N N . MET A 1 218 ? -8.086 4.198 18.985 1.00 95.69 218 MET A N 1
ATOM 1716 C CA . MET A 1 218 ? -7.869 3.037 18.121 1.00 95.69 218 MET A CA 1
ATOM 1717 C C . MET A 1 218 ? -6.383 2.709 18.006 1.00 95.69 218 MET A C 1
ATOM 1719 O O . MET A 1 218 ? -5.543 3.565 18.262 1.00 95.69 218 MET A O 1
ATOM 1723 N N . ALA A 1 219 ? -6.076 1.490 17.580 1.00 96.69 219 ALA A N 1
ATOM 1724 C CA . ALA A 1 219 ? -4.740 1.049 17.221 1.00 96.69 219 ALA A CA 1
ATOM 1725 C C . ALA A 1 219 ? -4.562 1.012 15.698 1.00 96.69 219 ALA A C 1
ATOM 1727 O O . ALA A 1 219 ? -5.528 0.808 14.956 1.00 96.69 219 ALA A O 1
ATOM 1728 N N . CYS A 1 220 ? -3.324 1.149 15.234 1.00 98.19 220 CYS A N 1
ATOM 1729 C CA . CYS A 1 220 ? -2.955 0.934 13.837 1.00 98.19 220 CYS A CA 1
ATOM 1730 C C . CYS A 1 220 ? -1.858 -0.126 13.760 1.00 98.19 220 CYS A C 1
ATOM 1732 O O . CYS A 1 220 ? -0.814 0.019 14.390 1.00 98.19 220 CYS A O 1
ATOM 1734 N N . LEU A 1 221 ? -2.100 -1.182 12.993 1.00 98.38 221 LEU A N 1
ATOM 1735 C CA . LEU A 1 221 ? -1.113 -2.205 12.680 1.00 98.38 221 LEU A CA 1
ATOM 1736 C C . LEU A 1 221 ? -0.600 -1.941 11.270 1.00 98.38 221 LEU A C 1
ATOM 1738 O O . LEU A 1 221 ? -1.374 -2.028 10.323 1.00 98.38 221 LEU A O 1
ATOM 1742 N N . ILE A 1 222 ? 0.685 -1.645 11.124 1.00 98.25 222 ILE A N 1
ATOM 1743 C CA . ILE A 1 222 ? 1.351 -1.489 9.827 1.00 98.25 222 ILE A CA 1
ATOM 1744 C C . ILE A 1 222 ? 2.296 -2.672 9.627 1.00 98.25 222 ILE A C 1
ATOM 1746 O O . ILE A 1 222 ? 2.968 -3.063 10.574 1.00 98.25 222 ILE A O 1
ATOM 1750 N N . TYR A 1 223 ? 2.393 -3.228 8.419 1.00 98.62 223 TYR A N 1
ATOM 1751 C CA . TYR A 1 223 ? 3.365 -4.284 8.117 1.00 98.62 223 TYR A CA 1
ATOM 1752 C C . TYR A 1 223 ? 3.967 -4.150 6.713 1.00 98.62 223 TYR A C 1
ATOM 1754 O O . TYR A 1 223 ? 3.379 -3.529 5.822 1.00 98.62 223 TYR A O 1
ATOM 1762 N N . ASP A 1 224 ? 5.149 -4.743 6.526 1.00 98.69 224 ASP A N 1
ATOM 1763 C CA . ASP A 1 224 ? 5.733 -4.952 5.201 1.00 98.69 224 ASP A CA 1
ATOM 1764 C C . ASP A 1 224 ? 5.079 -6.157 4.529 1.00 98.69 224 ASP A C 1
ATOM 1766 O O . ASP A 1 224 ? 4.992 -7.240 5.112 1.00 98.69 224 ASP A O 1
ATOM 1770 N N . ASN A 1 225 ? 4.675 -6.015 3.271 1.00 98.62 225 ASN A N 1
ATOM 1771 C CA . ASN A 1 225 ? 4.208 -7.155 2.491 1.00 98.62 225 ASN A CA 1
ATOM 1772 C C . ASN A 1 225 ? 5.310 -8.224 2.368 1.00 98.62 225 ASN A C 1
ATOM 1774 O O . ASN A 1 225 ? 6.503 -7.905 2.343 1.00 98.62 225 ASN A O 1
ATOM 1778 N N . ARG A 1 226 ? 4.920 -9.501 2.223 1.00 98.69 226 ARG A N 1
ATOM 1779 C CA . ARG A 1 226 ? 5.878 -10.592 1.971 1.00 98.69 226 ARG A CA 1
ATOM 1780 C C . ARG A 1 226 ? 6.845 -10.244 0.840 1.00 98.69 226 ARG A C 1
ATOM 1782 O O . ARG A 1 226 ? 6.447 -9.619 -0.144 1.00 98.69 226 ARG A O 1
ATOM 1789 N N . CYS A 1 227 ? 8.087 -10.700 0.970 1.00 98.50 227 CYS A N 1
ATOM 1790 C CA . CYS A 1 227 ? 9.203 -10.440 0.056 1.00 98.50 227 CYS A CA 1
ATOM 1791 C C . CYS A 1 227 ? 9.752 -8.996 0.058 1.00 98.50 227 CYS A C 1
ATOM 1793 O O . CYS A 1 227 ? 10.705 -8.736 -0.685 1.00 98.50 227 CYS A O 1
ATOM 1795 N N . PHE A 1 228 ? 9.219 -8.090 0.888 1.00 98.44 228 PHE A N 1
ATOM 1796 C CA . PHE A 1 228 ? 9.664 -6.696 1.020 1.00 98.44 228 PHE A CA 1
ATOM 1797 C C . PHE A 1 228 ? 10.072 -6.356 2.455 1.00 98.44 228 PHE A C 1
ATOM 1799 O O . PHE A 1 228 ? 9.710 -7.054 3.401 1.00 98.44 228 PHE A O 1
ATOM 1806 N N . GLY A 1 229 ? 10.882 -5.302 2.589 1.00 96.75 229 GLY A N 1
ATOM 1807 C CA . GLY A 1 229 ? 11.319 -4.748 3.871 1.00 96.75 229 GLY A CA 1
ATOM 1808 C C . GLY A 1 229 ? 11.830 -5.800 4.845 1.00 96.75 229 GLY A C 1
ATOM 1809 O O . GLY A 1 229 ? 12.645 -6.653 4.480 1.00 96.75 229 GLY A O 1
ATOM 1810 N N . ALA A 1 230 ? 11.313 -5.745 6.069 1.00 97.50 230 ALA A N 1
ATOM 1811 C CA . ALA A 1 230 ? 11.670 -6.659 7.146 1.00 97.50 230 ALA A CA 1
ATOM 1812 C C . ALA A 1 230 ? 10.908 -7.995 7.099 1.00 97.50 230 ALA A C 1
ATOM 1814 O O . ALA A 1 230 ? 11.271 -8.917 7.826 1.00 97.50 230 ALA A O 1
ATOM 1815 N N . SER A 1 231 ? 9.860 -8.123 6.283 1.00 98.69 231 SER A N 1
ATOM 1816 C CA . SER A 1 231 ? 9.079 -9.359 6.163 1.00 98.69 231 SER A CA 1
ATOM 1817 C C . SER A 1 231 ? 9.830 -10.432 5.381 1.00 98.69 231 SER A C 1
ATOM 1819 O O . SER A 1 231 ? 10.555 -10.133 4.430 1.00 98.69 231 SER A O 1
ATOM 1821 N N . ASP A 1 232 ? 9.626 -11.695 5.749 1.00 98.81 232 ASP A N 1
ATOM 1822 C CA . ASP A 1 232 ? 10.185 -12.856 5.058 1.00 98.81 232 ASP A CA 1
ATOM 1823 C C . ASP A 1 232 ? 9.531 -13.062 3.678 1.00 98.81 232 ASP A C 1
ATOM 1825 O O . ASP A 1 232 ? 8.652 -12.316 3.239 1.00 98.81 232 ASP A O 1
ATOM 1829 N N . GLY A 1 233 ? 9.995 -14.083 2.959 1.00 97.81 233 GLY A N 1
ATOM 1830 C CA . GLY A 1 233 ? 9.480 -14.476 1.651 1.00 97.81 233 GLY A CA 1
ATOM 1831 C C . GLY A 1 233 ? 10.567 -14.478 0.584 1.00 97.81 233 GLY A C 1
ATOM 1832 O O . GLY A 1 233 ? 11.474 -13.638 0.592 1.00 97.81 233 GLY A O 1
ATOM 1833 N N . GLN A 1 234 ? 10.472 -15.455 -0.318 1.00 96.56 234 GLN A N 1
ATOM 1834 C CA . GLN A 1 234 ? 11.365 -15.621 -1.456 1.00 96.56 234 GLN A CA 1
ATOM 1835 C C . GLN A 1 234 ? 10.569 -15.930 -2.732 1.00 96.56 234 GLN A C 1
ATOM 1837 O O . GLN A 1 234 ? 9.560 -16.636 -2.660 1.00 96.56 234 GLN A O 1
ATOM 1842 N N . PRO A 1 235 ? 11.034 -15.454 -3.898 1.00 97.25 235 PRO A N 1
ATOM 1843 C CA . PRO A 1 235 ? 12.197 -14.577 -4.073 1.00 97.25 235 PRO A CA 1
ATOM 1844 C C . PRO A 1 235 ? 11.939 -13.150 -3.546 1.00 97.25 235 PRO A C 1
ATOM 1846 O O . PRO A 1 235 ? 10.809 -12.666 -3.587 1.00 97.25 235 PRO A O 1
ATOM 1849 N N . ARG A 1 236 ? 12.980 -12.459 -3.045 1.00 97.81 236 ARG A N 1
ATOM 1850 C CA . ARG A 1 236 ? 12.874 -11.039 -2.626 1.00 97.81 236 ARG A CA 1
ATOM 1851 C C . ARG A 1 236 ? 12.312 -10.172 -3.750 1.00 97.81 236 ARG A C 1
ATOM 1853 O O . ARG A 1 236 ? 12.516 -10.493 -4.917 1.00 97.81 236 ARG A O 1
ATOM 1860 N N . ALA A 1 237 ? 11.643 -9.074 -3.417 1.00 97.38 237 ALA A N 1
ATOM 1861 C CA . ALA A 1 237 ? 11.025 -8.146 -4.368 1.00 97.38 237 ALA A CA 1
ATOM 1862 C C . ALA A 1 237 ? 10.078 -8.790 -5.409 1.00 97.38 237 ALA A C 1
ATOM 1864 O O . ALA A 1 237 ? 9.845 -8.238 -6.486 1.00 97.38 237 ALA A O 1
ATOM 1865 N N . GLU A 1 238 ? 9.523 -9.968 -5.115 1.00 98.38 238 GLU A N 1
ATOM 1866 C CA . GLU A 1 238 ? 8.441 -10.549 -5.905 1.00 98.38 238 GLU A CA 1
ATOM 1867 C C . GLU A 1 238 ? 7.091 -10.154 -5.317 1.00 98.38 238 GLU A C 1
ATOM 1869 O O . GLU A 1 238 ? 6.774 -10.442 -4.165 1.00 98.38 238 GLU A O 1
ATOM 1874 N N . VAL A 1 239 ? 6.274 -9.517 -6.148 1.00 98.12 239 VAL A N 1
ATOM 1875 C CA . VAL A 1 239 ? 4.893 -9.185 -5.814 1.00 98.12 239 VAL A CA 1
ATOM 1876 C C . VAL A 1 239 ? 3.994 -10.347 -6.212 1.00 98.12 239 VAL A C 1
ATOM 1878 O O . VAL A 1 239 ? 3.987 -10.769 -7.365 1.00 98.12 239 VAL A O 1
ATOM 1881 N N . ASN A 1 240 ? 3.185 -10.839 -5.276 1.00 98.25 240 ASN A N 1
ATOM 1882 C CA . ASN A 1 240 ? 2.130 -11.799 -5.579 1.00 98.25 240 ASN A CA 1
ATOM 1883 C C . ASN A 1 240 ? 0.808 -11.340 -4.938 1.00 98.25 240 ASN A C 1
ATOM 1885 O O . ASN A 1 240 ? 0.635 -11.505 -3.729 1.00 98.25 240 ASN A O 1
ATOM 1889 N N . PRO A 1 241 ? -0.146 -10.805 -5.725 1.00 97.81 241 PRO A N 1
ATOM 1890 C CA . PRO A 1 241 ? -1.397 -10.265 -5.197 1.00 97.81 241 PRO A CA 1
ATOM 1891 C C . PRO A 1 241 ? -2.261 -11.318 -4.505 1.00 97.81 241 PRO A C 1
ATOM 1893 O O . PRO A 1 241 ? -3.041 -10.987 -3.619 1.00 97.81 241 PRO A O 1
ATOM 1896 N N . PHE A 1 242 ? -2.191 -12.586 -4.915 1.00 96.56 242 PHE A N 1
ATOM 1897 C CA . PHE A 1 242 ? -2.983 -13.651 -4.295 1.00 96.56 242 PHE A CA 1
ATOM 1898 C C . PHE A 1 242 ? -2.513 -13.917 -2.871 1.00 96.56 242 PHE A C 1
ATOM 1900 O O . PHE A 1 242 ? -3.335 -13.986 -1.962 1.00 96.56 242 PHE A O 1
ATOM 1907 N N . LEU A 1 243 ? -1.198 -13.974 -2.689 1.00 98.50 243 LEU A N 1
ATOM 1908 C CA . LEU A 1 243 ? -0.588 -14.195 -1.389 1.00 98.50 243 LEU A CA 1
ATOM 1909 C C . LEU A 1 243 ? -0.706 -12.952 -0.496 1.00 98.50 243 LEU A C 1
ATOM 1911 O O . LEU A 1 243 ? -1.216 -13.064 0.606 1.00 98.50 243 LEU A O 1
ATOM 1915 N N . GLN A 1 244 ? -0.392 -11.755 -1.000 1.00 98.62 244 GLN A N 1
ATOM 1916 C CA . GLN A 1 244 ? -0.473 -10.511 -0.212 1.00 98.62 244 GLN A CA 1
ATOM 1917 C C . GLN A 1 244 ? -1.901 -10.168 0.261 1.00 98.62 244 GLN A C 1
ATOM 1919 O O . GLN A 1 244 ? -2.097 -9.592 1.327 1.00 98.62 244 GLN A O 1
ATOM 1924 N N . ARG A 1 245 ? -2.948 -10.569 -0.473 1.00 97.75 245 ARG A N 1
ATOM 1925 C CA . ARG A 1 245 ? -4.335 -10.449 0.025 1.00 97.75 245 ARG A CA 1
ATOM 1926 C C . ARG A 1 245 ? -4.683 -11.489 1.088 1.00 97.75 245 ARG A C 1
ATOM 1928 O O . ARG A 1 245 ? -5.488 -11.200 1.974 1.00 97.75 245 ARG A O 1
ATOM 1935 N N . SER A 1 246 ? -4.110 -12.688 0.988 1.00 98.44 246 SER A N 1
ATOM 1936 C CA . SER A 1 246 ? -4.205 -13.685 2.056 1.00 98.44 246 SER A CA 1
ATOM 1937 C C . SER A 1 246 ? -3.510 -13.166 3.316 1.00 98.44 246 SER A C 1
ATOM 1939 O O . SER A 1 246 ? -4.095 -13.217 4.392 1.00 98.44 246 SER A O 1
ATOM 1941 N N . ASP A 1 247 ? -2.346 -12.531 3.161 1.00 98.81 247 ASP A N 1
ATOM 1942 C CA . ASP A 1 247 ? -1.576 -11.917 4.249 1.00 98.81 247 ASP A CA 1
ATOM 1943 C C . ASP A 1 247 ? -2.361 -10.849 4.992 1.00 98.81 247 ASP A C 1
ATOM 1945 O O . ASP A 1 247 ? -2.334 -10.811 6.215 1.00 98.81 247 ASP A O 1
ATOM 1949 N N . TYR A 1 248 ? -3.123 -10.018 4.279 1.00 98.69 248 TYR A N 1
ATOM 1950 C CA . TYR A 1 248 ? -4.045 -9.075 4.912 1.00 98.69 248 TYR A CA 1
ATOM 1951 C C . TYR A 1 248 ? -5.053 -9.780 5.833 1.00 98.69 248 TYR A C 1
ATOM 1953 O O . TYR A 1 248 ? -5.365 -9.275 6.911 1.00 98.69 248 TYR A O 1
ATOM 1961 N N . SER A 1 249 ? -5.558 -10.949 5.428 1.00 98.56 249 SER A N 1
ATOM 1962 C CA . SER A 1 249 ? -6.489 -11.745 6.239 1.00 98.56 249 SER A CA 1
ATOM 1963 C C . SER A 1 249 ? -5.790 -12.383 7.445 1.00 98.56 249 SER A C 1
ATOM 1965 O O . SER A 1 249 ? -6.396 -12.487 8.515 1.00 98.56 249 SER A O 1
ATOM 1967 N N . ASP A 1 250 ? -4.517 -12.754 7.304 1.00 98.81 250 ASP A N 1
ATOM 1968 C CA . ASP A 1 250 ? -3.675 -13.261 8.392 1.00 98.81 250 ASP A CA 1
ATOM 1969 C C . ASP A 1 250 ? -3.289 -12.141 9.378 1.00 98.81 250 ASP A C 1
ATOM 1971 O O . ASP A 1 250 ? -3.370 -12.335 10.591 1.00 98.81 250 ASP A O 1
ATOM 1975 N N . ALA A 1 251 ? -3.010 -10.929 8.891 1.00 98.81 251 ALA A N 1
ATOM 1976 C CA . ALA A 1 251 ? -2.786 -9.732 9.702 1.00 98.81 251 ALA A CA 1
ATOM 1977 C C . ALA A 1 251 ? -4.035 -9.353 10.515 1.00 98.81 251 ALA A C 1
ATOM 1979 O O . ALA A 1 251 ? -3.933 -9.001 11.691 1.00 98.81 251 ALA A O 1
ATOM 1980 N N . ILE A 1 252 ? -5.230 -9.482 9.921 1.00 98.75 252 ILE A N 1
ATOM 1981 C CA . ILE A 1 252 ? -6.509 -9.341 10.636 1.00 98.75 252 ILE A CA 1
ATOM 1982 C C . ILE A 1 252 ? -6.612 -10.388 11.749 1.00 98.75 252 ILE A C 1
ATOM 1984 O O . ILE A 1 252 ? -6.959 -10.040 12.876 1.00 98.75 252 ILE A O 1
ATOM 1988 N N . THR A 1 253 ? -6.293 -11.655 11.465 1.00 98.69 253 THR A N 1
ATOM 1989 C CA . THR A 1 253 ? -6.299 -12.723 12.478 1.00 98.69 253 THR A CA 1
ATOM 1990 C C . THR A 1 253 ? -5.344 -12.403 13.626 1.00 98.69 253 THR A C 1
ATOM 1992 O O . THR A 1 253 ? -5.742 -12.477 14.786 1.00 98.69 253 THR A O 1
ATOM 1995 N N . PHE A 1 254 ? -4.113 -11.993 13.320 1.00 98.62 254 PHE A N 1
ATOM 1996 C CA . PHE A 1 254 ? -3.136 -11.587 14.325 1.00 98.62 254 PHE A CA 1
ATOM 1997 C C . PHE A 1 254 ? -3.649 -10.419 15.180 1.00 98.62 254 PHE A C 1
ATOM 1999 O O . PHE A 1 254 ? -3.612 -10.496 16.408 1.00 98.62 254 PHE A O 1
ATOM 2006 N N . ALA A 1 255 ? -4.217 -9.383 14.553 1.00 98.06 255 ALA A N 1
ATOM 2007 C CA . ALA A 1 255 ? -4.803 -8.254 15.268 1.00 98.06 255 ALA A CA 1
ATOM 2008 C C . ALA A 1 255 ? -5.933 -8.697 16.214 1.00 98.06 255 ALA A C 1
ATOM 2010 O O . ALA A 1 255 ? -5.956 -8.275 17.365 1.00 98.06 255 ALA A O 1
ATOM 2011 N N . GLN A 1 256 ? -6.837 -9.585 15.781 1.00 97.75 256 GLN A N 1
ATOM 2012 C CA . GLN A 1 256 ? -7.935 -10.091 16.619 1.00 97.75 256 GLN A CA 1
ATOM 2013 C C . GLN A 1 256 ? -7.462 -10.889 17.843 1.00 97.75 256 GLN A C 1
ATOM 2015 O O . GLN A 1 256 ? -8.167 -10.936 18.853 1.00 97.75 256 GLN A O 1
ATOM 2020 N N . LEU A 1 257 ? -6.295 -11.529 17.754 1.00 96.00 257 LEU A N 1
ATOM 2021 C CA . LEU A 1 257 ? -5.710 -12.309 18.845 1.00 96.00 257 LEU A CA 1
ATOM 2022 C C . LEU A 1 257 ? -4.920 -11.449 19.840 1.00 96.00 257 LEU A C 1
ATOM 2024 O O . LEU A 1 257 ? -4.619 -11.918 20.938 1.00 96.00 257 LEU A O 1
ATOM 2028 N N . SER A 1 258 ? -4.609 -10.197 19.494 1.00 92.81 258 SER A N 1
ATOM 2029 C CA . SER A 1 258 ? -3.912 -9.289 20.400 1.00 92.81 258 SER A CA 1
ATOM 2030 C C . SER A 1 258 ? -4.793 -8.928 21.609 1.00 92.81 258 SER A C 1
ATOM 2032 O O . SER A 1 258 ? -5.961 -8.555 21.442 1.00 92.81 258 SER A O 1
ATOM 2034 N N . PRO A 1 259 ? -4.266 -9.001 22.847 1.00 90.38 259 PRO A N 1
ATOM 2035 C CA . PRO A 1 259 ? -5.040 -8.717 24.057 1.00 90.38 259 PRO A CA 1
ATOM 2036 C C . PRO A 1 259 ? -5.529 -7.264 24.130 1.00 90.38 259 PRO A C 1
ATOM 2038 O O . PRO A 1 259 ? -6.566 -7.003 24.743 1.00 90.38 259 PRO A O 1
ATOM 2041 N N . GLU A 1 260 ? -4.819 -6.340 23.481 1.00 90.06 260 GLU A N 1
ATOM 2042 C CA . GLU A 1 260 ? -5.129 -4.905 23.441 1.00 90.06 260 GLU A CA 1
ATOM 2043 C C . GLU A 1 260 ? -6.200 -4.552 22.401 1.00 90.06 260 GLU A C 1
ATOM 2045 O O . GLU A 1 260 ? -6.744 -3.448 22.418 1.00 90.06 260 GLU A O 1
ATOM 2050 N N . ILE A 1 261 ? -6.537 -5.479 21.502 1.00 96.38 261 ILE A N 1
ATOM 2051 C CA . ILE A 1 261 ? -7.426 -5.228 20.371 1.00 96.38 261 ILE A CA 1
ATOM 2052 C C . ILE A 1 261 ? -8.808 -5.832 20.611 1.00 96.38 261 ILE A C 1
ATOM 2054 O O . ILE A 1 261 ? -8.982 -6.919 21.170 1.00 96.38 261 ILE A O 1
ATOM 2058 N N . ASN A 1 262 ? -9.831 -5.096 20.182 1.00 97.06 262 ASN A N 1
ATOM 2059 C CA . ASN A 1 262 ? -11.198 -5.574 20.112 1.00 97.06 262 ASN A CA 1
ATOM 2060 C C . ASN A 1 262 ? -11.380 -6.378 18.813 1.00 97.06 262 ASN A C 1
ATOM 2062 O O . ASN A 1 262 ? -11.389 -5.777 17.734 1.00 97.06 262 ASN A O 1
ATOM 2066 N N . PRO A 1 263 ? -11.571 -7.709 18.889 1.00 97.50 263 PRO A N 1
ATOM 2067 C CA . PRO A 1 263 ? -11.642 -8.551 17.700 1.00 97.50 263 PRO A CA 1
ATOM 2068 C C . PRO A 1 263 ? -12.855 -8.256 16.806 1.00 97.50 263 PRO A C 1
ATOM 2070 O O . PRO A 1 263 ? -12.829 -8.599 15.624 1.00 97.50 263 PRO A O 1
ATOM 2073 N N . ASP A 1 264 ? -13.893 -7.600 17.330 1.00 97.44 264 ASP A N 1
ATOM 2074 C CA . ASP A 1 264 ? -15.109 -7.265 16.581 1.00 97.44 264 ASP A CA 1
ATOM 2075 C C . ASP A 1 264 ? -15.022 -5.914 15.857 1.00 97.44 264 ASP A C 1
ATOM 2077 O O . ASP A 1 264 ? -15.921 -5.569 15.085 1.00 97.44 264 ASP A O 1
ATOM 2081 N N . LYS A 1 265 ? -13.947 -5.145 16.081 1.00 98.06 265 LYS A N 1
ATOM 2082 C CA . LYS A 1 265 ? -13.744 -3.801 15.524 1.00 98.06 265 LYS A CA 1
ATOM 2083 C C . LYS A 1 265 ? -12.432 -3.704 14.743 1.00 98.06 265 LYS A C 1
ATOM 2085 O O . LYS A 1 265 ? -11.544 -2.928 15.092 1.00 98.06 265 LYS A O 1
ATOM 2090 N N . ILE A 1 266 ? -12.330 -4.474 13.661 1.00 98.75 266 ILE A N 1
ATOM 2091 C CA . ILE A 1 266 ? -11.185 -4.433 12.743 1.00 98.75 266 ILE A CA 1
ATOM 2092 C C . ILE A 1 266 ? -11.555 -3.684 11.464 1.00 98.75 266 ILE A C 1
ATOM 2094 O O . ILE A 1 266 ? -12.525 -4.030 10.795 1.00 98.75 266 ILE A O 1
ATOM 2098 N N . GLY A 1 267 ? -10.783 -2.665 11.108 1.00 98.75 267 GLY A N 1
ATOM 2099 C CA . GLY A 1 267 ? -10.811 -2.009 9.806 1.00 98.75 267 GLY A CA 1
ATOM 2100 C C . GLY A 1 267 ? -9.562 -2.340 8.997 1.00 98.75 267 GLY A C 1
ATOM 2101 O O . GLY A 1 267 ? -8.578 -2.862 9.523 1.00 98.75 267 GLY A O 1
ATOM 2102 N N . MET A 1 268 ? -9.578 -1.979 7.719 1.00 98.56 268 MET A N 1
ATOM 2103 C CA . MET A 1 268 ? -8.402 -2.051 6.856 1.00 98.56 268 MET A CA 1
ATOM 2104 C C . MET A 1 268 ? -8.169 -0.741 6.120 1.00 98.56 268 MET A C 1
ATOM 2106 O O . MET A 1 268 ? -9.107 -0.041 5.733 1.00 98.56 268 MET A O 1
ATOM 2110 N N . TRP A 1 269 ? -6.898 -0.457 5.896 1.00 98.88 269 TRP A N 1
ATOM 2111 C CA . TRP A 1 269 ? -6.418 0.652 5.105 1.00 98.88 269 TRP A CA 1
ATOM 2112 C C . TRP A 1 269 ? -5.332 0.154 4.164 1.00 98.88 269 TRP A C 1
ATOM 2114 O O . TRP A 1 269 ? -4.501 -0.687 4.516 1.00 98.88 269 TRP A O 1
ATOM 2124 N N . GLY A 1 270 ? -5.343 0.657 2.945 1.00 98.69 270 GLY A N 1
ATOM 2125 C CA . GLY A 1 270 ? -4.325 0.334 1.968 1.00 98.69 270 GLY A CA 1
ATOM 2126 C C . GLY A 1 270 ? -4.128 1.505 1.038 1.00 98.69 270 GLY A C 1
ATOM 2127 O O . GLY A 1 270 ? -5.090 2.185 0.668 1.00 98.69 270 GLY A O 1
ATOM 2128 N N . THR A 1 271 ? -2.878 1.718 0.649 1.00 98.38 271 THR A N 1
ATOM 2129 C CA . THR A 1 271 ? -2.525 2.771 -0.294 1.00 98.38 271 THR A CA 1
ATOM 2130 C C . THR A 1 271 ? -1.934 2.202 -1.571 1.00 98.38 271 THR A C 1
ATOM 2132 O O . THR A 1 271 ? -1.250 1.174 -1.544 1.00 98.38 271 THR A O 1
ATOM 2135 N N . SER A 1 272 ? -2.201 2.852 -2.701 1.00 97.62 272 SER A N 1
ATOM 2136 C CA . SER A 1 272 ? -1.705 2.439 -4.011 1.00 97.62 272 SER A CA 1
ATOM 2137 C C . SER A 1 272 ? -2.084 0.982 -4.321 1.00 97.62 272 SER A C 1
ATOM 2139 O O . SER A 1 272 ? -3.261 0.610 -4.326 1.00 97.62 272 SER A O 1
ATOM 2141 N N . TYR A 1 273 ? -1.097 0.114 -4.515 1.00 98.44 273 TYR A N 1
ATOM 2142 C CA . TYR A 1 273 ? -1.293 -1.319 -4.720 1.00 98.44 273 TYR A CA 1
ATOM 2143 C C . TYR A 1 273 ? -2.097 -2.010 -3.605 1.00 98.44 273 TYR A C 1
ATOM 2145 O O . TYR A 1 273 ? -3.041 -2.754 -3.889 1.00 98.44 273 TYR A O 1
ATOM 2153 N N . SER A 1 274 ? -1.807 -1.689 -2.339 1.00 98.75 274 SER A N 1
ATOM 2154 C CA . SER A 1 274 ? -2.582 -2.192 -1.199 1.00 98.75 274 SER A CA 1
ATOM 2155 C C . SER A 1 274 ? -3.956 -1.536 -1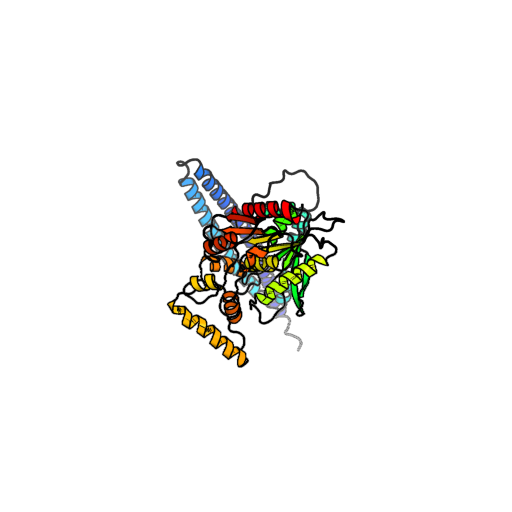.081 1.00 98.75 274 SER A C 1
ATOM 2157 O O . SER A 1 274 ? -4.868 -2.144 -0.527 1.00 98.75 274 SER A O 1
ATOM 2159 N N . GLY A 1 275 ? -4.158 -0.356 -1.680 1.00 98.62 275 GLY A N 1
ATOM 2160 C CA . GLY A 1 275 ? -5.491 0.211 -1.910 1.00 98.62 275 GLY A CA 1
ATOM 2161 C C . GLY A 1 275 ? -6.360 -0.746 -2.731 1.00 98.62 275 GLY A C 1
ATOM 2162 O O . GLY A 1 275 ? -7.506 -1.012 -2.388 1.00 98.62 275 GLY A O 1
ATOM 2163 N N . GLY A 1 276 ? -5.775 -1.389 -3.744 1.00 98.62 276 GLY A N 1
ATOM 2164 C CA . GLY A 1 276 ? -6.410 -2.506 -4.439 1.00 98.62 276 GLY A CA 1
ATOM 2165 C C . GLY A 1 276 ? -6.650 -3.721 -3.532 1.00 98.62 276 GLY A C 1
ATOM 2166 O O . GLY A 1 276 ? -7.736 -4.300 -3.547 1.00 98.62 276 GLY A O 1
ATOM 2167 N N . HIS A 1 277 ? -5.664 -4.125 -2.718 1.00 98.88 277 HIS A N 1
ATOM 2168 C CA . HIS A 1 277 ? -5.820 -5.263 -1.793 1.00 98.88 277 HIS A CA 1
ATOM 2169 C C . HIS A 1 277 ? -7.030 -5.110 -0.875 1.00 98.88 277 HIS A C 1
ATOM 2171 O O . HIS A 1 277 ? -7.833 -6.040 -0.785 1.00 98.88 277 HIS A O 1
ATOM 2177 N N . VAL A 1 278 ? -7.214 -3.942 -0.262 1.00 98.88 278 VAL A N 1
ATOM 2178 C CA . VAL A 1 278 ? -8.334 -3.720 0.660 1.00 98.88 278 VAL A CA 1
ATOM 2179 C C . VAL A 1 278 ? -9.698 -3.726 -0.036 1.00 98.88 278 VAL A C 1
ATOM 2181 O O . VAL A 1 278 ? -10.673 -4.183 0.559 1.00 98.88 278 VAL A O 1
ATOM 2184 N N . LEU A 1 279 ? -9.785 -3.333 -1.315 1.00 98.88 279 LEU A N 1
ATOM 2185 C CA . LEU A 1 279 ? -11.022 -3.490 -2.095 1.00 98.88 279 LEU A CA 1
ATOM 2186 C C . LEU A 1 279 ? -11.392 -4.966 -2.272 1.00 98.88 279 LEU A C 1
ATOM 2188 O O . LEU A 1 279 ? -12.557 -5.339 -2.119 1.00 98.88 279 LEU A O 1
ATOM 2192 N N . TRP A 1 280 ? -10.406 -5.822 -2.550 1.00 98.75 280 TRP A N 1
ATOM 2193 C CA . TRP A 1 280 ? -10.667 -7.253 -2.648 1.00 98.75 280 TRP A CA 1
ATOM 2194 C C . TRP A 1 280 ? -10.996 -7.864 -1.288 1.00 98.75 280 TRP A C 1
ATOM 2196 O O . TRP A 1 280 ? -12.023 -8.529 -1.158 1.00 98.75 280 TRP A O 1
ATOM 2206 N N . VAL A 1 281 ? -10.139 -7.672 -0.280 1.00 98.81 281 VAL A N 1
ATOM 2207 C CA . VAL A 1 281 ? -10.298 -8.323 1.031 1.00 98.81 281 VAL A CA 1
ATOM 2208 C C . VAL A 1 281 ? -11.601 -7.867 1.685 1.00 98.81 281 VAL A C 1
ATOM 2210 O O . VAL A 1 281 ? -12.366 -8.710 2.144 1.00 98.81 281 VAL A O 1
ATOM 2213 N N . GLY A 1 282 ? -11.944 -6.578 1.605 1.00 98.69 282 GLY A N 1
ATOM 2214 C CA . GLY A 1 282 ? -13.225 -6.056 2.087 1.00 98.69 282 GLY A CA 1
ATOM 2215 C C . GLY A 1 282 ? -14.457 -6.666 1.405 1.00 98.69 282 GLY A C 1
ATOM 2216 O O . GLY A 1 282 ? -15.545 -6.655 1.976 1.00 98.69 282 GLY A O 1
ATOM 2217 N N . SER A 1 283 ? -14.308 -7.233 0.202 1.00 98.50 283 SER A N 1
ATOM 2218 C CA . SER A 1 283 ? -15.402 -7.897 -0.520 1.00 98.50 283 SER A CA 1
ATOM 2219 C C . SER A 1 283 ? -15.643 -9.350 -0.081 1.00 98.50 283 SER A C 1
ATOM 2221 O O . SER A 1 283 ? -16.717 -9.897 -0.355 1.00 98.50 283 SER A O 1
ATOM 2223 N N . VAL A 1 284 ? -14.672 -9.978 0.601 1.00 98.00 284 VAL A N 1
ATOM 2224 C CA . VAL A 1 284 ? -14.706 -11.410 0.959 1.00 98.00 284 VAL A CA 1
ATOM 2225 C C . VAL A 1 284 ? -14.550 -11.695 2.456 1.00 98.00 284 VAL A C 1
ATOM 2227 O O . VAL A 1 284 ? -15.129 -12.669 2.931 1.00 98.00 284 VAL A O 1
ATOM 2230 N N . ASP A 1 285 ? -13.842 -10.859 3.220 1.00 98.44 285 ASP A N 1
ATOM 2231 C CA . ASP A 1 285 ? -13.618 -11.049 4.657 1.00 98.44 285 ASP A CA 1
ATOM 2232 C C . ASP A 1 285 ? -14.573 -10.184 5.497 1.00 98.44 285 ASP A C 1
ATOM 2234 O O . ASP A 1 285 ? -14.419 -8.969 5.633 1.00 98.44 285 ASP A O 1
ATOM 2238 N N . ARG A 1 286 ? -15.578 -10.825 6.105 1.00 97.94 286 ARG A N 1
ATOM 2239 C CA . ARG A 1 286 ? -16.643 -10.152 6.878 1.00 97.94 286 ARG A CA 1
ATOM 2240 C C . ARG A 1 286 ? -16.249 -9.765 8.305 1.00 97.94 286 ARG A C 1
ATOM 2242 O O . ARG A 1 286 ? -17.043 -9.142 9.023 1.00 97.94 286 ARG A O 1
ATOM 2249 N N . ARG A 1 287 ? -15.025 -10.085 8.729 1.00 98.56 287 ARG A N 1
ATOM 2250 C CA . ARG A 1 287 ? -14.465 -9.583 9.995 1.00 98.56 287 ARG A CA 1
ATOM 2251 C C . ARG A 1 287 ? -14.209 -8.076 9.926 1.00 98.56 287 ARG A C 1
ATOM 2253 O O . ARG A 1 287 ? -14.241 -7.403 10.950 1.00 98.56 287 ARG A O 1
ATOM 2260 N N . VAL A 1 288 ? -14.060 -7.546 8.715 1.00 98.62 288 VAL A N 1
ATOM 2261 C CA . VAL A 1 288 ? -13.719 -6.156 8.419 1.00 98.62 288 VAL A CA 1
ATOM 2262 C C . VAL A 1 288 ? -14.945 -5.252 8.514 1.00 98.62 288 VAL A C 1
ATOM 2264 O O . VAL A 1 288 ? -15.979 -5.510 7.893 1.00 98.62 288 VAL A O 1
ATOM 2267 N N . LYS A 1 289 ? -14.823 -4.175 9.293 1.00 98.75 289 LYS A N 1
ATOM 2268 C CA . LYS A 1 289 ? -15.904 -3.240 9.643 1.00 98.75 289 LYS A CA 1
ATOM 2269 C C . LYS A 1 289 ? -15.778 -1.866 8.992 1.00 98.75 289 LYS A C 1
ATOM 2271 O O . LYS A 1 289 ? -16.745 -1.118 9.000 1.00 98.75 289 LYS A O 1
ATOM 2276 N N . ALA A 1 290 ? -14.629 -1.549 8.403 1.00 98.81 290 ALA A N 1
ATOM 2277 C CA . ALA A 1 290 ? -14.415 -0.346 7.604 1.00 98.81 290 ALA A CA 1
ATOM 2278 C C . ALA A 1 290 ? -13.284 -0.590 6.595 1.00 98.81 290 ALA A C 1
ATOM 2280 O O . ALA A 1 290 ? -12.279 -1.214 6.944 1.00 98.81 290 ALA A O 1
ATOM 2281 N N . VAL A 1 291 ? -13.442 -0.098 5.365 1.00 98.94 291 VAL A N 1
ATOM 2282 C CA . VAL A 1 291 ? -12.457 -0.224 4.279 1.00 98.94 291 VAL A CA 1
ATOM 2283 C C . VAL A 1 291 ? -12.037 1.168 3.819 1.00 98.94 291 VAL A C 1
ATOM 2285 O O . VAL A 1 291 ? -12.881 1.955 3.396 1.00 98.94 291 VAL A O 1
ATOM 2288 N N . LEU A 1 292 ? -10.741 1.473 3.893 1.00 98.88 292 LEU A N 1
ATOM 2289 C CA . LEU A 1 292 ? -10.157 2.728 3.421 1.00 98.88 292 LEU A CA 1
ATOM 2290 C C . LEU A 1 292 ? -9.159 2.435 2.298 1.00 98.88 292 LEU A C 1
ATOM 2292 O O . LEU A 1 292 ? -8.095 1.869 2.528 1.00 98.88 292 LEU A O 1
ATOM 2296 N N . SER A 1 293 ? -9.513 2.819 1.078 1.00 98.81 293 SER A N 1
ATOM 2297 C CA . SER A 1 293 ? -8.756 2.533 -0.139 1.00 98.81 293 SER A CA 1
ATOM 2298 C C . SER A 1 293 ? -8.208 3.829 -0.735 1.00 98.81 293 SER A C 1
ATOM 2300 O O . SER A 1 293 ? -8.954 4.574 -1.372 1.00 98.81 293 SER A O 1
ATOM 2302 N N . GLN A 1 294 ? -6.919 4.104 -0.546 1.00 98.38 294 GLN A N 1
ATOM 2303 C CA . GLN A 1 294 ? -6.262 5.334 -0.996 1.00 98.38 294 GLN A CA 1
ATOM 2304 C C . GLN A 1 294 ? -5.460 5.120 -2.287 1.00 98.38 294 GLN A C 1
ATOM 2306 O O . GLN A 1 294 ? -4.669 4.187 -2.373 1.00 98.38 294 GLN A O 1
ATOM 2311 N N . GLY A 1 295 ? -5.658 5.989 -3.282 1.00 97.44 295 GLY A N 1
ATOM 2312 C CA . GLY A 1 295 ? -5.012 5.943 -4.600 1.00 97.44 295 GLY A CA 1
ATOM 2313 C C . GLY A 1 295 ? -4.986 4.545 -5.226 1.00 97.44 295 GLY A C 1
ATOM 2314 O O . GLY A 1 295 ? -3.910 4.098 -5.597 1.00 97.44 295 GLY A O 1
ATOM 2315 N N . PRO A 1 296 ? -6.090 3.774 -5.243 1.00 98.19 296 PRO A N 1
ATOM 2316 C CA . PRO A 1 296 ? -6.000 2.337 -5.474 1.00 98.19 296 PRO A CA 1
ATOM 2317 C C . PRO A 1 296 ? -5.602 1.965 -6.903 1.00 98.19 296 PRO A C 1
ATOM 2319 O O . PRO A 1 296 ? -6.189 2.453 -7.869 1.00 98.19 296 PRO A O 1
ATOM 2322 N N . LEU A 1 297 ? -4.729 0.961 -7.040 1.00 98.06 297 LEU A N 1
ATOM 2323 C CA . LEU A 1 297 ? -4.696 0.155 -8.262 1.00 98.06 297 LEU A CA 1
ATOM 2324 C C . LEU A 1 297 ? -6.001 -0.650 -8.333 1.00 98.06 297 LEU A C 1
ATOM 2326 O O . LEU A 1 297 ? -6.197 -1.555 -7.526 1.00 98.06 297 LEU A O 1
ATOM 2330 N N . VAL A 1 298 ? -6.880 -0.341 -9.289 1.00 98.19 298 VAL A N 1
ATOM 2331 C CA . VAL A 1 298 ? -8.189 -1.015 -9.427 1.00 98.19 298 VAL A CA 1
ATOM 2332 C C . VAL A 1 298 ? -8.227 -2.093 -10.513 1.00 98.19 298 VAL A C 1
ATOM 2334 O O . VAL A 1 298 ? -8.992 -3.051 -10.384 1.00 98.19 298 VAL A O 1
ATOM 2337 N N . SER A 1 299 ? -7.387 -1.960 -11.544 1.00 97.94 299 SER A N 1
ATOM 2338 C CA . SER A 1 299 ? -7.174 -2.958 -12.595 1.00 97.94 299 SER A CA 1
ATOM 2339 C C . SER A 1 299 ? -5.729 -2.913 -13.076 1.00 97.94 299 SER A C 1
ATOM 2341 O O . SER A 1 299 ? -5.277 -1.931 -13.663 1.00 97.94 299 SER A O 1
ATOM 2343 N N . GLY A 1 300 ? -5.004 -4.001 -12.847 1.00 96.94 300 GLY A N 1
ATOM 2344 C CA . GLY A 1 300 ? -3.650 -4.193 -13.343 1.00 96.94 300 GLY A CA 1
ATOM 2345 C C . GLY A 1 300 ? -3.594 -4.253 -14.864 1.00 96.94 300 GLY A C 1
ATOM 2346 O O . GLY A 1 300 ? -2.632 -3.759 -15.458 1.00 96.94 300 GLY A O 1
ATOM 2347 N N . TRP A 1 301 ? -4.632 -4.797 -15.505 1.00 95.69 301 TRP A N 1
ATOM 2348 C CA . TRP A 1 301 ? -4.687 -4.909 -16.958 1.00 95.69 301 TRP A CA 1
ATOM 2349 C C . TRP A 1 301 ? -4.829 -3.542 -17.626 1.00 95.69 301 TRP A C 1
ATOM 2351 O O . TRP A 1 301 ? -4.035 -3.205 -18.510 1.00 95.69 301 TRP A O 1
ATOM 2361 N N . GLU A 1 302 ? -5.804 -2.744 -17.184 1.00 96.06 302 GLU A N 1
ATOM 2362 C CA . GLU A 1 302 ? -6.044 -1.401 -17.719 1.00 96.06 302 GLU A CA 1
ATOM 2363 C C . GLU A 1 302 ? -4.856 -0.475 -17.439 1.00 96.06 302 GLU A C 1
ATOM 2365 O O . GLU A 1 302 ? -4.377 0.197 -18.354 1.00 96.06 302 GLU A O 1
ATOM 2370 N N . ASN A 1 303 ? -4.305 -0.499 -16.218 1.00 94.62 303 ASN A N 1
ATOM 2371 C CA . ASN A 1 303 ? -3.098 0.259 -15.887 1.00 94.62 303 ASN A CA 1
ATOM 2372 C C . ASN A 1 303 ? -1.925 -0.116 -16.799 1.00 94.62 303 ASN A C 1
ATOM 2374 O O . ASN A 1 303 ? -1.338 0.753 -17.438 1.00 94.62 303 ASN A O 1
ATOM 2378 N N . THR A 1 304 ? -1.612 -1.409 -16.918 1.00 92.50 304 THR A N 1
ATOM 2379 C CA . THR A 1 304 ? -0.464 -1.854 -17.723 1.00 92.50 304 THR A CA 1
ATOM 2380 C C . THR A 1 304 ? -0.644 -1.509 -19.199 1.00 92.50 304 THR A C 1
ATOM 2382 O O . THR A 1 304 ? 0.311 -1.104 -19.854 1.00 92.50 304 THR A O 1
ATOM 2385 N N . THR A 1 305 ? -1.862 -1.632 -19.731 1.00 91.12 305 THR A N 1
ATOM 2386 C CA . THR A 1 305 ? -2.163 -1.303 -21.134 1.00 91.12 305 THR A CA 1
ATOM 2387 C C . THR A 1 305 ? -1.973 0.186 -21.428 1.00 91.12 305 THR A C 1
ATOM 2389 O O . THR A 1 305 ? -1.581 0.545 -22.534 1.00 91.12 305 THR A O 1
ATOM 2392 N N . ARG A 1 306 ? -2.211 1.059 -20.443 1.00 90.62 306 ARG A N 1
ATOM 2393 C CA . ARG A 1 306 ? -1.985 2.507 -20.566 1.00 90.62 306 ARG A CA 1
ATOM 2394 C C . ARG A 1 306 ? -0.518 2.899 -20.375 1.00 90.62 306 ARG A C 1
ATOM 2396 O O . ARG A 1 306 ? -0.082 3.886 -20.958 1.00 90.62 306 ARG A O 1
ATOM 2403 N N . SER A 1 307 ? 0.238 2.138 -19.585 1.00 86.94 307 SER A N 1
ATOM 2404 C CA . SER A 1 307 ? 1.661 2.401 -19.327 1.00 86.94 307 SER A CA 1
ATOM 2405 C C . SER A 1 307 ? 2.594 1.817 -20.390 1.00 86.94 307 SER A C 1
ATOM 2407 O O . SER A 1 307 ? 3.667 2.364 -20.632 1.00 86.94 307 SER A O 1
ATOM 2409 N N . VAL A 1 308 ? 2.212 0.712 -21.037 1.00 87.62 308 VAL A N 1
ATOM 2410 C CA . VAL A 1 308 ? 3.016 0.066 -22.080 1.00 87.62 308 VAL A CA 1
ATOM 2411 C C . VAL A 1 308 ? 2.548 0.534 -23.449 1.00 87.62 308 VAL A C 1
ATOM 2413 O O . VAL A 1 308 ? 1.413 0.295 -23.854 1.00 87.62 308 VAL A O 1
ATOM 2416 N N . ARG A 1 309 ? 3.455 1.158 -24.203 1.00 86.38 309 ARG A N 1
ATOM 2417 C CA . ARG A 1 309 ? 3.181 1.557 -25.584 1.00 86.38 309 ARG A CA 1
ATOM 2418 C C . ARG A 1 309 ? 2.724 0.354 -26.433 1.00 86.38 309 ARG A C 1
ATOM 2420 O O . ARG A 1 309 ? 3.374 -0.693 -26.374 1.00 86.38 309 ARG A O 1
ATOM 2427 N N . PRO A 1 310 ? 1.684 0.495 -27.279 1.00 89.00 310 PRO A N 1
ATOM 2428 C CA . PRO A 1 310 ? 1.139 -0.617 -28.064 1.00 89.00 310 PRO A CA 1
ATOM 2429 C C . PRO A 1 310 ? 2.169 -1.374 -28.915 1.00 89.00 310 PRO A C 1
ATOM 2431 O O . PRO A 1 310 ? 2.114 -2.599 -29.002 1.00 89.00 310 PRO A O 1
ATOM 2434 N N . ASP A 1 311 ? 3.144 -0.672 -29.498 1.00 89.00 311 ASP A N 1
ATOM 2435 C CA . ASP A 1 311 ? 4.211 -1.260 -30.318 1.00 89.00 311 ASP A CA 1
ATOM 2436 C C . ASP A 1 311 ? 5.228 -2.089 -29.510 1.00 89.00 311 ASP A C 1
ATOM 2438 O O . ASP A 1 311 ? 5.895 -2.960 -30.066 1.00 89.00 311 ASP A O 1
ATOM 2442 N N . PHE A 1 312 ? 5.300 -1.890 -28.192 1.00 88.56 312 PHE A N 1
ATOM 2443 C CA . PHE A 1 312 ? 6.192 -2.626 -27.291 1.00 88.56 312 PHE A CA 1
ATOM 2444 C C . PHE A 1 312 ? 5.531 -3.835 -26.617 1.00 88.56 312 PHE A C 1
ATOM 2446 O O . PHE A 1 312 ? 6.235 -4.660 -26.032 1.00 88.56 312 PHE A O 1
ATOM 2453 N N . VAL A 1 313 ? 4.205 -3.998 -26.721 1.00 90.06 313 VAL A N 1
ATOM 2454 C CA . VAL A 1 313 ? 3.455 -5.061 -26.021 1.00 90.06 313 VAL A CA 1
ATOM 2455 C C . VAL A 1 313 ? 3.999 -6.455 -26.340 1.00 90.06 313 VAL A C 1
ATOM 2457 O O . VAL A 1 313 ? 4.174 -7.267 -25.435 1.00 90.06 313 VAL A O 1
ATOM 2460 N N . HIS A 1 314 ? 4.327 -6.742 -27.602 1.00 92.00 314 HIS A N 1
ATOM 2461 C CA . HIS A 1 314 ? 4.884 -8.045 -27.982 1.00 92.00 314 HIS A CA 1
ATOM 2462 C C . HIS A 1 314 ? 6.241 -8.326 -27.328 1.00 92.00 314 HIS A C 1
ATOM 2464 O O . HIS A 1 314 ? 6.480 -9.448 -26.882 1.00 92.00 314 HIS A O 1
ATOM 2470 N N . HIS A 1 315 ? 7.114 -7.318 -27.241 1.00 90.88 315 HIS A N 1
ATOM 2471 C CA . HIS A 1 315 ? 8.405 -7.452 -26.567 1.00 90.88 315 HIS A CA 1
ATOM 2472 C C . HIS A 1 315 ? 8.211 -7.673 -25.065 1.00 90.88 315 HIS A C 1
ATOM 2474 O O . HIS A 1 315 ? 8.776 -8.603 -24.497 1.00 90.88 315 HIS A O 1
ATOM 2480 N N . PHE A 1 316 ? 7.331 -6.884 -24.451 1.00 90.25 316 PHE A N 1
ATOM 2481 C CA . PHE A 1 316 ? 6.989 -6.995 -23.038 1.00 90.25 316 PHE A CA 1
ATOM 2482 C C . PHE A 1 316 ? 6.441 -8.385 -22.671 1.00 90.25 316 PHE A C 1
ATOM 2484 O O . PHE A 1 316 ? 6.901 -9.005 -21.717 1.00 90.25 316 PHE A O 1
ATOM 2491 N N . LEU A 1 317 ? 5.524 -8.940 -23.473 1.00 94.00 317 LEU A N 1
ATOM 2492 C CA . LEU A 1 317 ? 5.006 -10.298 -23.265 1.00 94.00 317 LEU A CA 1
ATOM 2493 C C . LEU A 1 317 ? 6.078 -11.376 -23.473 1.00 94.00 317 LEU A C 1
ATOM 2495 O O . LEU A 1 317 ? 6.091 -12.378 -22.756 1.00 94.00 317 LEU A O 1
ATOM 2499 N N . LYS A 1 318 ? 6.985 -11.176 -24.435 1.00 96.31 318 LYS A N 1
ATOM 2500 C CA . LYS A 1 318 ? 8.109 -12.086 -24.664 1.00 96.31 318 LYS A CA 1
ATOM 2501 C C . LYS A 1 318 ? 9.062 -12.127 -23.464 1.00 96.31 318 LYS A C 1
ATOM 2503 O O . LYS A 1 318 ? 9.499 -13.216 -23.106 1.00 96.31 318 LYS A O 1
ATOM 2508 N N . MET A 1 319 ? 9.308 -10.999 -22.792 1.00 95.62 319 MET A N 1
ATOM 2509 C CA . MET A 1 319 ? 10.133 -10.963 -21.575 1.00 95.62 319 MET A CA 1
ATOM 2510 C C . MET A 1 319 ? 9.593 -11.895 -20.476 1.00 95.62 319 MET A C 1
ATOM 2512 O O . MET A 1 319 ? 10.373 -12.602 -19.845 1.00 95.62 319 MET A O 1
ATOM 2516 N N . PHE A 1 320 ? 8.271 -11.966 -20.279 1.00 96.12 320 PHE A N 1
ATOM 2517 C CA . PHE A 1 320 ? 7.672 -12.895 -19.307 1.00 96.12 320 PHE A CA 1
ATOM 2518 C C . PHE A 1 320 ? 7.845 -14.365 -19.696 1.00 96.12 320 PHE A C 1
ATOM 2520 O O . PHE A 1 320 ? 8.090 -15.216 -18.838 1.00 96.12 320 PHE A O 1
ATOM 2527 N N . GLN A 1 321 ? 7.719 -14.679 -20.987 1.00 97.69 321 GLN A N 1
ATOM 2528 C CA . GLN A 1 321 ? 7.923 -16.040 -21.492 1.00 97.69 321 GLN A CA 1
ATOM 2529 C C . GLN A 1 321 ? 9.379 -16.477 -21.319 1.00 97.69 321 GLN A C 1
ATOM 2531 O O . GLN A 1 321 ? 9.635 -17.583 -20.843 1.00 97.69 321 GLN A O 1
ATOM 2536 N N . ASP A 1 322 ? 10.319 -15.596 -21.657 1.00 97.94 322 ASP A N 1
ATOM 2537 C CA . ASP A 1 322 ? 11.751 -15.858 -21.536 1.00 97.94 322 ASP A CA 1
ATOM 2538 C C . ASP A 1 322 ? 12.160 -16.025 -20.062 1.00 97.94 322 ASP A C 1
ATOM 2540 O O . ASP A 1 322 ? 12.827 -17.004 -19.731 1.00 97.94 322 ASP A O 1
ATOM 2544 N N . ASP A 1 323 ? 11.675 -15.164 -19.157 1.00 98.00 323 ASP A N 1
ATOM 2545 C CA . ASP A 1 323 ? 11.886 -15.310 -17.706 1.00 98.00 323 ASP A CA 1
ATOM 2546 C C . ASP A 1 323 ? 11.323 -16.635 -17.169 1.00 98.00 323 ASP A C 1
ATOM 2548 O O . ASP A 1 323 ? 11.957 -17.322 -16.365 1.00 98.00 323 ASP A O 1
ATOM 2552 N N . ARG A 1 324 ? 10.140 -17.046 -17.642 1.00 97.75 324 ARG A N 1
ATOM 2553 C CA . ARG A 1 324 ? 9.531 -18.322 -17.250 1.00 97.75 324 ARG A CA 1
ATOM 2554 C C . ARG A 1 324 ? 10.372 -19.515 -17.687 1.00 97.75 324 ARG A C 1
ATOM 2556 O O . ARG A 1 324 ? 10.550 -20.437 -16.891 1.00 97.75 324 ARG A O 1
ATOM 2563 N N . HIS A 1 325 ? 10.885 -19.504 -18.916 1.00 98.31 325 HIS A N 1
ATOM 2564 C CA . HIS A 1 325 ? 11.780 -20.552 -19.403 1.00 98.31 325 HIS A CA 1
ATOM 2565 C C . HIS A 1 325 ? 13.103 -20.569 -18.636 1.00 98.31 325 HIS A C 1
ATOM 2567 O O . HIS A 1 325 ? 13.527 -21.638 -18.203 1.00 98.31 325 HIS A O 1
ATOM 2573 N N . ALA A 1 326 ? 13.712 -19.404 -18.402 1.00 98.19 326 ALA A N 1
ATOM 2574 C CA . ALA A 1 326 ? 14.967 -19.300 -17.667 1.00 98.19 326 ALA A CA 1
ATOM 2575 C C . ALA A 1 326 ? 14.832 -19.855 -16.238 1.00 98.19 326 ALA A C 1
ATOM 2577 O O . ALA A 1 326 ? 15.623 -20.699 -15.816 1.00 98.19 326 ALA A O 1
ATOM 2578 N N . ARG A 1 327 ? 13.770 -19.481 -15.513 1.00 97.44 327 ARG A N 1
ATOM 2579 C CA . ARG A 1 327 ? 13.498 -20.036 -14.177 1.00 97.44 327 ARG A CA 1
ATOM 2580 C C . ARG A 1 327 ? 13.241 -21.541 -14.199 1.00 97.44 327 ARG A C 1
ATOM 2582 O O . ARG A 1 327 ? 13.701 -22.246 -13.308 1.00 97.44 327 ARG A O 1
ATOM 2589 N N . ALA A 1 328 ? 12.547 -22.057 -15.216 1.00 97.94 328 ALA A N 1
ATOM 2590 C CA . ALA A 1 328 ? 12.345 -23.501 -15.373 1.00 97.94 328 ALA A CA 1
ATOM 2591 C C . ALA A 1 328 ? 13.660 -24.266 -15.632 1.00 97.94 328 ALA A C 1
ATOM 2593 O O . ALA A 1 328 ? 13.737 -25.460 -15.354 1.00 97.94 328 ALA A O 1
ATOM 2594 N N . GLN A 1 329 ? 14.692 -23.580 -16.126 1.00 98.25 329 GLN A N 1
ATOM 2595 C CA . GLN A 1 329 ? 16.050 -24.102 -16.305 1.00 98.25 329 GLN A CA 1
ATOM 2596 C C . GLN A 1 329 ? 16.944 -23.912 -15.064 1.00 98.25 329 GLN A C 1
ATOM 2598 O O . GLN A 1 329 ? 18.113 -24.285 -15.098 1.00 98.25 329 GLN A O 1
ATOM 2603 N N . GLY A 1 330 ? 16.409 -23.367 -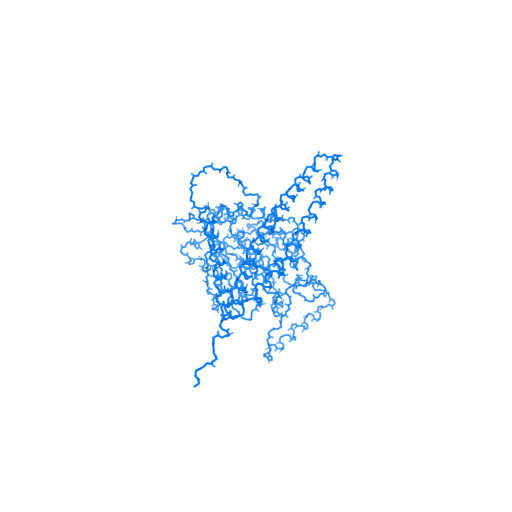13.966 1.00 97.38 330 GLY A N 1
ATOM 2604 C CA . GLY A 1 330 ? 17.135 -23.162 -12.710 1.00 97.38 330 GLY A CA 1
ATOM 2605 C C . GLY A 1 330 ? 17.861 -21.820 -12.595 1.00 97.38 330 GLY A C 1
ATOM 2606 O O . GLY A 1 330 ? 18.649 -21.649 -11.669 1.00 97.38 330 GLY A O 1
ATOM 2607 N N . HIS A 1 331 ? 17.619 -20.868 -13.503 1.00 97.94 331 HIS A N 1
ATOM 2608 C CA . HIS A 1 331 ? 18.137 -19.508 -13.353 1.00 97.94 331 HIS A CA 1
ATOM 2609 C C . HIS A 1 331 ? 17.361 -18.720 -12.286 1.00 97.94 331 HIS A C 1
ATOM 2611 O O . HIS A 1 331 ? 16.165 -18.939 -12.076 1.00 97.94 331 HIS A O 1
ATOM 2617 N N . GLU A 1 332 ? 18.043 -17.766 -11.648 1.00 97.25 332 GLU A N 1
ATOM 2618 C CA . GLU A 1 332 ? 17.417 -16.805 -10.737 1.00 97.25 332 GLU A CA 1
ATOM 2619 C C . GLU A 1 332 ? 16.326 -15.981 -11.448 1.00 97.25 332 GLU A C 1
ATOM 2621 O O . GLU A 1 332 ? 16.437 -15.723 -12.652 1.00 97.25 332 GLU A O 1
ATOM 2626 N N . PRO A 1 333 ? 15.279 -15.531 -10.730 1.00 97.69 333 PRO A N 1
ATOM 2627 C CA . PRO A 1 333 ? 14.254 -14.667 -11.301 1.00 97.69 333 PRO A CA 1
ATOM 2628 C C . PRO A 1 333 ? 14.843 -13.393 -11.903 1.00 97.69 333 PRO A C 1
ATOM 2630 O O . PRO A 1 333 ? 15.602 -12.674 -11.247 1.00 97.69 333 PRO A O 1
ATOM 2633 N N . THR A 1 334 ? 14.428 -13.066 -13.125 1.00 97.88 334 THR A N 1
ATOM 2634 C CA . THR A 1 334 ? 14.815 -11.805 -13.758 1.00 97.88 334 THR A CA 1
ATOM 2635 C C . THR A 1 334 ? 14.200 -10.645 -12.985 1.00 97.88 334 THR A C 1
ATOM 2637 O O . THR A 1 334 ? 13.005 -10.659 -12.671 1.00 97.88 334 THR A O 1
ATOM 2640 N N . ARG A 1 335 ? 15.005 -9.619 -12.708 1.00 97.44 335 ARG A N 1
ATOM 2641 C CA . ARG A 1 335 ? 14.584 -8.383 -12.040 1.00 97.44 335 ARG A CA 1
ATOM 2642 C C . ARG A 1 335 ? 14.668 -7.213 -13.005 1.00 97.44 335 ARG A C 1
ATOM 2644 O O . ARG A 1 335 ? 15.587 -7.149 -13.820 1.00 97.44 335 ARG A O 1
ATOM 2651 N N . ILE A 1 336 ? 13.724 -6.288 -12.888 1.00 96.69 336 ILE A N 1
ATOM 2652 C CA . ILE A 1 336 ? 13.779 -4.979 -13.544 1.00 96.69 336 ILE A CA 1
ATOM 2653 C C . ILE A 1 336 ? 13.704 -3.871 -12.491 1.00 96.69 336 ILE A C 1
ATOM 2655 O O . ILE A 1 336 ? 13.187 -4.120 -11.397 1.00 96.69 336 ILE A O 1
ATOM 2659 N N . PRO A 1 337 ? 14.170 -2.651 -12.801 1.00 97.44 337 PRO A N 1
ATOM 2660 C CA . PRO A 1 337 ? 13.968 -1.510 -11.922 1.00 97.44 337 PRO A CA 1
ATOM 2661 C C . PRO A 1 337 ? 12.480 -1.243 -11.669 1.00 97.44 337 PRO A C 1
ATOM 2663 O O . PRO A 1 337 ? 11.644 -1.362 -12.571 1.00 97.44 337 PRO A O 1
ATOM 2666 N N . ALA A 1 338 ? 12.144 -0.835 -10.446 1.00 97.19 338 ALA A N 1
ATOM 2667 C CA . ALA A 1 338 ? 10.813 -0.320 -10.149 1.00 97.19 338 ALA A CA 1
ATOM 2668 C C . ALA A 1 338 ? 10.609 1.051 -10.819 1.00 97.19 338 ALA A C 1
ATOM 2670 O O . ALA A 1 338 ? 9.561 1.291 -11.418 1.00 97.19 338 ALA A O 1
ATOM 2671 N N . VAL A 1 339 ? 11.634 1.909 -10.781 1.00 96.81 339 VAL A N 1
ATOM 2672 C CA . VAL A 1 339 ? 11.655 3.251 -11.383 1.00 96.81 339 VAL A CA 1
ATOM 2673 C C . VAL A 1 339 ? 12.978 3.532 -12.099 1.00 96.81 339 VAL A C 1
ATOM 2675 O O . VAL A 1 339 ? 14.013 2.948 -11.779 1.00 96.81 339 VAL A O 1
ATOM 2678 N N . VAL A 1 340 ? 12.957 4.467 -13.046 1.00 95.50 340 VAL A N 1
ATOM 2679 C CA . VAL A 1 340 ? 14.118 4.909 -13.839 1.00 95.50 340 VAL A CA 1
ATOM 2680 C C . VAL A 1 340 ? 14.052 6.423 -14.065 1.00 95.50 340 VAL A C 1
ATOM 2682 O O . VAL A 1 340 ? 12.947 6.959 -14.153 1.00 95.50 340 VAL A O 1
ATOM 2685 N N . PRO A 1 341 ? 15.199 7.124 -14.172 1.00 94.00 341 PRO A N 1
ATOM 2686 C CA . PRO A 1 341 ? 15.215 8.566 -14.435 1.00 94.00 341 PRO A CA 1
ATOM 2687 C C . PRO A 1 341 ? 14.692 8.912 -15.833 1.00 94.00 341 PRO A C 1
ATOM 2689 O O . PRO A 1 341 ? 14.058 9.946 -16.019 1.00 94.00 341 PRO A O 1
ATOM 2692 N N . ASP A 1 342 ? 14.975 8.053 -16.815 1.00 91.88 342 ASP A N 1
ATOM 2693 C CA . ASP A 1 342 ? 14.483 8.184 -18.181 1.00 91.88 342 ASP A CA 1
ATOM 2694 C C . ASP A 1 342 ? 13.216 7.329 -18.349 1.00 91.88 342 ASP A C 1
ATOM 2696 O O . ASP A 1 342 ? 13.327 6.100 -18.377 1.00 91.88 342 ASP A O 1
ATOM 2700 N N . PRO A 1 343 ? 12.019 7.934 -18.490 1.00 85.62 343 PRO A N 1
ATOM 2701 C CA . PRO A 1 343 ? 10.761 7.197 -18.617 1.00 85.62 343 PRO A CA 1
ATOM 2702 C C . PRO A 1 343 ? 10.664 6.374 -19.912 1.00 85.62 343 PRO A C 1
ATOM 2704 O O . PRO A 1 343 ? 9.725 5.599 -20.073 1.00 85.62 343 PRO A O 1
ATOM 2707 N N . MET A 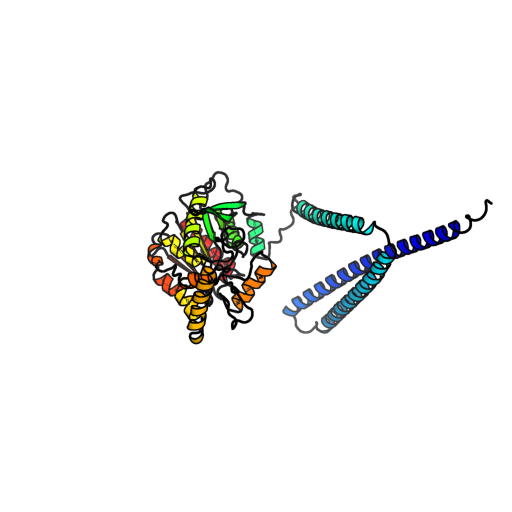1 344 ? 11.617 6.517 -20.840 1.00 84.88 344 MET A N 1
ATOM 2708 C CA . MET A 1 344 ? 11.716 5.666 -22.027 1.00 84.88 344 MET A CA 1
ATOM 2709 C C . MET A 1 344 ? 12.412 4.324 -21.757 1.00 84.88 344 MET A C 1
ATOM 2711 O O . MET A 1 344 ? 12.358 3.436 -22.611 1.00 84.88 344 MET A O 1
ATOM 2715 N N . GLN A 1 345 ? 13.064 4.153 -20.601 1.00 86.94 345 GLN A N 1
ATOM 2716 C CA . GLN A 1 345 ? 13.705 2.893 -20.222 1.00 86.94 345 GLN A CA 1
ATOM 2717 C C . GLN A 1 345 ? 12.710 1.910 -19.580 1.00 86.94 345 GLN A C 1
ATOM 2719 O O . GLN A 1 345 ? 11.747 2.333 -18.938 1.00 86.94 345 GLN A O 1
ATOM 2724 N N . PRO A 1 346 ? 12.936 0.587 -19.703 1.00 85.56 346 PRO A N 1
ATOM 2725 C CA . PRO A 1 346 ? 12.078 -0.405 -19.065 1.00 85.56 346 PRO A CA 1
ATOM 2726 C C . PRO A 1 346 ? 12.114 -0.304 -17.533 1.00 85.56 346 PRO A C 1
ATOM 2728 O O . PRO A 1 346 ? 13.159 -0.502 -16.914 1.00 85.56 346 PRO A O 1
ATOM 2731 N N . ALA A 1 347 ? 10.955 -0.061 -16.926 1.00 93.00 347 ALA A N 1
ATOM 2732 C CA . ALA A 1 347 ? 10.727 -0.136 -15.486 1.00 93.00 347 ALA A CA 1
ATOM 2733 C C . ALA A 1 347 ? 9.263 -0.484 -15.206 1.00 93.00 347 ALA A C 1
ATOM 2735 O O . ALA A 1 347 ? 8.408 -0.342 -16.082 1.00 93.00 347 ALA A O 1
ATOM 2736 N N . ALA A 1 348 ? 8.960 -0.917 -13.983 1.00 93.44 348 ALA A N 1
ATOM 2737 C CA . ALA A 1 348 ? 7.579 -1.209 -13.601 1.00 93.44 348 ALA A CA 1
ATOM 2738 C C . ALA A 1 348 ? 6.697 0.050 -13.540 1.00 93.44 348 ALA A C 1
ATOM 2740 O O . ALA A 1 348 ? 5.508 -0.018 -13.837 1.00 93.44 348 ALA A O 1
ATOM 2741 N N . MET A 1 349 ? 7.275 1.195 -13.167 1.00 94.19 349 MET A N 1
ATOM 2742 C CA . MET A 1 349 ? 6.567 2.463 -12.990 1.00 94.19 349 MET A CA 1
ATOM 2743 C C . MET A 1 349 ? 7.351 3.621 -13.646 1.00 94.19 349 MET A C 1
ATOM 2745 O O . MET A 1 349 ? 7.923 4.459 -12.942 1.00 94.19 349 MET A O 1
ATOM 2749 N N . PRO A 1 350 ? 7.402 3.695 -14.991 1.00 89.94 350 PRO A N 1
ATOM 2750 C CA . PRO A 1 350 ? 8.252 4.638 -15.719 1.00 89.94 350 PRO A CA 1
ATOM 2751 C C . PRO A 1 350 ? 7.613 6.036 -15.791 1.00 89.94 350 PRO A C 1
ATOM 2753 O O . PRO A 1 350 ? 7.023 6.420 -16.799 1.00 89.94 350 PRO A O 1
ATOM 2756 N N . SER A 1 351 ? 7.714 6.815 -14.712 1.00 90.94 351 SER A N 1
ATOM 2757 C CA . SER A 1 351 ? 7.355 8.239 -14.720 1.00 90.94 351 SER A CA 1
ATOM 2758 C C . SER A 1 351 ? 8.348 9.075 -13.901 1.00 90.94 351 SER A C 1
ATOM 2760 O O . SER A 1 351 ? 8.930 8.555 -12.941 1.00 90.94 351 SER A O 1
ATOM 2762 N N . PRO A 1 352 ? 8.532 10.368 -14.240 1.00 92.19 352 PRO A N 1
ATOM 2763 C CA . PRO A 1 352 ? 9.387 11.269 -13.467 1.00 92.19 352 PRO A CA 1
ATOM 2764 C C . PRO A 1 352 ? 8.970 11.375 -11.995 1.00 92.19 352 PRO A C 1
ATOM 2766 O O . PRO A 1 352 ? 9.824 11.329 -11.112 1.00 92.19 352 PRO A O 1
ATOM 2769 N N . ASP A 1 353 ? 7.665 11.448 -11.723 1.00 92.25 353 ASP A N 1
ATOM 2770 C CA . ASP A 1 353 ? 7.138 11.581 -10.361 1.00 92.25 353 ASP A CA 1
ATOM 2771 C C . ASP A 1 353 ? 7.435 10.336 -9.519 1.00 92.25 353 ASP A C 1
ATOM 2773 O O . ASP A 1 353 ? 7.854 10.453 -8.367 1.00 92.25 353 ASP A O 1
ATOM 2777 N N . ASN A 1 354 ? 7.308 9.141 -10.112 1.00 94.12 354 ASN A N 1
ATOM 2778 C CA . ASN A 1 354 ? 7.671 7.893 -9.442 1.00 94.12 354 ASN A CA 1
ATOM 2779 C C . ASN A 1 354 ? 9.167 7.888 -9.120 1.00 94.12 354 ASN A C 1
ATOM 2781 O O . ASN A 1 354 ? 9.563 7.610 -7.991 1.00 94.12 354 ASN A O 1
ATOM 2785 N N . TYR A 1 355 ? 10.011 8.233 -10.096 1.00 95.69 355 TYR A N 1
ATOM 2786 C CA . TYR A 1 355 ? 11.453 8.285 -9.886 1.00 95.69 355 TYR A CA 1
ATOM 2787 C C . TYR A 1 355 ? 11.830 9.253 -8.758 1.00 95.69 355 TYR A C 1
ATOM 2789 O O . TYR A 1 355 ? 12.596 8.882 -7.867 1.00 95.69 355 TYR A O 1
ATOM 2797 N N . HIS A 1 356 ? 11.258 10.458 -8.737 1.00 94.62 356 HIS A N 1
ATOM 2798 C CA . HIS A 1 356 ? 11.498 11.434 -7.673 1.00 94.62 356 HIS A CA 1
ATOM 2799 C C . HIS A 1 356 ? 11.053 10.930 -6.296 1.00 94.62 356 HIS A C 1
ATOM 2801 O O . HIS A 1 356 ? 11.823 11.038 -5.341 1.00 94.62 356 HIS A O 1
ATOM 2807 N N . PHE A 1 357 ? 9.853 10.350 -6.189 1.00 93.94 357 PHE A N 1
ATOM 2808 C CA . PHE A 1 357 ? 9.348 9.810 -4.927 1.00 93.94 357 PHE A CA 1
ATOM 2809 C C . PHE A 1 357 ? 10.248 8.688 -4.394 1.00 93.94 357 PHE A C 1
ATOM 2811 O O . PHE A 1 357 ? 10.764 8.769 -3.279 1.00 93.94 357 PHE A O 1
ATOM 2818 N N . PHE A 1 358 ? 10.496 7.655 -5.200 1.00 95.69 358 PHE A N 1
ATOM 2819 C CA . PHE A 1 358 ? 11.226 6.469 -4.755 1.00 95.69 358 PHE A CA 1
ATOM 2820 C C . PHE A 1 358 ? 12.713 6.755 -4.476 1.00 95.69 358 PHE A C 1
ATOM 2822 O O . PHE A 1 358 ? 13.251 6.285 -3.473 1.00 95.69 358 PHE A O 1
ATOM 2829 N N . THR A 1 359 ? 13.383 7.589 -5.279 1.00 94.81 359 THR A N 1
ATOM 2830 C CA . THR A 1 359 ? 14.797 7.945 -5.026 1.00 94.81 359 THR A CA 1
ATOM 2831 C C . THR A 1 359 ? 14.995 8.860 -3.815 1.00 94.81 359 THR A C 1
ATOM 2833 O O . THR A 1 359 ? 16.081 8.881 -3.226 1.00 94.81 359 THR A O 1
ATOM 2836 N N . ALA A 1 360 ? 13.961 9.595 -3.388 1.00 93.75 360 ALA A N 1
ATOM 2837 C CA . ALA A 1 360 ? 13.993 10.318 -2.118 1.00 93.75 360 ALA A CA 1
ATOM 2838 C C . ALA A 1 360 ? 14.024 9.362 -0.909 1.00 93.75 360 ALA A C 1
ATOM 2840 O O . ALA A 1 360 ? 14.619 9.705 0.120 1.00 93.75 360 ALA A O 1
ATOM 2841 N N . TRP A 1 361 ? 13.435 8.169 -1.053 1.00 93.44 361 TRP A N 1
ATOM 2842 C CA . TRP A 1 361 ? 13.400 7.111 -0.041 1.00 93.44 361 TRP A CA 1
ATOM 2843 C C . TRP A 1 361 ? 14.584 6.155 -0.090 1.00 93.44 361 TRP A C 1
ATOM 2845 O O . TRP A 1 361 ? 15.021 5.692 0.962 1.00 93.44 361 TRP A O 1
ATOM 2855 N N . GLU A 1 362 ? 15.153 5.905 -1.267 1.00 91.81 362 GLU A N 1
ATOM 2856 C CA . GLU A 1 362 ? 16.349 5.065 -1.430 1.00 91.81 362 GLU A CA 1
ATOM 2857 C C . GLU A 1 362 ? 17.518 5.537 -0.548 1.00 91.81 362 GLU A C 1
ATOM 2859 O O . GLU A 1 362 ? 18.295 4.740 -0.036 1.00 91.81 362 GLU A O 1
ATOM 2864 N N . LYS A 1 363 ? 17.618 6.850 -0.303 1.00 86.75 363 LYS A N 1
ATOM 2865 C CA . LYS A 1 363 ? 18.664 7.448 0.547 1.00 86.75 363 LYS A CA 1
ATOM 2866 C C . LYS A 1 363 ? 18.385 7.356 2.051 1.00 86.75 363 LYS A C 1
ATOM 2868 O O . LYS A 1 363 ? 19.253 7.725 2.839 1.00 86.75 363 LYS A O 1
ATOM 2873 N N . LYS A 1 364 ? 17.169 6.972 2.449 1.00 90.62 364 LYS A N 1
ATOM 2874 C CA . LYS A 1 364 ? 16.658 7.070 3.830 1.00 90.62 364 LYS A CA 1
ATOM 2875 C C . LYS A 1 364 ? 16.089 5.754 4.366 1.00 90.62 364 LYS A C 1
ATOM 2877 O O . LYS A 1 364 ? 15.634 5.722 5.501 1.00 90.62 364 LYS A O 1
ATOM 2882 N N . SER A 1 365 ? 16.075 4.703 3.553 1.00 93.12 365 SER A N 1
ATOM 2883 C CA . SER A 1 365 ? 15.485 3.406 3.880 1.00 93.12 365 SER A CA 1
ATOM 2884 C C . SER A 1 365 ? 16.270 2.281 3.211 1.00 93.12 365 SER A C 1
ATOM 2886 O O . SER A 1 365 ? 17.089 2.526 2.326 1.00 93.12 365 SER A O 1
ATOM 2888 N N . ASP A 1 366 ? 15.969 1.040 3.583 1.00 93.44 366 ASP A N 1
ATOM 2889 C CA . ASP A 1 366 ? 16.561 -0.151 2.964 1.00 93.44 366 ASP A CA 1
ATOM 2890 C C . ASP A 1 366 ? 15.905 -0.548 1.634 1.00 93.44 366 ASP A C 1
ATOM 2892 O O . ASP A 1 366 ? 16.162 -1.632 1.100 1.00 93.44 366 ASP A O 1
ATOM 2896 N N . TRP A 1 367 ? 15.062 0.323 1.076 1.00 96.94 367 TRP A N 1
ATOM 2897 C CA . TRP A 1 367 ? 14.385 0.071 -0.184 1.00 96.94 367 TRP A CA 1
ATOM 2898 C C . TRP A 1 367 ? 15.378 -0.178 -1.320 1.00 96.94 367 TRP A C 1
ATOM 2900 O O . TRP A 1 367 ? 16.414 0.480 -1.435 1.00 96.94 367 TRP A O 1
ATOM 2910 N N . LYS A 1 368 ? 15.043 -1.145 -2.176 1.00 96.50 368 LYS A N 1
ATOM 2911 C CA . LYS A 1 368 ? 15.825 -1.510 -3.355 1.00 96.50 368 LYS A CA 1
ATOM 2912 C C . LYS A 1 368 ? 14.983 -1.282 -4.597 1.00 96.50 368 LYS A C 1
ATOM 2914 O O . LYS A 1 368 ? 13.832 -1.710 -4.656 1.00 96.50 368 LYS A O 1
ATOM 2919 N N . ASN A 1 369 ? 15.580 -0.640 -5.596 1.00 97.44 369 ASN A N 1
ATOM 2920 C CA . ASN A 1 369 ? 14.931 -0.343 -6.865 1.00 97.44 369 ASN A CA 1
ATOM 2921 C C . ASN A 1 369 ? 14.837 -1.585 -7.766 1.00 97.44 369 ASN A C 1
ATOM 2923 O O . ASN A 1 369 ? 15.484 -1.664 -8.808 1.00 97.44 369 ASN A O 1
ATOM 2927 N N . GLU A 1 370 ? 14.042 -2.570 -7.361 1.00 97.44 370 GLU A N 1
ATOM 2928 C CA . GLU A 1 370 ? 13.868 -3.814 -8.102 1.00 97.44 370 GLU A CA 1
ATOM 2929 C C . GLU A 1 370 ? 12.486 -4.440 -7.897 1.00 97.44 370 GLU A C 1
ATOM 2931 O O . GLU A 1 370 ? 11.844 -4.287 -6.858 1.00 97.44 370 GLU A O 1
ATOM 2936 N N . ILE A 1 371 ? 12.040 -5.179 -8.908 1.00 98.38 371 ILE A N 1
ATOM 2937 C CA . ILE A 1 371 ? 10.878 -6.067 -8.866 1.00 98.38 371 ILE A CA 1
ATOM 2938 C C . ILE A 1 371 ? 11.115 -7.237 -9.827 1.00 98.38 371 ILE A C 1
ATOM 2940 O O . ILE A 1 371 ? 11.723 -7.058 -10.887 1.00 98.38 371 ILE A O 1
ATOM 2944 N N . THR A 1 372 ? 10.660 -8.447 -9.488 1.00 98.44 372 THR A N 1
ATOM 2945 C CA . THR A 1 372 ? 10.790 -9.587 -10.414 1.00 98.44 372 THR A CA 1
ATOM 2946 C C . THR A 1 372 ? 9.847 -9.448 -11.609 1.00 98.44 372 THR A C 1
ATOM 2948 O O . THR A 1 372 ? 8.725 -8.954 -11.477 1.00 98.44 372 THR A O 1
ATOM 2951 N N . LEU A 1 373 ? 10.251 -9.943 -12.785 1.00 97.50 373 LEU A N 1
ATOM 2952 C CA . LEU A 1 373 ? 9.383 -9.961 -13.971 1.00 97.50 373 LEU A CA 1
ATOM 2953 C C . LEU A 1 373 ? 8.107 -10.774 -13.741 1.00 97.50 373 LEU A C 1
ATOM 2955 O O . LEU A 1 373 ? 7.033 -10.361 -14.172 1.00 97.50 373 LEU A O 1
ATOM 2959 N N . LYS A 1 374 ? 8.195 -11.879 -12.995 1.00 97.62 374 LYS A N 1
ATOM 2960 C CA . LYS A 1 374 ? 7.016 -12.623 -12.537 1.00 97.62 374 LYS A CA 1
ATOM 2961 C C . LYS A 1 374 ? 6.091 -11.757 -11.673 1.00 97.62 374 LYS A C 1
ATOM 2963 O O . LYS A 1 374 ? 4.877 -11.835 -11.832 1.00 97.62 374 LYS A O 1
ATOM 2968 N N . GLY A 1 375 ? 6.642 -10.915 -10.799 1.00 98.00 375 GLY A N 1
ATOM 2969 C CA . GLY A 1 375 ? 5.864 -9.960 -10.013 1.00 98.00 375 GLY A CA 1
ATOM 2970 C C . GLY A 1 375 ? 5.115 -8.961 -10.894 1.00 98.00 375 GLY A C 1
ATOM 2971 O O . GLY A 1 375 ? 3.916 -8.766 -10.718 1.00 98.00 375 GLY A O 1
ATOM 2972 N N . VAL A 1 376 ? 5.785 -8.399 -11.901 1.00 97.31 376 VAL A N 1
ATOM 2973 C CA . VAL A 1 376 ? 5.161 -7.496 -12.886 1.00 97.31 376 VAL A CA 1
ATOM 2974 C C . VAL A 1 376 ? 4.059 -8.209 -13.686 1.00 97.31 376 VAL A C 1
ATOM 2976 O O . VAL A 1 376 ? 2.978 -7.649 -13.873 1.00 97.31 376 VAL A O 1
ATOM 2979 N N . GLU A 1 377 ? 4.286 -9.456 -14.114 1.00 96.69 377 GLU A N 1
ATOM 2980 C CA . GLU A 1 377 ? 3.274 -10.275 -14.801 1.00 96.69 377 GLU A CA 1
ATOM 2981 C C . GLU A 1 377 ? 2.028 -10.477 -13.921 1.00 96.69 377 GLU A C 1
ATOM 2983 O O . GLU A 1 377 ? 0.895 -10.319 -14.387 1.00 96.69 377 GLU A O 1
ATOM 2988 N N . LEU A 1 378 ? 2.226 -10.775 -12.634 1.00 97.81 378 LEU A N 1
ATOM 2989 C CA . LEU A 1 378 ? 1.135 -10.978 -11.684 1.00 97.81 378 LEU A CA 1
ATOM 2990 C C . LEU A 1 378 ? 0.368 -9.684 -11.391 1.00 97.81 378 LEU A C 1
ATOM 2992 O O . LEU A 1 378 ? -0.863 -9.717 -11.381 1.00 97.81 378 LEU A O 1
ATOM 2996 N N . VAL A 1 379 ? 1.063 -8.554 -11.223 1.00 97.44 379 VAL A N 1
ATOM 2997 C CA . VAL A 1 379 ? 0.445 -7.223 -11.078 1.00 97.44 379 VAL A CA 1
ATOM 2998 C C . VAL A 1 379 ? -0.439 -6.913 -12.282 1.00 97.44 379 VAL A C 1
ATOM 3000 O O . VAL A 1 379 ? -1.575 -6.486 -12.108 1.00 97.44 379 VAL A O 1
ATOM 3003 N N . ARG A 1 380 ? 0.025 -7.192 -13.505 1.00 95.81 380 ARG A N 1
ATOM 3004 C CA . ARG A 1 380 ? -0.767 -6.993 -14.727 1.00 95.81 380 ARG A CA 1
ATOM 3005 C C . ARG A 1 380 ? -2.056 -7.820 -14.746 1.00 95.81 380 ARG A C 1
ATOM 3007 O O . ARG A 1 380 ? -3.053 -7.377 -15.300 1.00 95.81 380 ARG A O 1
ATOM 3014 N N . SER A 1 381 ? -2.040 -9.020 -14.170 1.00 94.94 381 SER A N 1
ATOM 3015 C CA . SER A 1 381 ? -3.209 -9.913 -14.106 1.00 94.94 381 SER A CA 1
ATOM 3016 C C . SER A 1 381 ? -4.169 -9.624 -12.943 1.00 94.94 381 SER A C 1
ATOM 3018 O O . SER A 1 381 ? -5.114 -10.380 -12.716 1.00 94.94 381 SER A O 1
ATOM 3020 N N . TYR A 1 382 ? -3.901 -8.582 -12.157 1.00 97.75 382 TYR A N 1
ATOM 3021 C CA . TYR A 1 382 ? -4.588 -8.339 -10.899 1.00 97.75 382 TYR A CA 1
ATOM 3022 C C . TYR A 1 382 ? -5.713 -7.313 -11.035 1.00 97.75 382 TYR A C 1
ATOM 3024 O O . TYR A 1 382 ? -5.454 -6.119 -11.138 1.00 97.75 382 TYR A O 1
ATOM 3032 N N . ASP A 1 383 ? -6.964 -7.768 -10.941 1.00 97.50 383 ASP A N 1
ATOM 3033 C CA . ASP A 1 383 ? -8.158 -6.910 -10.961 1.00 97.50 383 ASP A CA 1
ATOM 3034 C C . ASP A 1 383 ? -8.866 -6.899 -9.589 1.00 97.50 383 ASP A C 1
ATOM 3036 O O . ASP A 1 383 ? -9.878 -7.583 -9.389 1.00 97.50 383 ASP A O 1
ATOM 3040 N N . PRO A 1 384 ? -8.335 -6.158 -8.595 1.00 97.50 384 PRO A N 1
ATOM 3041 C CA . PRO A 1 384 ? -8.850 -6.166 -7.224 1.00 97.50 384 PRO A CA 1
ATOM 3042 C C . PRO A 1 384 ? -10.300 -5.735 -7.080 1.00 97.50 384 PRO A C 1
ATOM 3044 O O . PRO A 1 384 ? -10.997 -6.194 -6.175 1.00 97.50 384 PRO A O 1
ATOM 3047 N N . ALA A 1 385 ? -10.744 -4.821 -7.936 1.00 98.00 385 ALA A N 1
ATOM 3048 C CA . ALA A 1 385 ? -12.010 -4.144 -7.737 1.00 98.00 385 ALA A CA 1
ATOM 3049 C C . ALA A 1 385 ? -13.204 -4.831 -8.414 1.00 98.00 385 ALA A C 1
ATOM 3051 O O . ALA A 1 385 ? -14.331 -4.352 -8.301 1.00 98.00 385 ALA A O 1
ATOM 3052 N N . VAL A 1 386 ? -12.996 -5.986 -9.059 1.00 97.19 386 VAL A N 1
ATOM 3053 C CA . VAL A 1 386 ? -14.052 -6.738 -9.764 1.00 97.19 386 VAL A CA 1
ATOM 3054 C C . VAL A 1 386 ? -15.258 -7.074 -8.869 1.00 97.19 386 VAL A C 1
ATOM 3056 O O . VAL A 1 386 ? -16.391 -7.169 -9.337 1.00 97.19 386 VAL A O 1
ATOM 3059 N N . ASN A 1 387 ? -15.035 -7.203 -7.557 1.00 97.75 387 ASN A N 1
ATOM 3060 C CA . ASN A 1 387 ? -16.061 -7.520 -6.563 1.00 97.75 387 ASN A CA 1
ATOM 3061 C C . ASN A 1 387 ? -16.425 -6.334 -5.653 1.00 97.75 387 ASN A C 1
ATOM 3063 O O . ASN A 1 387 ? -17.022 -6.549 -4.601 1.00 97.75 387 ASN A O 1
ATOM 3067 N N . ILE A 1 388 ? -16.107 -5.090 -6.029 1.00 98.69 388 ILE A N 1
ATOM 3068 C CA . ILE A 1 388 ? -16.290 -3.917 -5.153 1.00 98.69 388 ILE A CA 1
ATOM 3069 C C . ILE A 1 388 ? -17.735 -3.749 -4.643 1.00 98.69 388 ILE A C 1
ATOM 3071 O O . ILE A 1 388 ? -17.954 -3.365 -3.496 1.00 98.69 388 ILE A O 1
ATOM 3075 N N . HIS A 1 389 ? -18.737 -4.124 -5.446 1.00 98.69 389 HIS A N 1
ATOM 3076 C CA . HIS A 1 389 ? -20.153 -4.105 -5.059 1.00 98.69 389 HIS A CA 1
ATOM 3077 C C . HIS A 1 389 ? -20.469 -5.015 -3.856 1.00 98.69 389 HIS A C 1
ATOM 3079 O O . HIS A 1 389 ? -21.445 -4.780 -3.149 1.00 98.69 389 HIS A O 1
ATOM 3085 N N . ARG A 1 390 ? -19.641 -6.035 -3.591 1.00 98.75 390 ARG A N 1
ATOM 3086 C CA . ARG A 1 390 ? -19.809 -6.979 -2.474 1.00 98.75 390 ARG A CA 1
ATOM 3087 C C . ARG A 1 390 ? -19.213 -6.481 -1.160 1.00 98.75 390 ARG A C 1
ATOM 3089 O O . ARG A 1 390 ? -19.411 -7.152 -0.149 1.00 98.75 390 ARG A O 1
ATOM 3096 N N . ILE A 1 391 ? -18.505 -5.348 -1.147 1.00 98.88 391 ILE A N 1
ATOM 3097 C CA . ILE A 1 391 ? -17.999 -4.749 0.099 1.00 98.88 391 ILE A CA 1
ATOM 3098 C C . ILE A 1 391 ? -19.172 -4.380 1.019 1.00 98.88 391 ILE A C 1
ATOM 3100 O O . ILE A 1 391 ? -19.141 -4.684 2.210 1.00 98.88 391 ILE A O 1
ATOM 3104 N N . SER A 1 392 ? -20.255 -3.837 0.455 1.00 98.69 392 SER A N 1
ATOM 3105 C CA . SER A 1 392 ? -21.496 -3.570 1.191 1.00 98.69 392 SER A CA 1
ATOM 3106 C C . SER A 1 392 ? -21.980 -4.818 1.958 1.00 98.69 392 SER A C 1
ATOM 3108 O O . SER A 1 392 ? -21.880 -5.938 1.437 1.00 98.69 392 SER A O 1
ATOM 3110 N N . PRO A 1 393 ? -22.464 -4.668 3.208 1.00 98.56 393 PRO A N 1
ATOM 3111 C CA . PRO A 1 393 ? -22.778 -3.416 3.912 1.00 98.56 393 PRO A CA 1
ATOM 3112 C C . PRO A 1 393 ? -21.596 -2.765 4.654 1.00 98.56 393 PRO A C 1
ATOM 3114 O O . PRO A 1 393 ? -21.806 -1.793 5.378 1.00 98.56 393 PRO A O 1
ATOM 3117 N N . THR A 1 394 ? -20.369 -3.276 4.514 1.00 98.88 394 THR A N 1
ATOM 3118 C CA . THR A 1 394 ? -19.193 -2.669 5.148 1.00 98.88 394 THR A CA 1
ATOM 3119 C C . THR A 1 394 ? -18.930 -1.280 4.542 1.00 98.88 394 THR A C 1
ATOM 3121 O O . THR A 1 394 ? -18.841 -1.173 3.319 1.00 98.88 394 THR A O 1
ATOM 3124 N N . PRO A 1 395 ? -18.789 -0.214 5.354 1.00 98.88 395 PRO A N 1
ATOM 3125 C CA . PRO A 1 395 ? -18.460 1.121 4.866 1.00 98.88 395 PRO A CA 1
ATOM 3126 C C . PRO A 1 395 ? -17.155 1.172 4.073 1.00 98.88 395 PRO A C 1
ATOM 3128 O O . PRO A 1 395 ? -16.109 0.732 4.557 1.00 98.88 395 PRO A O 1
ATOM 3131 N N . LEU A 1 396 ? -17.218 1.784 2.890 1.00 98.94 396 LEU A N 1
ATOM 3132 C CA . LEU A 1 396 ? -16.072 2.042 2.021 1.00 98.94 396 LEU A CA 1
ATOM 3133 C C . LEU A 1 396 ? -15.776 3.544 1.943 1.00 98.94 396 LEU A C 1
ATOM 3135 O O . LEU A 1 396 ? -16.632 4.321 1.528 1.00 98.94 396 LEU A O 1
ATOM 3139 N N . LEU A 1 397 ? -14.544 3.943 2.244 1.00 98.94 397 LEU A N 1
ATOM 3140 C CA . LEU A 1 397 ? -13.986 5.229 1.837 1.00 98.94 397 LEU A CA 1
ATOM 3141 C C . LEU A 1 397 ? -12.943 4.987 0.750 1.00 98.94 397 LEU A C 1
ATOM 3143 O O . LEU A 1 397 ? -11.963 4.278 0.972 1.00 98.94 397 LEU A O 1
ATOM 3147 N N . MET A 1 398 ? -13.137 5.604 -0.410 1.00 98.88 398 MET A N 1
ATOM 3148 C CA . MET A 1 398 ? -12.140 5.621 -1.471 1.00 98.88 398 MET A CA 1
ATOM 3149 C C . MET A 1 398 ? -11.556 7.027 -1.602 1.00 98.88 398 MET A C 1
ATOM 3151 O O . MET A 1 398 ? -12.298 7.994 -1.785 1.00 98.88 398 MET A O 1
ATOM 3155 N N . THR A 1 399 ? -10.234 7.136 -1.506 1.00 98.62 399 THR A N 1
ATOM 3156 C CA . THR A 1 399 ? -9.496 8.387 -1.705 1.00 98.62 399 THR A CA 1
ATOM 3157 C C . THR A 1 399 ? -8.720 8.310 -3.013 1.00 98.62 399 THR A C 1
ATOM 3159 O O . THR A 1 399 ? -8.076 7.298 -3.270 1.00 98.62 399 THR A O 1
ATOM 3162 N N . GLY A 1 400 ? -8.726 9.364 -3.823 1.00 96.38 400 GLY A N 1
ATOM 3163 C CA . GLY A 1 400 ? -7.891 9.474 -5.023 1.00 96.38 400 GLY A CA 1
ATOM 3164 C C . GLY A 1 400 ? -7.431 10.908 -5.261 1.00 96.38 400 GLY A C 1
ATOM 3165 O O . GLY A 1 400 ? -7.982 11.835 -4.667 1.00 96.38 400 GLY A O 1
ATOM 3166 N N . ALA A 1 401 ? -6.432 11.092 -6.121 1.00 96.81 401 ALA A N 1
ATOM 3167 C CA . ALA A 1 401 ? -6.046 12.417 -6.596 1.00 96.81 401 ALA A CA 1
ATOM 3168 C C . ALA A 1 401 ? -6.762 12.746 -7.921 1.00 96.81 401 ALA A C 1
ATOM 3170 O O . ALA A 1 401 ? -7.151 11.828 -8.646 1.00 96.81 401 ALA A O 1
ATOM 3171 N N . ASP A 1 402 ? -6.997 14.021 -8.236 1.00 96.50 402 ASP A N 1
ATOM 3172 C CA . ASP A 1 402 ? -7.728 14.430 -9.451 1.00 96.50 402 ASP A CA 1
ATOM 3173 C C . ASP A 1 402 ? -6.900 14.385 -10.747 1.00 96.50 402 ASP A C 1
ATOM 3175 O O . ASP A 1 402 ? -7.478 14.381 -11.834 1.00 96.50 402 ASP A O 1
ATOM 3179 N N . ASN A 1 403 ? -5.575 14.285 -10.638 1.00 95.88 403 ASN A N 1
ATOM 3180 C CA . ASN A 1 403 ? -4.632 14.152 -11.746 1.00 95.88 403 ASN A CA 1
ATOM 3181 C C . ASN A 1 403 ? -3.659 12.977 -11.516 1.00 95.88 403 ASN A C 1
ATOM 3183 O O . ASN A 1 403 ? -2.462 13.062 -11.800 1.00 95.88 403 ASN A O 1
ATOM 3187 N N . ASP A 1 404 ? -4.159 11.873 -10.959 1.00 96.19 404 ASP A N 1
ATOM 3188 C CA . ASP A 1 404 ? -3.368 10.661 -10.770 1.00 96.19 404 ASP A CA 1
ATOM 3189 C C . ASP A 1 404 ? -3.135 9.968 -12.118 1.00 96.19 404 ASP A C 1
ATOM 3191 O O . ASP A 1 404 ? -4.079 9.549 -12.787 1.00 96.19 404 ASP A O 1
ATOM 3195 N N . VAL A 1 405 ? -1.867 9.845 -12.512 1.00 92.81 405 VAL A N 1
ATOM 3196 C CA . VAL A 1 405 ? -1.441 9.152 -13.738 1.00 92.81 405 VAL A CA 1
ATOM 3197 C C . VAL A 1 405 ? -0.772 7.802 -13.464 1.00 92.81 405 VAL A C 1
ATOM 3199 O O . VAL A 1 405 ? -0.544 7.044 -14.405 1.00 92.81 405 VAL A O 1
ATOM 3202 N N . LEU A 1 406 ? -0.466 7.480 -12.199 1.00 95.19 406 LEU A N 1
ATOM 3203 C CA . LEU A 1 406 ? 0.093 6.181 -11.812 1.00 95.19 406 LEU A CA 1
ATOM 3204 C C . LEU A 1 406 ? -1.024 5.154 -11.618 1.00 95.19 406 LEU A C 1
ATOM 3206 O O . LEU A 1 406 ? -0.951 4.043 -12.143 1.00 95.19 406 LEU A O 1
ATOM 3210 N N . THR A 1 407 ? -2.074 5.544 -10.897 1.00 96.06 407 THR A N 1
ATOM 3211 C CA . THR A 1 407 ? -3.338 4.815 -10.765 1.00 96.06 407 THR A CA 1
ATOM 3212 C C . THR A 1 407 ? -4.464 5.697 -11.298 1.00 96.06 407 THR A C 1
ATOM 3214 O O . THR A 1 407 ? -5.058 6.445 -10.523 1.00 96.06 407 THR A O 1
ATOM 3217 N N . PRO A 1 408 ? -4.739 5.649 -12.619 1.00 96.19 408 PRO A N 1
ATOM 3218 C CA . PRO A 1 408 ? -5.565 6.641 -13.296 1.00 96.19 408 PRO A CA 1
ATOM 3219 C C . PRO A 1 408 ? -6.894 6.940 -12.599 1.00 96.19 408 PRO A C 1
ATOM 3221 O O . PRO A 1 408 ? -7.691 6.034 -12.331 1.00 96.19 408 PRO A O 1
ATOM 3224 N N . THR A 1 409 ? -7.144 8.225 -12.334 1.00 97.06 409 THR A N 1
ATOM 3225 C CA . THR A 1 409 ? -8.330 8.691 -11.598 1.00 97.06 409 THR A CA 1
ATOM 3226 C C . THR A 1 409 ? -9.636 8.217 -12.237 1.00 97.06 409 THR A C 1
ATOM 3228 O O . THR A 1 409 ? -10.567 7.832 -11.532 1.00 97.06 409 THR A O 1
ATOM 3231 N N . ASP A 1 410 ? -9.719 8.197 -13.569 1.00 97.50 410 ASP A N 1
ATOM 3232 C CA . ASP A 1 410 ? -10.907 7.753 -14.302 1.00 97.50 410 ASP A CA 1
ATOM 3233 C C . ASP A 1 410 ? -11.245 6.278 -14.032 1.00 97.50 410 ASP A C 1
ATOM 3235 O O . ASP A 1 410 ? -12.415 5.945 -13.834 1.00 97.50 410 ASP A O 1
ATOM 3239 N N . LEU A 1 411 ? -10.231 5.408 -13.945 1.00 97.75 411 LEU A N 1
ATOM 3240 C CA . LEU A 1 411 ? -10.413 3.996 -13.603 1.00 97.75 411 LEU A CA 1
ATOM 3241 C C . LEU A 1 411 ? -10.948 3.844 -12.178 1.00 97.75 411 LEU A C 1
ATOM 3243 O O . LEU A 1 411 ? -11.905 3.097 -11.952 1.00 97.75 411 LEU A O 1
ATOM 3247 N N . ALA A 1 412 ? -10.373 4.581 -11.224 1.00 98.00 412 ALA A N 1
ATOM 3248 C CA . ALA A 1 412 ? -10.835 4.570 -9.841 1.00 98.00 412 ALA A CA 1
ATOM 3249 C C . ALA A 1 412 ? -12.299 5.040 -9.741 1.00 98.00 412 ALA A C 1
ATOM 3251 O O . ALA A 1 412 ? -13.131 4.356 -9.142 1.00 98.00 412 ALA A O 1
ATOM 3252 N N . LEU A 1 413 ? -12.651 6.160 -10.384 1.00 98.50 413 LEU A N 1
ATOM 3253 C CA . LEU A 1 413 ? -14.016 6.699 -10.393 1.00 98.50 413 LEU A CA 1
ATOM 3254 C C . LEU A 1 413 ? -15.028 5.737 -11.031 1.00 98.50 413 LEU A C 1
ATOM 3256 O O . LEU A 1 413 ? -16.121 5.552 -10.488 1.00 98.50 413 LEU A O 1
ATOM 3260 N N . ALA A 1 414 ? -14.666 5.092 -12.144 1.00 98.12 414 ALA A N 1
ATOM 3261 C CA . ALA A 1 414 ? -15.522 4.112 -12.811 1.00 98.12 414 ALA A CA 1
ATOM 3262 C C . ALA A 1 414 ? -15.854 2.927 -11.891 1.00 98.12 414 ALA A C 1
ATOM 3264 O O . ALA A 1 414 ? -17.001 2.480 -11.819 1.00 98.12 414 ALA A O 1
ATOM 3265 N N . VAL A 1 415 ? -14.862 2.446 -11.144 1.00 97.88 415 VAL A N 1
ATOM 3266 C CA . VAL A 1 415 ? -15.016 1.363 -10.170 1.00 97.88 415 VAL A CA 1
ATOM 3267 C C . VAL A 1 415 ? -15.808 1.807 -8.936 1.00 97.88 415 VAL A C 1
ATOM 3269 O O . VAL A 1 415 ? -16.699 1.085 -8.490 1.00 97.88 415 VAL A O 1
ATOM 3272 N N . TYR A 1 416 ? -15.572 3.011 -8.412 1.00 98.69 416 TYR A N 1
ATOM 3273 C CA . TYR A 1 416 ? -16.370 3.566 -7.312 1.00 98.69 416 TYR A CA 1
ATOM 3274 C C . TYR A 1 416 ? -17.859 3.681 -7.665 1.00 98.69 416 TYR A C 1
ATOM 3276 O O . TYR A 1 416 ? -18.732 3.458 -6.818 1.00 98.69 416 TYR A O 1
ATOM 3284 N N . GLY A 1 417 ? -18.168 3.979 -8.931 1.00 98.62 417 GLY A N 1
ATOM 3285 C CA . GLY A 1 417 ? -19.532 3.959 -9.458 1.00 98.62 417 GLY A CA 1
ATOM 3286 C C . GLY A 1 417 ? -20.238 2.611 -9.263 1.00 98.62 417 GLY A C 1
ATOM 3287 O O . GLY A 1 417 ? -21.442 2.592 -9.020 1.00 98.62 417 GLY A O 1
ATOM 3288 N N . GLN A 1 418 ? -19.489 1.505 -9.277 1.00 98.50 418 GLN A N 1
ATOM 3289 C CA . GLN A 1 418 ? -20.003 0.141 -9.106 1.00 98.50 418 GLN A CA 1
ATOM 3290 C C . GLN A 1 418 ? -20.152 -0.279 -7.634 1.00 98.50 418 GLN A C 1
ATOM 3292 O O . GLN A 1 418 ? -20.865 -1.238 -7.342 1.00 98.50 418 GLN A O 1
ATOM 3297 N N . ALA A 1 419 ? -19.490 0.405 -6.695 1.00 98.75 419 ALA A N 1
ATOM 3298 C CA . ALA A 1 419 ? -19.635 0.127 -5.267 1.00 98.75 419 ALA A CA 1
ATOM 3299 C C . ALA A 1 419 ? -21.067 0.429 -4.783 1.00 98.75 419 ALA A C 1
ATOM 3301 O O . ALA A 1 419 ? -21.707 1.367 -5.264 1.00 98.75 419 ALA A O 1
ATOM 3302 N N . LEU A 1 420 ? -21.556 -0.328 -3.801 1.00 98.88 420 LEU A N 1
ATOM 3303 C CA . LEU A 1 420 ? -22.854 -0.090 -3.159 1.00 98.88 420 LEU A CA 1
ATOM 3304 C C . LEU A 1 420 ? -22.687 0.716 -1.863 1.00 98.88 420 LEU A C 1
ATOM 3306 O O . LEU A 1 420 ? -21.587 0.816 -1.326 1.00 98.88 420 LEU A O 1
ATOM 3310 N N . GLU A 1 421 ? -23.783 1.281 -1.359 1.00 98.69 421 GLU A N 1
ATOM 3311 C CA . GLU A 1 421 ? -23.795 1.981 -0.069 1.00 98.69 421 GLU A CA 1
ATOM 3312 C C . GLU A 1 421 ? -23.562 1.020 1.119 1.00 98.69 421 GLU A C 1
ATOM 3314 O O . GLU A 1 421 ? -23.940 -0.155 1.028 1.00 98.69 421 GLU A O 1
ATOM 3319 N N . PRO A 1 422 ? -23.001 1.490 2.253 1.00 98.69 422 PRO A N 1
ATOM 3320 C CA . PRO A 1 422 ? -22.507 2.849 2.500 1.00 98.69 422 PRO A CA 1
ATOM 3321 C C . PRO A 1 422 ? -21.116 3.097 1.891 1.00 98.69 422 PRO A C 1
ATOM 3323 O O . PRO A 1 422 ? -20.161 2.380 2.196 1.00 98.69 422 PRO A O 1
ATOM 3326 N N . LYS A 1 423 ? -20.984 4.144 1.067 1.00 98.75 423 LYS A N 1
ATOM 3327 C CA . LYS A 1 423 ? -19.713 4.529 0.436 1.00 98.75 423 LYS A CA 1
ATOM 3328 C C . LYS A 1 423 ? -19.450 6.035 0.484 1.00 98.75 423 LYS A C 1
ATOM 3330 O O . LYS A 1 423 ? -20.365 6.852 0.496 1.00 98.75 423 LYS A O 1
ATOM 3335 N N . GLN A 1 424 ? -18.176 6.407 0.502 1.00 98.81 424 GLN A N 1
ATOM 3336 C CA . GLN A 1 424 ? -17.714 7.789 0.479 1.00 98.81 424 GLN A CA 1
ATOM 3337 C C . GLN A 1 424 ? -16.529 7.924 -0.486 1.00 98.81 424 GLN A C 1
ATOM 3339 O O . GLN A 1 424 ? -15.640 7.072 -0.512 1.00 98.81 424 GLN A O 1
ATOM 3344 N N . LEU A 1 425 ? -16.503 9.012 -1.257 1.00 98.69 425 LEU A N 1
ATOM 3345 C CA . LEU A 1 425 ? -15.396 9.381 -2.138 1.00 98.69 425 LEU A CA 1
ATOM 3346 C C . LEU A 1 425 ? -14.710 10.636 -1.597 1.00 98.69 425 LEU A C 1
ATOM 3348 O O . LEU A 1 425 ? -15.384 11.604 -1.238 1.00 98.69 425 LEU A O 1
ATOM 3352 N N . HIS A 1 426 ? -13.382 10.639 -1.575 1.00 98.50 426 HIS A N 1
ATOM 3353 C CA . HIS A 1 426 ? -12.573 11.809 -1.258 1.00 98.50 426 HIS A CA 1
ATOM 3354 C C . HIS A 1 426 ? -11.559 12.062 -2.377 1.00 98.50 426 HIS A C 1
ATOM 3356 O O . HIS A 1 426 ? -10.680 11.240 -2.615 1.00 98.50 426 HIS A O 1
ATOM 3362 N N . ILE A 1 427 ? -11.689 13.191 -3.074 1.00 98.06 427 ILE A N 1
ATOM 3363 C CA . ILE A 1 427 ? -10.748 13.592 -4.124 1.00 98.06 427 ILE A CA 1
ATOM 3364 C C . ILE A 1 427 ? -9.849 14.712 -3.603 1.00 98.06 427 ILE A C 1
ATOM 3366 O O . ILE A 1 427 ? -10.340 15.698 -3.047 1.00 98.06 427 ILE A O 1
ATOM 3370 N N . VAL A 1 428 ? -8.543 14.538 -3.781 1.00 96.56 428 VAL A N 1
ATOM 3371 C CA . VAL A 1 428 ? -7.492 15.483 -3.392 1.00 96.56 428 VAL A CA 1
ATOM 3372 C C . VAL A 1 428 ? -6.887 16.113 -4.658 1.00 96.56 428 VAL A C 1
ATOM 3374 O O . VAL A 1 428 ? -6.689 15.394 -5.633 1.00 96.56 428 VAL A O 1
ATOM 3377 N N . PRO A 1 429 ? -6.582 17.423 -4.686 1.00 96.56 429 PRO A N 1
ATOM 3378 C CA . PRO A 1 429 ? -5.917 18.031 -5.839 1.00 96.56 429 PRO A CA 1
ATOM 3379 C C . PRO A 1 429 ? -4.484 17.518 -6.015 1.00 96.56 429 PRO A C 1
ATOM 3381 O O . PRO A 1 429 ? -3.729 17.533 -5.042 1.00 96.56 429 PRO A O 1
ATOM 3384 N N . GLY A 1 430 ? -4.090 17.148 -7.234 1.00 95.69 430 GLY A N 1
ATOM 3385 C CA . GLY A 1 430 ? -2.716 16.760 -7.574 1.00 95.69 430 GLY A CA 1
ATOM 3386 C C . GLY A 1 430 ? -2.585 15.366 -8.193 1.00 95.69 430 GLY A C 1
ATOM 3387 O O . GLY A 1 430 ? -3.554 14.777 -8.667 1.00 95.69 430 GLY A O 1
ATOM 3388 N N . GLY A 1 431 ? -1.356 14.857 -8.221 1.00 95.44 431 GLY A N 1
ATOM 3389 C CA . GLY A 1 431 ? -0.993 13.524 -8.690 1.00 95.44 431 GLY A CA 1
ATOM 3390 C C . GLY A 1 431 ? -0.968 12.465 -7.586 1.00 95.44 431 GLY A C 1
ATOM 3391 O O . GLY A 1 431 ? -1.332 12.707 -6.436 1.00 95.44 431 GLY A O 1
ATOM 3392 N N . HIS A 1 432 ? -0.502 11.264 -7.942 1.00 96.31 432 HIS A N 1
ATOM 3393 C CA . HIS A 1 432 ? -0.536 10.081 -7.072 1.00 96.31 432 HIS A CA 1
ATOM 3394 C C . HIS A 1 432 ? 0.081 10.310 -5.686 1.00 96.31 432 HIS A C 1
ATOM 3396 O O . HIS A 1 432 ? -0.449 9.845 -4.679 1.00 96.31 432 HIS A O 1
ATOM 3402 N N . PHE A 1 433 ? 1.214 11.017 -5.633 1.00 95.31 433 PHE A N 1
ATOM 3403 C CA . PHE A 1 433 ? 1.969 11.214 -4.396 1.00 95.31 433 PHE A CA 1
ATOM 3404 C C . PHE A 1 433 ? 1.519 12.442 -3.592 1.00 95.31 433 PHE A C 1
ATOM 3406 O O . PHE A 1 433 ? 1.872 12.572 -2.422 1.00 95.31 433 PHE A O 1
ATOM 3413 N N . ASP A 1 434 ? 0.680 13.310 -4.160 1.00 94.06 434 ASP A N 1
ATOM 3414 C CA . ASP A 1 434 ? 0.213 14.513 -3.465 1.00 94.06 434 ASP A CA 1
ATOM 3415 C C . ASP A 1 434 ? -0.734 14.187 -2.300 1.00 94.06 434 ASP A C 1
ATOM 3417 O O . ASP A 1 434 ? -0.947 15.021 -1.423 1.00 94.06 434 ASP A O 1
ATOM 3421 N N . VAL A 1 435 ? -1.272 12.964 -2.228 1.00 92.25 435 VAL A N 1
ATOM 3422 C CA . VAL A 1 435 ? -2.083 12.500 -1.087 1.00 92.25 435 VAL A CA 1
ATOM 3423 C C . VAL A 1 435 ? -1.268 12.288 0.198 1.00 92.25 435 VAL A C 1
ATOM 3425 O O . VAL A 1 435 ? -1.878 12.148 1.265 1.00 92.25 435 VAL A O 1
ATOM 3428 N N . TYR A 1 436 ? 0.070 12.258 0.102 1.00 90.38 436 TYR A N 1
ATOM 3429 C CA . TYR A 1 436 ? 0.997 12.020 1.216 1.00 90.38 436 TYR A CA 1
ATOM 3430 C C . TYR A 1 436 ? 1.748 13.273 1.679 1.00 90.38 436 TYR A C 1
ATOM 3432 O O . TYR A 1 436 ? 2.467 13.187 2.667 1.00 90.38 436 TYR A O 1
ATOM 3440 N N . ASP A 1 437 ? 1.600 14.425 1.016 1.00 84.50 437 ASP A N 1
ATOM 3441 C CA . ASP A 1 437 ? 2.424 15.603 1.318 1.00 84.50 437 ASP A CA 1
ATOM 3442 C C . ASP A 1 437 ? 1.611 16.865 1.653 1.00 84.50 437 ASP A C 1
ATOM 3444 O O . ASP A 1 437 ? 0.456 17.058 1.254 1.00 84.50 437 ASP A O 1
ATOM 3448 N N . GLY A 1 438 ? 2.244 17.748 2.423 1.00 85.19 438 GLY A N 1
ATOM 3449 C CA . GLY A 1 438 ? 1.821 19.123 2.632 1.00 85.19 438 GLY A CA 1
ATOM 3450 C C . GLY A 1 438 ? 0.379 19.287 3.143 1.00 85.19 438 GLY A C 1
ATOM 3451 O O . GLY A 1 438 ? -0.101 18.513 3.975 1.00 85.19 438 GLY A O 1
ATOM 3452 N N . PRO A 1 439 ? -0.342 20.327 2.680 1.00 87.69 439 PRO A N 1
ATOM 3453 C CA . PRO A 1 439 ? -1.732 20.574 3.073 1.00 87.69 439 PRO A CA 1
ATOM 3454 C C . PRO A 1 439 ? -2.706 19.470 2.644 1.00 87.69 439 PRO A C 1
ATOM 3456 O O . PRO A 1 439 ? -3.800 19.364 3.203 1.00 87.69 439 PRO A O 1
ATOM 3459 N N . ASN A 1 440 ? -2.342 18.687 1.629 1.00 91.75 440 ASN A N 1
ATOM 3460 C CA . ASN A 1 440 ? -3.162 17.597 1.127 1.00 91.75 440 ASN A CA 1
ATOM 3461 C C . ASN A 1 440 ? -3.145 16.409 2.090 1.00 91.75 440 ASN A C 1
ATOM 3463 O O . ASN A 1 440 ? -4.220 15.901 2.405 1.00 91.75 440 ASN A O 1
ATOM 3467 N N . LEU A 1 441 ? -1.980 16.050 2.643 1.00 91.38 441 LEU A N 1
ATOM 3468 C CA . LEU A 1 441 ? -1.862 15.044 3.702 1.00 91.38 441 LEU A CA 1
ATOM 3469 C C . LEU A 1 441 ? -2.790 15.352 4.883 1.00 91.38 441 LEU A C 1
ATOM 3471 O O . LEU A 1 441 ? -3.561 14.495 5.307 1.00 91.38 441 LEU A O 1
ATOM 3475 N N . GLU A 1 442 ? -2.762 16.588 5.393 1.00 90.69 442 GLU A N 1
ATOM 3476 C CA . GLU A 1 442 ? -3.585 16.987 6.542 1.00 90.69 442 GLU A CA 1
ATOM 3477 C C . GLU A 1 442 ? -5.087 16.854 6.257 1.00 90.69 442 GLU A C 1
ATOM 3479 O O . GLU A 1 442 ? -5.829 16.301 7.074 1.00 90.69 442 GLU A O 1
ATOM 3484 N N . LYS A 1 443 ? -5.539 17.342 5.095 1.00 94.69 443 LYS A N 1
ATOM 3485 C CA . LYS A 1 443 ? -6.946 17.250 4.678 1.00 94.69 443 LYS A CA 1
ATOM 3486 C C . LYS A 1 443 ? -7.376 15.800 4.483 1.00 94.69 443 LYS A C 1
ATOM 3488 O O . LYS A 1 443 ? -8.455 15.416 4.935 1.00 94.69 443 LYS A O 1
ATOM 3493 N N . ASN A 1 444 ? -6.525 15.010 3.839 1.00 97.12 444 ASN A N 1
ATOM 3494 C CA . ASN A 1 444 ? -6.772 13.610 3.548 1.00 97.12 444 ASN A CA 1
ATOM 3495 C C . ASN A 1 444 ? -6.860 12.779 4.837 1.00 97.12 444 ASN A C 1
ATOM 3497 O O . ASN A 1 444 ? -7.885 12.146 5.098 1.00 97.12 444 ASN A O 1
ATOM 3501 N N . ALA A 1 445 ? -5.843 12.852 5.697 1.00 96.88 445 ALA A N 1
ATOM 3502 C CA . ALA A 1 445 ? -5.835 12.162 6.984 1.00 96.88 445 ALA A CA 1
ATOM 3503 C C . ALA A 1 445 ? -7.008 12.610 7.877 1.00 96.88 445 ALA A C 1
ATOM 3505 O O . ALA A 1 445 ? -7.643 11.777 8.525 1.00 96.88 445 ALA A O 1
ATOM 3506 N N . GLY A 1 446 ? -7.371 13.899 7.852 1.00 97.75 446 GLY A N 1
ATOM 3507 C CA . GLY A 1 446 ? -8.549 14.423 8.550 1.00 97.75 446 GLY A CA 1
ATOM 3508 C C . GLY A 1 446 ? -9.868 13.814 8.064 1.00 97.75 446 GLY A C 1
ATOM 3509 O O . GLY A 1 446 ? -10.683 13.375 8.875 1.00 97.75 446 GLY A O 1
ATOM 3510 N N . CYS A 1 447 ? -10.065 13.727 6.746 1.00 98.50 447 CYS A N 1
ATOM 3511 C CA . CYS A 1 447 ? -11.240 13.091 6.144 1.00 98.50 447 CYS A CA 1
ATOM 3512 C C . CYS A 1 447 ? -11.355 11.611 6.549 1.00 98.50 447 CYS A C 1
ATOM 3514 O O . CYS A 1 447 ? -12.425 11.148 6.956 1.00 98.50 447 CYS A O 1
ATOM 3516 N N . GLN A 1 448 ? -10.236 10.886 6.494 1.00 98.69 448 GLN A N 1
ATOM 3517 C CA . GLN A 1 448 ? -10.163 9.477 6.875 1.00 98.69 448 GLN A CA 1
ATOM 3518 C C . GLN A 1 448 ? -10.406 9.262 8.373 1.00 98.69 448 GLN A C 1
ATOM 3520 O O . GLN A 1 448 ? -11.155 8.360 8.744 1.00 98.69 448 GLN A O 1
ATOM 3525 N N . ALA A 1 449 ? -9.855 10.119 9.237 1.00 98.50 449 ALA A N 1
ATOM 3526 C CA . ALA A 1 449 ? -10.095 10.061 10.677 1.00 98.50 449 ALA A CA 1
ATOM 3527 C C . ALA A 1 449 ? -11.579 10.273 11.011 1.00 98.50 449 ALA A C 1
ATOM 3529 O O . ALA A 1 449 ? -12.152 9.531 11.806 1.00 98.50 449 ALA A O 1
ATOM 3530 N N . GLU A 1 450 ? -12.240 11.233 10.364 1.00 98.56 450 GLU A N 1
ATOM 3531 C CA . GLU A 1 450 ? -13.676 11.452 10.548 1.00 98.56 450 GLU A CA 1
ATOM 3532 C C . GLU A 1 450 ? -14.519 10.267 10.048 1.00 98.56 450 GLU A C 1
ATOM 3534 O O . GLU A 1 450 ? -15.522 9.909 10.669 1.00 98.56 450 GLU A O 1
ATOM 3539 N N . PHE A 1 451 ? -14.107 9.607 8.964 1.00 98.81 451 PHE A N 1
ATOM 3540 C CA . PHE A 1 451 ? -14.743 8.370 8.509 1.00 98.81 451 PHE A CA 1
ATOM 3541 C C . PHE A 1 451 ? -14.571 7.227 9.520 1.00 98.81 451 PHE A C 1
ATOM 3543 O O . PHE A 1 451 ? -15.560 6.601 9.908 1.00 98.81 451 PHE A O 1
ATOM 3550 N N . LEU A 1 452 ? -13.349 6.989 10.005 1.00 98.75 452 LEU A N 1
ATOM 3551 C CA . LEU A 1 452 ? -13.041 5.964 11.010 1.00 98.75 452 LEU A CA 1
ATOM 3552 C C . LEU A 1 452 ? -13.792 6.205 12.321 1.00 98.75 452 LEU A C 1
ATOM 3554 O O . LEU A 1 452 ? -14.338 5.270 12.906 1.00 98.75 452 LEU A O 1
ATOM 3558 N N . LYS A 1 453 ? -13.898 7.467 12.746 1.00 98.38 453 LYS A N 1
ATOM 3559 C CA . LYS A 1 453 ? -14.667 7.872 13.924 1.00 98.38 453 LYS A CA 1
ATOM 3560 C C . LYS A 1 453 ? -16.119 7.408 13.859 1.00 98.38 453 LYS A C 1
ATOM 3562 O O . LYS A 1 453 ? -16.641 6.932 14.858 1.00 98.38 453 LYS A O 1
ATOM 3567 N N . ARG A 1 454 ? -16.759 7.542 12.692 1.00 98.00 454 ARG A N 1
ATOM 3568 C CA . ARG A 1 454 ? -18.171 7.180 12.480 1.00 98.00 454 ARG A CA 1
ATOM 3569 C C . ARG A 1 454 ? -18.400 5.689 12.242 1.00 98.00 454 ARG A C 1
ATOM 3571 O O . ARG A 1 454 ? -19.505 5.219 12.477 1.00 98.00 454 ARG A O 1
ATOM 3578 N N . THR A 1 455 ? -17.406 4.974 11.720 1.00 98.06 455 THR A N 1
ATOM 3579 C CA . THR A 1 455 ? -17.596 3.611 11.187 1.00 98.06 455 THR A CA 1
ATOM 3580 C C . THR A 1 455 ? -16.942 2.529 12.034 1.00 98.06 455 THR A C 1
ATOM 3582 O O . THR A 1 455 ? -17.520 1.461 12.206 1.00 98.06 455 THR A O 1
ATOM 3585 N N . LEU A 1 456 ? -15.758 2.800 12.580 1.00 97.69 456 LEU A N 1
ATOM 3586 C CA . LEU A 1 456 ? -14.951 1.820 13.301 1.00 97.69 456 LEU A CA 1
ATOM 3587 C C . LEU A 1 456 ? -14.902 2.115 14.807 1.00 97.69 456 LEU A C 1
ATOM 3589 O O . LEU A 1 456 ? -15.006 1.204 15.630 1.00 97.69 456 LEU A O 1
ATOM 3593 N N . CYS A 1 457 ? -14.775 3.391 15.175 1.00 95.19 457 CYS A N 1
ATOM 3594 C CA . CYS A 1 457 ? -14.632 3.819 16.570 1.00 95.19 457 CYS A CA 1
ATOM 3595 C C . CYS A 1 457 ? -15.959 4.169 17.261 1.00 95.19 457 CYS A C 1
ATOM 3597 O O . CYS A 1 457 ? -15.946 4.388 18.472 1.00 95.19 457 CYS A O 1
ATOM 3599 N N . ALA A 1 458 ? -17.063 4.220 16.510 1.00 86.50 458 ALA A N 1
ATOM 3600 C CA . ALA A 1 458 ? -18.394 4.573 17.006 1.00 86.50 458 ALA A CA 1
ATOM 3601 C C . ALA A 1 458 ? -18.968 3.570 18.017 1.00 86.50 458 ALA A C 1
ATOM 3603 O O . ALA A 1 458 ? -18.593 2.369 17.973 1.00 86.50 458 ALA A O 1
#

Secondary structure (DSSP, 8-state):
-----SSSHHHHHHHHHHHHHHHHHHHHHHHHHHHHHHHHHHHHHHHHHHHHHHHHHTTT--SS-HHHHHHHHHHHHHHHHHHHHHHHHHHHHHHHHHHT--STTHHHHHHHHHHHHHHHHHHHHHHHHHHHSS----------SSHHHHHHHHH-S--PEEEEEE-TTSPEEEEEEE--TT-TT-PEEEEEEE--TT--TTTTHHHHHHHHHTTSS-EEEEEPPTTSTTS--SSTT---HHHHHHHHHHHHHHHHHSTTEEEEEEEEEEETHHHHHHHHHHHH-TTEEEEEEES----HHHHHHHHS-GGGHHHHHHHHHHHHHHHHTTPPPPEE-S--SSTTS--SS--HHHHHHHHHHHTTSS--S-EEHHHHHHHHT--GGGGGGGSTTS-EEEEEETT-TTTTHHHHHHHHHHPPSSEEEEEESSSGGGGGSHHHHHHHHHHHHHHHHHHT--

pLDDT: mean 82.78, std 19.71, range [31.48, 98.94]

Sequence (458 aa):
MEHDSRLTDDGEAERSTIEQDESKHLAEKLAMLEQQLEAADTRLRQTAERKATLEEEKRSSAAADAEARRKVEQQVSAHEGTIAELRQQLGVVSKRQEHSKGGPAAEDLAALQRENRLMTSAWYELSSRLQHNGVSLGRRRHEPKSWIGRQRALVGPSTGLDIEFKTSDDVTLRGWLYTPVNAEGKKLPCLVMAHGLTCLKEMDLELFAEYFIARLPMACLIYDNRCFGASDGQPRAEVNPFLQRSDYSDAITFAQLSPEINPDKIGMWGTSYSGGHVLWVGSVDRRVKAVLSQGPLVSGWENTTRSVRPDFVHHFLKMFQDDRHARAQGHEPTRIPAVVPDPMQPAAMPSPDNYHFFTAWEKKSDWKNEITLKGVELVRSYDPAVNIHRISPTPLLMTGADNDVLTPTDLALAVYGQALEPKQLHIVPGGHFDVYDGPNLEKNAGCQAEFLKRTLCA